Protein AF-A0A2E5EJA6-F1 (afdb_monomer_lite)

pLDDT: mean 87.38, std 15.19, range [30.77, 98.44]

Structure (mmCIF, N/CA/C/O backbone):
data_AF-A0A2E5EJA6-F1
#
_entry.id   AF-A0A2E5EJA6-F1
#
loop_
_atom_site.group_PDB
_atom_site.id
_atom_site.type_symbol
_atom_site.label_atom_id
_atom_site.label_alt_id
_atom_site.label_comp_id
_atom_site.label_asym_id
_atom_site.label_entity_id
_atom_site.label_seq_id
_atom_site.pdbx_PDB_ins_code
_atom_site.Cartn_x
_atom_site.Cartn_y
_atom_site.Cartn_z
_atom_site.occupancy
_atom_site.B_iso_or_equiv
_atom_site.auth_seq_id
_atom_site.auth_comp_id
_atom_site.auth_asym_id
_atom_site.auth_atom_id
_atom_site.pdbx_PDB_model_num
ATOM 1 N N . MET A 1 1 ? -57.963 25.789 -20.837 1.00 36.31 1 MET A N 1
ATOM 2 C CA . MET A 1 1 ? -56.831 26.090 -19.929 1.00 36.31 1 MET A CA 1
ATOM 3 C C . MET A 1 1 ? -56.544 24.900 -19.002 1.00 36.31 1 MET A C 1
ATOM 5 O O . MET A 1 1 ? -56.918 24.948 -17.845 1.00 36.31 1 MET A O 1
ATOM 9 N N . LYS A 1 2 ? -55.957 23.801 -19.506 1.00 37.66 2 LYS A N 1
ATOM 10 C CA . LYS A 1 2 ? -55.581 22.597 -18.720 1.00 37.66 2 LYS A CA 1
ATOM 11 C C . LYS A 1 2 ? -54.579 21.729 -19.513 1.00 37.66 2 LYS A C 1
ATOM 13 O O . LYS A 1 2 ? -54.931 20.628 -19.900 1.00 37.66 2 LYS A O 1
ATOM 18 N N . LYS A 1 3 ? -53.379 22.235 -19.849 1.00 36.78 3 LYS A N 1
ATOM 19 C CA . LYS A 1 3 ? -52.280 21.430 -20.456 1.00 36.78 3 LYS A CA 1
ATOM 20 C C . LYS A 1 3 ? -50.858 21.978 -20.175 1.00 36.78 3 LYS A C 1
ATOM 22 O O . LYS A 1 3 ? -49.978 21.825 -21.007 1.00 36.78 3 LYS A O 1
ATOM 27 N N . ILE A 1 4 ? -50.611 22.619 -19.027 1.00 43.31 4 ILE A N 1
ATOM 28 C CA . ILE A 1 4 ? -49.256 23.081 -18.634 1.00 43.31 4 ILE A CA 1
ATOM 29 C C . ILE A 1 4 ? -49.011 22.734 -17.158 1.00 43.31 4 ILE A C 1
ATOM 31 O O . ILE A 1 4 ? -48.956 23.608 -16.303 1.00 43.31 4 ILE A O 1
ATOM 35 N N . LEU A 1 5 ? -48.984 21.438 -16.829 1.00 39.16 5 LEU A N 1
ATOM 36 C CA . LEU A 1 5 ? -48.689 20.973 -15.462 1.00 39.16 5 LEU A CA 1
ATOM 37 C C . LEU A 1 5 ? -48.141 19.532 -15.423 1.00 39.16 5 LEU A C 1
ATOM 39 O O . LEU A 1 5 ? -48.419 18.786 -14.495 1.00 39.16 5 LEU A O 1
ATOM 43 N N . ILE A 1 6 ? -47.387 19.120 -16.454 1.00 43.56 6 ILE A N 1
ATOM 44 C CA . ILE A 1 6 ? -46.749 17.782 -16.533 1.00 43.56 6 ILE A CA 1
ATOM 45 C C . ILE A 1 6 ? -45.251 17.894 -16.915 1.00 43.56 6 ILE A C 1
ATOM 47 O O . ILE A 1 6 ? -44.647 16.946 -17.391 1.00 43.56 6 ILE A O 1
ATOM 51 N N . LEU A 1 7 ? -44.608 19.052 -16.709 1.00 33.06 7 LEU A N 1
ATOM 52 C CA . LEU A 1 7 ? -43.193 19.244 -17.084 1.00 33.06 7 LEU A CA 1
ATOM 53 C C . LEU A 1 7 ? -42.242 19.538 -15.910 1.00 33.06 7 LEU A C 1
ATOM 55 O O . LEU A 1 7 ? -41.085 19.862 -16.144 1.00 33.06 7 LEU A O 1
ATOM 59 N N . LEU A 1 8 ? -42.695 19.404 -14.655 1.00 36.66 8 LEU A N 1
ATOM 60 C CA . LEU A 1 8 ? -41.869 19.705 -13.471 1.00 36.66 8 LEU A CA 1
ATOM 61 C C . LEU A 1 8 ? -41.564 18.503 -12.558 1.00 36.66 8 LEU A C 1
ATOM 63 O O . LEU A 1 8 ? -40.909 18.672 -11.538 1.00 36.66 8 LEU A O 1
ATOM 67 N N . SER A 1 9 ? -41.989 17.289 -12.916 1.00 35.34 9 SER A N 1
ATOM 68 C CA . SER A 1 9 ? -41.731 16.071 -12.127 1.00 35.34 9 SER A CA 1
ATOM 69 C C . SER A 1 9 ? -40.573 15.210 -12.653 1.00 35.34 9 SER A C 1
ATOM 71 O O . SER A 1 9 ? -40.330 14.137 -12.115 1.00 35.34 9 SER A O 1
ATOM 73 N N . LEU A 1 10 ? -39.841 15.665 -13.681 1.00 33.97 10 LEU A N 1
ATOM 74 C CA . LEU A 1 10 ? -38.726 14.918 -14.290 1.00 33.97 10 LEU A CA 1
ATOM 75 C C . LEU A 1 10 ? -37.323 15.465 -13.952 1.00 33.97 10 LEU A C 1
ATOM 77 O O . LEU A 1 10 ? -36.337 14.993 -14.504 1.00 33.97 10 LEU A O 1
ATOM 81 N N . LEU A 1 11 ? -37.223 16.431 -13.030 1.00 30.77 11 LEU A N 1
ATOM 82 C CA . LEU A 1 11 ? -35.955 17.019 -12.555 1.00 30.77 11 LEU A CA 1
ATOM 83 C C . LEU A 1 11 ? -35.516 16.517 -11.164 1.00 30.77 11 LEU A C 1
ATOM 85 O O . LEU A 1 11 ? -34.529 17.000 -10.621 1.00 30.77 11 LEU A O 1
ATOM 89 N N . CYS A 1 12 ? -36.193 15.499 -10.621 1.00 36.34 12 CYS A N 1
ATOM 90 C CA . CYS A 1 12 ? -35.747 14.743 -9.443 1.00 36.34 12 CYS A CA 1
ATOM 91 C C . CYS A 1 12 ? -35.282 13.320 -9.797 1.00 36.34 12 CYS A C 1
ATOM 93 O O . CYS A 1 12 ? -35.347 12.426 -8.959 1.00 36.34 12 CYS A O 1
ATOM 95 N N . LEU A 1 13 ? -34.771 13.097 -11.015 1.00 34.62 13 LEU A N 1
ATOM 96 C CA . LEU A 1 13 ? -33.741 12.073 -11.196 1.00 34.62 13 LEU A CA 1
ATOM 97 C C . LEU A 1 13 ? -32.426 12.686 -10.706 1.00 34.62 13 LEU A C 1
ATOM 99 O O . LEU A 1 13 ? -31.561 13.077 -11.487 1.00 34.62 13 LEU A O 1
ATOM 103 N N . SER A 1 14 ? -32.294 12.809 -9.385 1.00 38.03 14 SER A N 1
ATOM 104 C CA . SER A 1 14 ? -30.985 12.806 -8.749 1.00 38.03 14 SER A CA 1
ATOM 105 C C . SER A 1 14 ? -30.304 11.545 -9.256 1.00 38.03 14 SER A C 1
ATOM 107 O O . SER A 1 14 ? -30.699 10.438 -8.893 1.00 38.03 14 SER A O 1
ATOM 109 N N . ALA A 1 15 ? -29.344 11.711 -10.163 1.00 33.75 15 ALA A N 1
ATOM 110 C CA . ALA A 1 15 ? -28.425 10.654 -10.521 1.00 33.75 15 ALA A CA 1
ATOM 111 C C . ALA A 1 15 ? -27.858 10.119 -9.203 1.00 33.75 15 ALA A C 1
ATOM 113 O O . ALA A 1 15 ? -27.085 10.798 -8.525 1.00 33.75 15 ALA A O 1
ATOM 114 N N . GLN A 1 16 ? -28.340 8.946 -8.795 1.00 37.97 16 GLN A N 1
ATOM 115 C CA . GLN A 1 16 ? -27.780 8.177 -7.703 1.00 37.97 16 GLN A CA 1
ATOM 116 C C . GLN A 1 16 ? -26.370 7.803 -8.161 1.00 37.97 16 GLN A C 1
ATOM 118 O O . GLN A 1 16 ? -26.168 6.805 -8.847 1.00 37.97 16 GLN A O 1
ATOM 123 N N . LEU A 1 17 ? -25.397 8.667 -7.859 1.00 38.78 17 LEU A N 1
ATOM 124 C CA . LEU A 1 17 ? -23.991 8.283 -7.846 1.00 38.78 17 LEU A CA 1
ATOM 125 C C . LEU A 1 17 ? -23.887 7.007 -7.001 1.00 38.78 17 LEU A C 1
ATOM 127 O O . LEU A 1 17 ? -24.600 6.917 -5.997 1.00 38.78 17 LEU A O 1
ATOM 131 N N . PRO A 1 18 ? -23.059 6.029 -7.409 1.00 46.88 18 PRO A N 1
ATOM 132 C CA . PRO A 1 18 ? -23.047 4.703 -6.809 1.00 46.88 18 PRO A CA 1
ATOM 133 C C . PRO A 1 18 ? -22.873 4.861 -5.303 1.00 46.88 18 PRO A C 1
ATOM 135 O O . PRO A 1 18 ? -21.856 5.383 -4.830 1.00 46.88 18 PRO A O 1
ATOM 138 N N . ALA A 1 19 ? -23.938 4.509 -4.581 1.00 54.22 19 ALA A N 1
ATOM 139 C CA . ALA A 1 19 ? -23.975 4.512 -3.136 1.00 54.22 19 ALA A CA 1
ATOM 140 C C . ALA A 1 19 ? -22.755 3.733 -2.648 1.00 54.22 19 ALA A C 1
ATOM 142 O O . ALA A 1 19 ? -22.398 2.714 -3.231 1.00 54.22 19 ALA A O 1
ATOM 143 N N . GLN A 1 20 ? -22.078 4.237 -1.622 1.00 63.72 20 GLN A N 1
ATOM 144 C CA . GLN A 1 20 ? -21.046 3.466 -0.940 1.00 63.72 20 GLN A CA 1
ATOM 145 C C . GLN A 1 20 ? -21.683 2.132 -0.534 1.00 63.72 20 GLN A C 1
ATOM 147 O O . GLN A 1 20 ? -22.656 2.118 0.222 1.00 63.72 20 GLN A O 1
ATOM 152 N N . GLU A 1 21 ? -21.207 1.028 -1.098 1.00 75.94 21 GLU A N 1
ATOM 153 C CA . GLU A 1 21 ? -21.842 -0.263 -0.879 1.00 75.94 21 GLU A CA 1
ATOM 154 C C . GLU A 1 21 ? -21.275 -0.841 0.414 1.00 75.94 21 GLU A C 1
ATOM 156 O O . GLU A 1 21 ? -20.110 -1.246 0.486 1.00 75.94 21 GLU A O 1
ATOM 161 N N . ALA A 1 22 ? -22.101 -0.845 1.463 1.00 89.38 22 ALA A N 1
ATOM 162 C CA . ALA A 1 22 ? -21.859 -1.719 2.597 1.00 89.38 22 ALA A CA 1
ATOM 163 C C . ALA A 1 22 ? -21.748 -3.151 2.058 1.00 89.38 22 ALA A C 1
ATOM 165 O O . ALA A 1 22 ? -22.626 -3.623 1.331 1.00 89.38 22 ALA A O 1
ATOM 166 N N . ALA A 1 23 ? -20.647 -3.829 2.372 1.00 91.44 23 ALA A N 1
ATOM 167 C CA . ALA A 1 23 ? -20.455 -5.194 1.924 1.00 91.44 23 ALA A CA 1
ATOM 168 C C . ALA A 1 23 ? -21.521 -6.097 2.570 1.00 91.44 23 ALA A C 1
ATOM 170 O O . ALA A 1 23 ? -21.832 -5.916 3.752 1.00 91.44 23 ALA A O 1
ATOM 171 N N . PRO A 1 24 ? -22.039 -7.108 1.850 1.00 93.88 24 PRO A N 1
ATOM 172 C CA . PRO A 1 24 ? -22.897 -8.118 2.454 1.00 93.88 24 PRO A CA 1
ATOM 173 C C . PRO A 1 24 ? -22.234 -8.740 3.699 1.00 93.88 24 PRO A C 1
ATOM 175 O O . PRO A 1 24 ? -21.013 -8.948 3.679 1.00 93.88 24 PRO A O 1
ATOM 178 N N . PRO A 1 25 ? -22.990 -9.070 4.764 1.00 94.06 25 PRO A N 1
ATOM 179 C CA . PRO A 1 25 ? -22.427 -9.572 6.020 1.00 94.06 25 PRO A CA 1
ATOM 180 C C . PRO A 1 25 ? -21.478 -10.763 5.846 1.00 94.06 25 PRO A C 1
ATOM 182 O O . PRO A 1 25 ? -20.414 -10.808 6.456 1.00 94.06 25 PRO A O 1
ATOM 185 N N . GLU A 1 26 ? -21.807 -11.708 4.965 1.00 95.62 26 GLU A N 1
ATOM 186 C CA . GLU A 1 26 ? -20.979 -12.880 4.663 1.00 95.62 26 GLU A CA 1
ATOM 187 C C . GLU A 1 26 ? -19.622 -12.468 4.091 1.00 95.62 26 GLU A C 1
ATOM 189 O O . GLU A 1 26 ? -18.586 -13.012 4.478 1.00 95.62 26 GLU A O 1
ATOM 194 N N . LYS A 1 27 ? -19.616 -11.460 3.210 1.00 94.75 27 LYS A N 1
ATOM 195 C CA . LYS A 1 27 ? -18.383 -10.934 2.629 1.00 94.75 27 LYS A CA 1
ATOM 196 C C . LYS A 1 27 ? -17.559 -10.179 3.666 1.00 94.75 27 LYS A C 1
ATOM 198 O O . LYS A 1 27 ? -16.339 -10.330 3.692 1.00 94.75 27 LYS A O 1
ATOM 203 N N . ALA A 1 28 ? -18.209 -9.412 4.542 1.00 96.31 28 ALA A N 1
ATOM 204 C CA . ALA A 1 28 ? -17.537 -8.741 5.651 1.00 96.31 28 ALA A CA 1
ATOM 205 C C . ALA A 1 28 ? -16.861 -9.753 6.597 1.00 96.31 28 ALA A C 1
ATOM 207 O O . ALA A 1 28 ? -15.707 -9.543 6.967 1.00 96.31 28 ALA A O 1
ATOM 208 N N . ARG A 1 29 ? -17.521 -10.879 6.919 1.00 97.75 29 ARG A N 1
ATOM 209 C CA . ARG A 1 29 ? -16.942 -11.982 7.718 1.00 97.75 29 ARG A CA 1
ATOM 210 C C . ARG A 1 29 ? -15.756 -12.651 7.035 1.00 97.75 29 ARG A C 1
ATOM 212 O O . ARG A 1 29 ? -14.727 -12.858 7.674 1.00 97.75 29 ARG A O 1
ATOM 219 N N . GLU A 1 30 ? -15.859 -12.938 5.738 1.00 95.69 30 GLU A N 1
ATOM 220 C CA . GLU A 1 30 ? -14.747 -13.504 4.962 1.00 95.69 30 GLU A CA 1
ATOM 221 C C . GLU A 1 30 ? -13.508 -12.592 5.013 1.00 95.69 30 GLU A C 1
ATOM 223 O O . GLU A 1 30 ? -12.399 -13.050 5.302 1.00 95.69 30 GLU A O 1
ATOM 228 N N . ILE A 1 31 ? -13.696 -11.288 4.772 1.00 94.94 31 ILE A N 1
ATOM 229 C CA . ILE A 1 31 ? -12.609 -10.302 4.818 1.00 94.94 31 ILE A CA 1
ATOM 230 C C . ILE A 1 31 ? -12.057 -10.181 6.246 1.00 94.94 31 ILE A C 1
ATOM 232 O O . ILE A 1 31 ? -10.841 -10.177 6.431 1.00 94.94 31 ILE A O 1
ATOM 236 N N . ALA A 1 32 ? -12.920 -10.134 7.263 1.00 96.88 32 ALA A N 1
ATOM 237 C CA . ALA A 1 32 ? -12.503 -10.054 8.659 1.00 96.88 32 ALA A CA 1
ATOM 238 C C . ALA A 1 32 ? -11.657 -11.260 9.090 1.00 96.88 32 ALA A C 1
ATOM 240 O O . ALA A 1 32 ? -10.640 -11.071 9.753 1.00 96.88 32 ALA A O 1
ATOM 241 N N . GLY A 1 33 ? -12.014 -12.479 8.669 1.00 96.19 33 GLY A N 1
ATOM 242 C CA . GLY A 1 33 ? -11.219 -13.682 8.935 1.00 96.19 33 GLY A CA 1
ATOM 243 C C . GLY A 1 33 ? -9.806 -13.588 8.350 1.00 96.19 33 GLY A C 1
ATOM 244 O O . GLY A 1 33 ? -8.827 -13.837 9.051 1.00 96.19 33 GLY A O 1
ATOM 245 N N . LYS A 1 34 ? -9.692 -13.131 7.097 1.00 93.81 34 LYS A N 1
ATOM 246 C CA . LYS A 1 34 ? -8.405 -12.879 6.424 1.00 93.81 34 LYS A CA 1
ATOM 247 C C . LYS A 1 34 ? -7.560 -11.828 7.159 1.00 93.81 34 LYS A C 1
ATOM 249 O O . LYS A 1 34 ? -6.367 -12.030 7.384 1.00 93.81 34 LYS A O 1
ATOM 254 N N . LEU A 1 35 ? -8.178 -10.718 7.566 1.00 94.88 35 LEU A N 1
ATOM 255 C CA . LEU A 1 35 ? -7.513 -9.638 8.302 1.00 94.88 35 LEU A CA 1
ATOM 256 C C . LEU A 1 35 ? -7.099 -10.060 9.721 1.00 94.88 35 LEU A C 1
ATOM 258 O O . LEU A 1 35 ? -6.062 -9.625 10.216 1.00 94.88 35 LEU A O 1
ATOM 262 N N . ALA A 1 36 ? -7.865 -10.934 10.375 1.00 94.38 36 ALA A N 1
ATOM 263 C CA . ALA A 1 36 ? -7.530 -11.464 11.694 1.00 94.38 36 ALA A CA 1
ATOM 264 C C . ALA A 1 36 ? -6.262 -12.330 11.669 1.00 94.38 36 ALA A C 1
ATOM 266 O O . ALA A 1 36 ? -5.440 -12.222 12.579 1.00 94.38 36 ALA A O 1
ATOM 267 N N . THR A 1 37 ? -6.062 -13.128 10.613 1.00 91.94 37 THR A N 1
ATOM 268 C CA . THR A 1 37 ? -4.804 -13.861 10.402 1.00 91.94 37 THR A CA 1
ATOM 269 C C . THR A 1 37 ? -3.626 -12.896 10.293 1.00 91.94 37 THR A C 1
ATOM 271 O O . THR A 1 37 ? -2.665 -13.039 11.042 1.00 91.94 37 THR A O 1
ATOM 274 N N . LEU A 1 38 ? -3.743 -11.854 9.459 1.00 89.81 38 LEU A N 1
ATOM 275 C CA . LEU A 1 38 ? -2.699 -10.829 9.325 1.00 89.81 38 LEU A CA 1
ATOM 276 C C . LEU A 1 38 ? -2.410 -10.110 10.645 1.00 89.81 38 LEU A C 1
ATOM 278 O O . LEU A 1 38 ? -1.254 -9.841 10.959 1.00 89.81 38 LEU A O 1
ATOM 282 N N . MET A 1 39 ? -3.445 -9.811 11.437 1.00 88.19 39 MET A N 1
ATOM 283 C CA . MET A 1 39 ? -3.276 -9.207 12.760 1.00 88.19 39 MET A CA 1
ATOM 284 C C . MET A 1 39 ? -2.405 -10.080 13.664 1.00 88.19 39 MET A C 1
ATOM 286 O O . MET A 1 39 ? -1.623 -9.546 14.446 1.00 88.19 39 MET A O 1
ATOM 290 N N . GLY A 1 40 ? -2.537 -11.409 13.593 1.00 85.25 40 GLY A N 1
ATOM 291 C CA . GLY A 1 40 ? -1.731 -12.361 14.363 1.00 85.25 40 GLY A CA 1
ATOM 292 C C . GLY A 1 40 ? -0.225 -12.153 14.190 1.00 85.25 40 GLY A C 1
ATOM 293 O O . GLY A 1 40 ? 0.506 -12.206 15.177 1.00 85.25 40 GLY A O 1
ATOM 294 N N . ASP A 1 41 ? 0.198 -11.799 12.977 1.00 83.12 41 ASP A N 1
ATOM 295 C CA . ASP A 1 41 ? 1.605 -11.656 12.589 1.00 83.12 41 ASP A CA 1
ATOM 296 C C . ASP A 1 41 ? 2.206 -10.278 12.931 1.00 83.12 41 ASP A C 1
ATOM 298 O O . ASP A 1 41 ? 3.424 -10.080 12.874 1.00 83.12 41 ASP A O 1
ATOM 302 N N . LEU A 1 42 ? 1.374 -9.303 13.318 1.00 82.94 42 LEU A N 1
ATOM 303 C CA . LEU A 1 42 ? 1.833 -7.962 13.680 1.00 82.94 42 LEU A CA 1
ATOM 304 C C . LEU A 1 42 ? 2.473 -7.957 15.077 1.00 82.94 42 LEU A C 1
ATOM 306 O O . LEU A 1 42 ? 1.818 -8.212 16.087 1.00 82.94 42 LEU A O 1
ATOM 310 N N . LYS A 1 43 ? 3.762 -7.603 15.148 1.00 76.75 43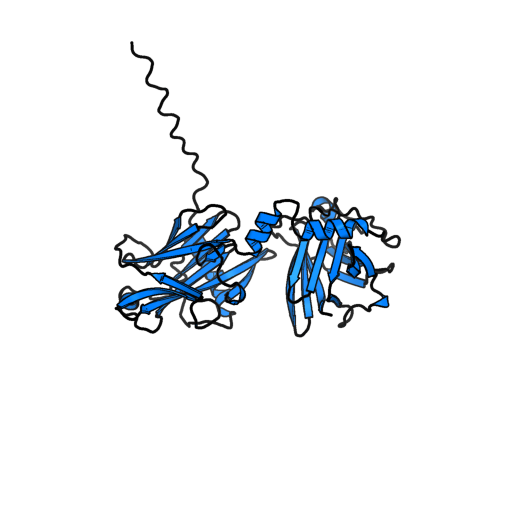 LYS A N 1
ATOM 311 C CA . LYS A 1 43 ? 4.568 -7.632 16.388 1.00 76.75 43 LYS A CA 1
ATOM 312 C C . LYS A 1 43 ? 4.262 -6.514 17.387 1.00 76.75 43 LYS A C 1
ATOM 314 O O . LYS A 1 43 ? 4.628 -6.622 18.552 1.00 76.75 43 LYS A O 1
ATOM 319 N N . SER A 1 44 ? 3.647 -5.425 16.939 1.00 81.56 44 SER A N 1
ATOM 320 C CA . SER A 1 44 ? 3.450 -4.222 17.745 1.00 81.56 44 SER A CA 1
ATOM 321 C C . SER A 1 44 ? 1.957 -3.959 17.879 1.00 81.56 44 SER A C 1
ATOM 323 O O . SER A 1 44 ? 1.304 -3.595 16.906 1.00 81.56 44 SER A O 1
ATOM 325 N N . LYS A 1 45 ? 1.392 -4.228 19.059 1.00 84.50 45 LYS A N 1
ATOM 326 C CA . LYS A 1 45 ? -0.029 -3.995 19.334 1.00 84.50 45 LYS A CA 1
ATOM 327 C C . LYS A 1 45 ? -0.171 -3.194 20.626 1.00 84.50 45 LYS A C 1
ATOM 329 O O . LYS A 1 45 ? 0.398 -3.603 21.637 1.00 84.50 45 LYS A O 1
ATOM 334 N N . PRO A 1 46 ? -0.942 -2.096 20.626 1.00 90.69 46 PRO A N 1
ATOM 335 C CA . PRO A 1 46 ? -1.227 -1.332 21.839 1.00 90.69 46 PRO A CA 1
ATOM 336 C C . PRO A 1 46 ? -2.104 -2.118 22.823 1.00 90.69 46 PRO A C 1
ATOM 338 O O . PRO A 1 46 ? -2.062 -1.862 24.022 1.00 90.69 46 PRO A O 1
ATOM 341 N N . PHE A 1 47 ? -2.878 -3.092 22.330 1.00 90.50 47 PHE A N 1
ATOM 342 C CA . PHE A 1 47 ? -3.764 -3.927 23.135 1.00 90.50 47 PHE A CA 1
ATOM 343 C C . PHE A 1 47 ? -3.671 -5.396 22.729 1.00 90.50 47 PHE A C 1
ATOM 345 O O . PHE A 1 47 ? -3.323 -5.727 21.598 1.00 90.50 47 PHE A O 1
ATOM 352 N N . THR A 1 48 ? -4.077 -6.274 23.644 1.00 91.06 48 THR A N 1
ATOM 353 C CA . THR A 1 48 ? -4.358 -7.683 23.349 1.00 91.06 48 THR A CA 1
ATOM 354 C C . THR A 1 48 ? -5.828 -7.953 23.645 1.00 91.06 48 THR A C 1
ATOM 356 O O . THR A 1 48 ? -6.271 -7.754 24.773 1.00 91.06 48 THR A O 1
ATOM 359 N N . PHE A 1 49 ? -6.592 -8.369 22.637 1.00 95.38 49 PHE A N 1
ATOM 360 C CA . PHE A 1 49 ? -7.993 -8.773 22.770 1.00 95.38 49 PHE A CA 1
ATOM 361 C C . PHE A 1 49 ? -8.392 -9.716 21.631 1.00 95.38 49 PHE A C 1
ATOM 363 O O . PHE A 1 49 ? -7.729 -9.769 20.594 1.00 95.38 49 PHE A O 1
ATOM 370 N N . GLU A 1 50 ? -9.478 -10.461 21.828 1.00 96.81 50 GLU A N 1
ATOM 371 C CA . GLU A 1 50 ? -10.074 -11.294 20.781 1.00 96.81 50 GLU A CA 1
ATOM 372 C C . GLU A 1 50 ? -10.978 -10.458 19.871 1.00 96.81 50 GLU A C 1
ATOM 374 O O . GLU A 1 50 ? -11.727 -9.600 20.342 1.00 96.81 50 GLU A O 1
ATOM 379 N N . LEU A 1 51 ? -10.937 -10.732 18.568 1.00 97.62 51 LEU A N 1
ATOM 380 C CA . LEU A 1 51 ? -11.803 -10.096 17.577 1.00 97.62 51 LEU A CA 1
ATOM 381 C C . LEU A 1 51 ? -13.157 -10.812 17.483 1.00 97.62 51 LEU A C 1
ATOM 383 O O . LEU A 1 51 ? -13.221 -12.042 17.503 1.00 97.62 51 LEU A O 1
ATOM 387 N N . ASP A 1 52 ? -14.234 -10.042 17.340 1.00 98.25 52 ASP A N 1
ATOM 388 C CA . ASP A 1 52 ? -15.566 -10.548 17.006 1.00 98.25 52 ASP A CA 1
ATOM 389 C C . ASP A 1 52 ? -15.709 -10.692 15.484 1.00 98.25 52 ASP A C 1
ATOM 391 O O . ASP A 1 52 ? -16.115 -9.765 14.780 1.00 98.25 52 ASP A O 1
ATOM 395 N N . LEU A 1 53 ? -15.340 -11.865 14.971 1.00 97.69 53 LEU A N 1
ATOM 396 C CA . LEU A 1 53 ? -15.398 -12.165 13.537 1.00 97.69 53 LEU A CA 1
ATOM 397 C C . LEU A 1 53 ? -16.820 -12.431 13.025 1.00 97.69 53 LEU A C 1
ATOM 399 O O . LEU A 1 53 ? -17.010 -12.515 11.813 1.00 97.69 53 LEU A O 1
ATOM 403 N N . GLU A 1 54 ? -17.815 -12.526 13.911 1.00 98.06 54 GLU A N 1
ATOM 404 C CA . GLU A 1 54 ? -19.212 -12.764 13.532 1.00 98.06 54 GLU A CA 1
ATOM 405 C C . GLU A 1 54 ? -19.942 -11.471 13.162 1.00 98.06 54 GLU A C 1
ATOM 407 O O . GLU A 1 54 ? -20.877 -11.499 12.353 1.00 98.06 54 GLU A O 1
ATOM 412 N N . ASN A 1 55 ? -19.486 -10.337 13.707 1.00 97.56 55 ASN A N 1
ATOM 413 C CA . ASN A 1 55 ? -20.122 -9.032 13.530 1.00 97.56 55 ASN A CA 1
ATOM 414 C C . ASN A 1 55 ? -19.214 -7.928 12.937 1.00 97.56 55 ASN A C 1
ATOM 416 O O . ASN A 1 55 ? -19.242 -6.797 13.436 1.00 97.56 55 ASN A O 1
ATOM 420 N N . PRO A 1 56 ? -18.410 -8.188 11.888 1.00 98.06 56 PRO A N 1
ATOM 421 C CA . PRO A 1 56 ? -17.676 -7.128 11.215 1.00 98.06 56 PRO A CA 1
ATOM 422 C C . PRO A 1 56 ? -18.605 -6.268 10.352 1.00 98.06 56 PRO A C 1
ATOM 424 O O . PRO A 1 56 ? -19.686 -6.689 9.933 1.00 98.06 56 PRO A O 1
ATOM 427 N N . GLN A 1 57 ? -18.138 -5.067 10.029 1.00 97.19 57 GLN A N 1
ATOM 428 C CA . GLN A 1 57 ? -18.733 -4.211 9.005 1.00 97.19 57 GLN A CA 1
ATOM 429 C C . GLN A 1 57 ? -17.657 -3.807 8.007 1.00 97.19 57 GLN A C 1
ATOM 431 O O . GLN A 1 57 ? -16.520 -3.535 8.394 1.00 97.19 57 GLN A O 1
ATOM 436 N N . ALA A 1 58 ? -18.012 -3.752 6.728 1.00 96.38 58 ALA A N 1
ATOM 437 C CA . ALA A 1 58 ? -17.103 -3.340 5.671 1.00 96.38 58 ALA A CA 1
ATOM 438 C C . ALA A 1 58 ? -17.814 -2.407 4.692 1.00 96.38 58 ALA A C 1
ATOM 440 O O . ALA A 1 58 ? -18.966 -2.640 4.334 1.00 96.38 58 ALA A O 1
ATOM 441 N N . ILE A 1 59 ? -17.117 -1.362 4.255 1.00 94.56 59 ILE A N 1
ATOM 442 C CA . ILE A 1 59 ? -17.600 -0.403 3.255 1.00 94.56 59 ILE A CA 1
ATOM 443 C C . ILE A 1 59 ? -16.493 -0.220 2.227 1.00 94.56 59 ILE A C 1
ATOM 445 O O . ILE A 1 59 ? -15.325 -0.068 2.593 1.00 94.56 59 ILE A O 1
ATOM 449 N N . ALA A 1 60 ? -16.850 -0.220 0.946 1.00 91.94 60 ALA A N 1
ATOM 450 C CA . ALA A 1 60 ? -15.906 0.011 -0.139 1.00 91.94 60 ALA A CA 1
ATOM 451 C C . ALA A 1 60 ? -16.449 1.018 -1.159 1.00 91.94 60 ALA A C 1
ATOM 453 O O . ALA A 1 60 ? -17.655 1.132 -1.383 1.00 91.94 60 ALA A O 1
ATOM 454 N N . LYS A 1 61 ? -15.530 1.749 -1.793 1.00 86.38 61 LYS A N 1
ATOM 455 C CA . LYS A 1 61 ? -15.805 2.618 -2.940 1.00 86.38 61 LYS A CA 1
ATOM 456 C C . LYS A 1 61 ? -14.595 2.584 -3.872 1.00 86.38 61 LYS A C 1
ATOM 458 O O . LYS A 1 61 ? -13.563 3.179 -3.572 1.00 86.38 61 LYS A O 1
ATOM 463 N N . GLY A 1 62 ? -14.730 1.898 -5.005 1.00 84.88 62 GLY A N 1
ATOM 464 C CA . GLY A 1 62 ? -13.622 1.694 -5.940 1.00 84.88 62 GLY A CA 1
ATOM 465 C C . GLY A 1 62 ? -12.523 0.810 -5.340 1.00 84.88 62 GLY A C 1
ATOM 466 O O . GLY A 1 62 ? -12.786 -0.301 -4.888 1.00 84.88 62 GLY A O 1
ATOM 467 N N . ASP A 1 63 ? -11.288 1.301 -5.345 1.00 81.19 63 ASP A N 1
ATOM 468 C CA . ASP A 1 63 ? -10.117 0.669 -4.728 1.00 81.19 63 ASP A CA 1
ATOM 469 C C . ASP A 1 63 ? -9.960 0.984 -3.232 1.00 81.19 63 ASP A C 1
ATOM 471 O O . ASP A 1 63 ? -9.152 0.351 -2.550 1.00 81.19 63 ASP A O 1
ATOM 475 N N . ARG A 1 64 ? -10.779 1.887 -2.694 1.00 89.00 64 ARG A N 1
ATOM 476 C CA . ARG A 1 64 ? -10.749 2.283 -1.286 1.00 89.00 64 ARG A CA 1
ATOM 477 C C . ARG A 1 64 ? -11.720 1.447 -0.476 1.00 89.00 64 ARG A C 1
ATOM 479 O O . ARG A 1 64 ? -12.815 1.111 -0.935 1.00 89.00 64 ARG A O 1
ATOM 486 N N . GLY A 1 65 ? -11.342 1.142 0.756 1.00 93.00 65 GLY A N 1
ATOM 487 C CA . GLY A 1 65 ? -12.201 0.367 1.636 1.00 93.00 65 GLY A CA 1
ATOM 488 C C . GLY A 1 65 ? -11.824 0.479 3.097 1.00 93.00 65 GLY A C 1
ATOM 489 O O . GLY A 1 65 ? -10.691 0.801 3.451 1.00 93.00 65 GLY A O 1
ATOM 490 N N . ILE A 1 66 ? -12.804 0.191 3.937 1.00 96.31 66 ILE A N 1
ATOM 491 C CA . ILE A 1 66 ? -12.665 0.117 5.381 1.00 96.31 66 ILE A CA 1
ATOM 492 C C . ILE A 1 66 ? -13.332 -1.157 5.885 1.00 96.31 66 ILE A C 1
ATOM 494 O O . ILE A 1 66 ? -14.357 -1.586 5.351 1.00 96.31 66 ILE A O 1
ATOM 498 N N . VAL A 1 67 ? -12.763 -1.750 6.927 1.00 97.69 67 VAL A N 1
ATOM 499 C CA . VAL A 1 67 ? -13.365 -2.869 7.656 1.00 97.69 67 VAL A CA 1
ATOM 500 C C . VAL A 1 67 ? -13.206 -2.599 9.137 1.00 97.69 67 VAL A C 1
ATOM 502 O O . VAL A 1 67 ? -12.090 -2.395 9.602 1.00 97.69 67 VAL A O 1
ATOM 505 N N . ILE A 1 68 ? -14.295 -2.612 9.893 1.00 97.81 68 ILE A N 1
ATOM 506 C CA . ILE A 1 68 ? -14.237 -2.555 11.350 1.00 97.81 68 ILE A CA 1
ATOM 507 C C . ILE A 1 68 ? -14.590 -3.918 11.931 1.00 97.81 68 ILE A C 1
ATOM 509 O O . ILE A 1 68 ? -15.555 -4.562 11.511 1.00 97.81 68 ILE A O 1
ATOM 513 N N . ILE A 1 69 ? -13.784 -4.360 12.891 1.00 98.19 69 ILE A N 1
ATOM 514 C CA . ILE A 1 69 ? -13.968 -5.626 13.594 1.00 98.19 69 ILE A CA 1
ATOM 515 C C . ILE A 1 69 ? -14.050 -5.311 15.094 1.00 98.19 69 ILE A C 1
ATOM 517 O O . ILE A 1 69 ? -13.062 -4.819 15.654 1.00 98.19 69 ILE A O 1
ATOM 521 N N . PRO A 1 70 ? -15.199 -5.544 15.752 1.00 98.38 70 PRO A N 1
ATOM 522 C CA . PRO A 1 70 ? -15.355 -5.276 17.178 1.00 98.38 70 PRO A CA 1
ATOM 523 C C . PRO A 1 70 ? -14.433 -6.148 18.038 1.00 98.38 70 PRO A C 1
ATOM 525 O O . PRO A 1 70 ? -14.020 -7.237 17.638 1.00 98.38 70 PRO A O 1
ATOM 528 N N . ALA A 1 71 ? -14.159 -5.706 19.263 1.00 98.25 71 ALA A N 1
ATOM 529 C CA . ALA A 1 71 ? -13.640 -6.586 20.301 1.00 98.25 71 ALA A CA 1
ATOM 530 C C . ALA A 1 71 ? -14.738 -7.569 20.744 1.00 98.25 71 ALA A C 1
ATOM 532 O O . ALA A 1 71 ? -15.893 -7.189 20.960 1.00 98.25 71 ALA A O 1
ATOM 533 N N . LYS A 1 72 ? -14.381 -8.842 20.908 1.00 97.56 72 LYS A N 1
ATOM 534 C CA . LYS A 1 72 ? -15.306 -9.887 21.347 1.00 97.56 72 LYS A CA 1
ATOM 535 C C . LYS A 1 72 ? -15.783 -9.625 22.772 1.00 97.56 72 LYS A C 1
ATOM 537 O O . LYS A 1 72 ? -14.994 -9.330 23.665 1.00 97.56 72 LYS A O 1
ATOM 542 N N . GLY A 1 73 ? -17.093 -9.747 22.981 1.00 96.75 73 GLY A N 1
ATOM 543 C CA . GLY A 1 73 ? -17.717 -9.498 24.282 1.00 96.75 73 GLY A CA 1
ATOM 544 C C . GLY A 1 73 ? -17.856 -8.017 24.646 1.00 96.75 73 GLY A C 1
ATOM 545 O O . GLY A 1 73 ? -18.101 -7.708 25.810 1.00 96.75 73 GLY A O 1
ATOM 546 N N . LEU A 1 74 ? -17.717 -7.097 23.685 1.00 97.38 74 LEU A N 1
ATOM 547 C CA . LEU A 1 74 ? -17.916 -5.668 23.915 1.00 97.38 74 LEU A CA 1
ATOM 548 C C . LEU A 1 74 ? -19.340 -5.369 24.425 1.00 97.38 74 LEU A C 1
ATOM 550 O O . LEU A 1 74 ? -20.335 -5.770 23.822 1.00 97.38 74 LEU A O 1
ATOM 554 N N . THR A 1 75 ? -19.450 -4.619 25.528 1.00 97.12 75 THR A N 1
ATOM 555 C CA . THR A 1 75 ? -20.741 -4.241 26.135 1.00 97.12 75 THR A CA 1
ATOM 556 C C . THR A 1 75 ? -20.826 -2.753 26.472 1.00 97.12 75 THR A C 1
ATOM 558 O O . THR A 1 75 ? -19.816 -2.076 26.662 1.00 97.12 75 THR A O 1
ATOM 561 N N . LYS A 1 76 ? -22.057 -2.237 26.636 1.00 97.12 76 LYS A N 1
ATOM 562 C CA . LYS A 1 76 ? -22.299 -0.824 26.993 1.00 97.12 76 LYS A CA 1
ATOM 563 C C . LYS A 1 76 ? -21.643 -0.460 28.321 1.00 97.12 76 LYS A C 1
ATOM 565 O O . LYS A 1 76 ? -21.128 0.641 28.473 1.00 97.12 76 LYS A O 1
ATOM 570 N N . LYS A 1 77 ? -21.656 -1.402 29.270 1.00 97.19 77 LYS A N 1
ATOM 571 C CA . LYS A 1 77 ? -21.048 -1.240 30.591 1.00 97.19 77 LYS A CA 1
ATOM 572 C C . LYS A 1 77 ? -19.534 -1.066 30.486 1.00 97.19 77 LYS A C 1
ATOM 574 O O . LYS A 1 77 ? -19.010 -0.176 31.138 1.00 97.19 77 LYS A O 1
ATOM 579 N N . MET A 1 78 ? -18.851 -1.849 29.646 1.00 96.75 78 MET A N 1
ATOM 580 C CA . MET A 1 78 ? -17.403 -1.697 29.437 1.00 96.75 78 MET A CA 1
ATOM 581 C C . MET A 1 78 ? -17.051 -0.297 28.934 1.00 96.75 78 MET A C 1
ATOM 583 O O . MET A 1 78 ? -16.150 0.330 29.480 1.00 96.75 78 MET A O 1
ATOM 587 N N . ILE A 1 79 ? -17.808 0.215 27.957 1.00 96.12 79 ILE A N 1
ATOM 588 C CA . ILE A 1 79 ? -17.611 1.569 27.426 1.00 96.12 79 ILE A CA 1
ATOM 589 C C . ILE A 1 79 ? -17.901 2.625 28.500 1.00 96.12 79 ILE A C 1
ATOM 591 O O . ILE A 1 79 ? -17.060 3.478 28.758 1.00 96.12 79 ILE A O 1
ATOM 595 N N . SER A 1 80 ? -19.054 2.568 29.174 1.00 95.75 80 SER A N 1
ATOM 596 C CA . SER A 1 80 ? -19.418 3.551 30.211 1.00 95.75 80 SER A CA 1
ATOM 597 C C . SER A 1 80 ? -18.521 3.517 31.451 1.00 95.75 80 SER A C 1
ATOM 599 O O . SER A 1 80 ? -18.451 4.510 32.167 1.00 95.75 80 SER A O 1
ATOM 601 N N . SER A 1 81 ? -17.858 2.395 31.731 1.00 95.31 81 SER A N 1
ATOM 602 C CA . SER A 1 81 ? -16.934 2.247 32.860 1.00 95.31 81 SER A CA 1
ATOM 603 C C . SER A 1 81 ? -15.472 2.515 32.491 1.00 95.31 81 SER A C 1
ATOM 605 O O . SER A 1 81 ? -14.603 2.307 33.336 1.00 95.31 81 SER A O 1
ATOM 607 N N . ALA A 1 82 ? -15.185 2.972 31.266 1.00 96.25 82 ALA A N 1
ATOM 608 C CA . ALA A 1 82 ? -13.830 3.318 30.855 1.00 96.25 82 ALA A CA 1
ATOM 609 C C . ALA A 1 82 ? -13.240 4.403 31.775 1.00 96.25 82 ALA A C 1
ATOM 611 O O . ALA A 1 82 ? -13.836 5.466 31.968 1.00 96.25 82 ALA A O 1
ATOM 612 N N . GLY A 1 83 ? -12.075 4.117 32.355 1.00 96.00 83 GLY A N 1
ATOM 613 C CA . GLY A 1 83 ? -11.325 5.036 33.209 1.00 96.00 83 GLY A CA 1
ATOM 614 C C . GLY A 1 83 ? -10.334 5.875 32.406 1.00 96.00 83 GLY A C 1
ATOM 615 O O . GLY A 1 83 ? -10.553 6.155 31.232 1.00 96.00 83 GLY A O 1
ATOM 616 N N . LYS A 1 84 ? -9.224 6.269 33.040 1.00 95.56 84 LYS A N 1
ATOM 617 C CA . LYS A 1 84 ? -8.117 6.945 32.341 1.00 95.56 84 LYS A CA 1
ATOM 618 C C . LYS A 1 84 ? -7.406 6.014 31.356 1.00 95.56 84 LYS A C 1
ATOM 620 O O . LYS A 1 84 ? -6.946 6.472 30.313 1.00 95.56 84 LYS A O 1
ATOM 625 N N . ASP A 1 85 ? -7.361 4.726 31.683 1.00 95.44 85 ASP A N 1
ATOM 626 C CA . ASP A 1 85 ? -6.812 3.691 30.817 1.00 95.44 85 ASP A CA 1
ATOM 627 C C . ASP A 1 85 ? -7.810 3.316 29.723 1.00 95.44 85 ASP A C 1
ATOM 629 O O . ASP A 1 85 ? -9.019 3.212 29.957 1.00 95.44 85 ASP A O 1
ATOM 633 N N . ALA A 1 86 ? -7.289 3.113 28.515 1.00 97.25 86 ALA A N 1
ATOM 634 C CA . ALA A 1 86 ? -8.107 2.805 27.358 1.00 97.25 86 ALA A CA 1
ATOM 635 C C . ALA A 1 86 ? -8.644 1.368 27.414 1.00 97.25 86 ALA A C 1
ATOM 637 O O . ALA A 1 86 ? -7.891 0.406 27.560 1.00 97.25 86 ALA A O 1
ATOM 638 N N . VAL A 1 87 ? -9.955 1.225 27.229 1.00 97.50 87 VAL A N 1
ATOM 639 C CA . VAL A 1 87 ? -10.627 -0.061 27.032 1.00 97.50 87 VAL A CA 1
ATOM 640 C C . VAL A 1 87 ? -10.632 -0.375 25.534 1.00 97.50 87 VAL A C 1
ATOM 642 O O . VAL A 1 87 ? -11.162 0.438 24.773 1.00 97.50 87 VAL A O 1
ATOM 645 N N . PRO A 1 88 ? -10.082 -1.515 25.078 1.00 97.94 88 PRO A N 1
ATOM 646 C CA . PRO A 1 88 ? -10.108 -1.874 23.665 1.00 97.94 88 PRO A CA 1
ATOM 647 C C . PRO A 1 88 ? -11.540 -2.151 23.204 1.00 97.94 88 PRO A C 1
ATOM 649 O O . PRO A 1 88 ? -12.294 -2.858 23.875 1.00 97.94 88 PRO A O 1
ATOM 652 N N . VAL A 1 89 ? -11.909 -1.610 22.044 1.00 98.25 89 VAL A N 1
ATOM 653 C CA . VAL A 1 89 ? -13.256 -1.778 21.475 1.00 98.25 89 VAL A CA 1
ATOM 654 C C . VAL A 1 89 ? -13.266 -2.406 20.089 1.00 98.25 89 VAL A C 1
ATOM 656 O O . VAL A 1 89 ? -14.306 -2.901 19.669 1.00 98.25 89 VAL A O 1
ATOM 659 N N . GLY A 1 90 ? -12.134 -2.454 19.389 1.00 97.81 90 GLY A N 1
ATOM 660 C CA . GLY A 1 90 ? -12.044 -3.112 18.088 1.00 97.81 90 GLY A CA 1
ATOM 661 C C . GLY A 1 90 ? -10.825 -2.687 17.283 1.00 97.81 90 GLY A C 1
ATOM 662 O O . GLY A 1 90 ? -9.909 -2.046 17.799 1.00 97.81 90 GLY A O 1
ATOM 663 N N . VAL A 1 91 ? -10.827 -3.040 16.001 1.00 97.94 91 VAL A N 1
ATOM 664 C CA . VAL A 1 91 ? -9.814 -2.635 15.022 1.00 97.94 91 VAL A CA 1
ATOM 665 C C . VAL A 1 91 ? -10.506 -2.071 13.786 1.00 97.94 91 VAL A C 1
ATOM 667 O O . VAL A 1 91 ? -11.424 -2.693 13.253 1.00 97.94 91 VAL A O 1
ATOM 670 N N . LEU A 1 92 ? -10.036 -0.917 13.319 1.00 97.94 92 LEU A N 1
ATOM 671 C CA . LEU A 1 92 ? -10.353 -0.344 12.016 1.00 97.94 92 LEU A CA 1
ATOM 672 C C . LEU A 1 92 ? -9.232 -0.689 11.034 1.00 97.94 92 LEU A C 1
ATOM 674 O O . LEU A 1 92 ? -8.088 -0.291 11.226 1.00 97.94 92 LEU A O 1
ATOM 678 N N . TRP A 1 93 ? -9.566 -1.394 9.968 1.00 97.62 93 TRP A N 1
ATOM 679 C CA . TRP A 1 93 ? -8.700 -1.622 8.823 1.00 97.62 93 TRP A CA 1
ATOM 680 C C . TRP A 1 93 ? -9.063 -0.677 7.693 1.00 97.62 93 TRP A C 1
ATOM 682 O O . TRP A 1 93 ? -10.246 -0.442 7.443 1.00 97.62 93 TRP A O 1
ATOM 692 N N . THR A 1 94 ? -8.062 -0.177 6.980 1.00 96.50 94 THR A N 1
ATOM 693 C CA . THR A 1 94 ? -8.254 0.713 5.838 1.00 96.50 94 THR A CA 1
ATOM 694 C C . THR A 1 94 ? -7.404 0.293 4.640 1.00 96.50 94 THR A C 1
ATOM 696 O O . THR A 1 94 ? -6.331 -0.300 4.779 1.00 96.50 94 THR A O 1
ATOM 699 N N . ARG A 1 95 ? -7.900 0.621 3.445 1.00 93.38 95 ARG A N 1
ATOM 700 C CA . ARG A 1 95 ? -7.204 0.539 2.159 1.00 93.38 95 ARG A CA 1
ATOM 701 C C . ARG A 1 95 ? -7.427 1.844 1.403 1.00 93.38 95 ARG A C 1
ATOM 703 O O . ARG A 1 95 ? -8.574 2.254 1.225 1.00 93.38 95 ARG A O 1
ATOM 710 N N . GLY A 1 96 ? -6.339 2.471 0.965 1.00 89.19 96 GLY A N 1
ATOM 711 C CA . GLY A 1 96 ? -6.357 3.706 0.174 1.00 89.19 96 GLY A CA 1
ATOM 712 C C . GLY A 1 96 ? -6.887 4.948 0.911 1.00 89.19 96 GLY A C 1
ATOM 713 O O . GLY A 1 96 ? -7.113 5.993 0.308 1.00 89.19 96 GLY A O 1
ATOM 714 N N . VAL A 1 97 ? -7.117 4.839 2.220 1.00 93.75 97 VAL A N 1
ATOM 715 C CA . VAL A 1 97 ? -7.504 5.941 3.106 1.00 93.75 97 VAL A CA 1
ATOM 716 C C . VAL A 1 97 ? -6.840 5.754 4.462 1.00 93.75 97 VAL A C 1
ATOM 718 O O . VAL A 1 97 ? -6.519 4.629 4.856 1.00 93.75 97 VAL A O 1
ATOM 721 N N . ALA A 1 98 ? -6.669 6.840 5.201 1.00 95.25 98 ALA A N 1
ATOM 722 C CA . ALA A 1 98 ? -6.194 6.819 6.574 1.00 95.25 98 ALA A CA 1
ATOM 723 C C . ALA A 1 98 ? -6.962 7.830 7.433 1.00 95.25 98 ALA A C 1
ATOM 725 O O . ALA A 1 98 ? -7.467 8.822 6.901 1.00 95.25 98 ALA A O 1
ATOM 726 N N . PRO A 1 99 ? -7.041 7.607 8.756 1.00 96.25 99 PRO A N 1
ATOM 727 C CA . PRO A 1 99 ? -7.535 8.613 9.682 1.00 96.25 99 PRO A CA 1
ATOM 728 C C . PRO A 1 99 ? -6.759 9.931 9.539 1.00 96.25 99 PRO A C 1
ATOM 730 O O . PRO A 1 99 ? -5.542 9.910 9.350 1.00 96.25 99 PRO A O 1
ATOM 733 N N . SER A 1 100 ? -7.450 11.066 9.630 1.00 95.06 100 SER A N 1
ATOM 734 C CA . SER A 1 100 ? -6.880 12.394 9.391 1.00 95.06 100 SER A CA 1
ATOM 735 C C . SER A 1 100 ? -7.143 13.374 10.533 1.00 95.06 100 SER A C 1
ATOM 737 O O . SER A 1 100 ? -8.167 13.321 11.220 1.00 95.06 100 SER A O 1
ATOM 739 N N . GLU A 1 101 ? -6.213 14.311 10.718 1.00 89.38 101 GLU A N 1
ATOM 740 C CA . GLU A 1 101 ? -6.385 15.481 11.579 1.00 89.38 101 GLU A CA 1
ATOM 741 C C . GLU A 1 101 ? -6.278 16.737 10.715 1.00 89.38 101 GLU A C 1
ATOM 743 O O . GLU A 1 101 ? -5.281 16.953 10.030 1.00 89.38 101 GLU A O 1
ATOM 748 N N . ARG A 1 102 ? -7.326 17.571 10.728 1.00 85.44 102 ARG A N 1
ATOM 749 C CA . ARG A 1 102 ? -7.390 18.825 9.948 1.00 85.44 102 ARG A CA 1
ATOM 750 C C . ARG A 1 102 ? -7.152 18.630 8.439 1.00 85.44 102 ARG A C 1
ATOM 752 O O . ARG A 1 102 ? -6.569 19.492 7.794 1.00 85.44 102 ARG A O 1
ATOM 759 N N . GLY A 1 103 ? -7.623 17.511 7.887 1.00 83.25 103 GLY A N 1
ATOM 760 C CA . GLY A 1 103 ? -7.551 17.208 6.452 1.00 83.25 103 GLY A CA 1
ATOM 761 C C . GLY A 1 103 ? -6.253 16.538 5.995 1.00 83.25 103 GLY A C 1
ATOM 762 O O . GLY A 1 103 ? -6.229 15.992 4.899 1.00 83.25 103 GLY A O 1
ATOM 763 N N . SER A 1 104 ? -5.212 16.497 6.830 1.00 84.50 104 SER A N 1
ATOM 764 C CA . SER A 1 104 ? -3.979 15.758 6.534 1.00 84.50 104 SER A CA 1
ATOM 765 C C . SER A 1 104 ? -4.052 14.338 7.100 1.00 84.50 104 SER A C 1
ATOM 767 O O . SER A 1 104 ? -4.529 14.170 8.231 1.00 84.50 104 SER A O 1
ATOM 769 N N . PRO A 1 105 ? -3.583 13.311 6.367 1.00 88.81 105 PRO A N 1
ATOM 770 C CA . PRO A 1 105 ? -3.516 11.961 6.906 1.00 88.81 105 PRO A CA 1
ATOM 771 C C . PRO A 1 105 ? -2.617 11.945 8.146 1.00 88.81 105 PRO A C 1
ATOM 773 O O . PRO A 1 105 ? -1.648 12.700 8.248 1.00 88.81 105 PRO A O 1
ATOM 776 N N . ALA A 1 106 ? -2.954 11.094 9.113 1.00 91.19 106 ALA A N 1
ATOM 777 C CA . ALA A 1 106 ? -2.082 10.854 10.249 1.00 91.19 106 ALA A CA 1
ATOM 778 C C . ALA A 1 106 ? -0.713 10.332 9.774 1.00 91.19 106 ALA A C 1
ATOM 780 O O . ALA A 1 106 ? -0.595 9.726 8.712 1.00 91.19 106 ALA A O 1
ATOM 781 N N . ASP A 1 107 ? 0.318 10.562 10.584 1.00 88.06 107 ASP A N 1
ATOM 782 C CA . ASP A 1 107 ? 1.695 10.180 10.271 1.00 88.06 107 ASP A CA 1
ATOM 783 C C . ASP A 1 107 ? 1.812 8.678 9.936 1.00 88.06 107 ASP A C 1
ATOM 785 O O . ASP A 1 107 ? 1.592 7.815 10.797 1.00 88.06 107 ASP A O 1
ATOM 789 N N . LYS A 1 108 ? 2.164 8.383 8.677 1.00 86.94 108 LYS A N 1
ATOM 790 C CA . LYS A 1 108 ? 2.274 7.030 8.111 1.00 86.94 108 LYS A CA 1
ATOM 791 C C . LYS A 1 108 ? 3.262 6.163 8.878 1.00 86.94 108 LYS A C 1
ATOM 793 O O . LYS A 1 108 ? 3.034 4.958 9.007 1.00 86.94 108 LYS A O 1
ATOM 798 N N . ASP A 1 109 ? 4.308 6.756 9.453 1.00 87.12 109 ASP A N 1
ATOM 799 C CA . ASP A 1 109 ? 5.284 6.006 10.240 1.00 87.12 109 ASP A CA 1
ATOM 800 C C . ASP A 1 109 ? 4.647 5.396 11.482 1.00 87.12 109 ASP A C 1
ATOM 802 O O . ASP A 1 109 ? 5.167 4.424 12.029 1.00 87.12 109 ASP A O 1
ATOM 806 N N . LYS A 1 110 ? 3.496 5.902 11.925 1.00 92.00 110 LYS A N 1
ATOM 807 C CA . LYS A 1 110 ? 2.768 5.353 13.065 1.00 92.00 110 LYS A CA 1
ATOM 808 C C . LYS A 1 110 ? 1.832 4.213 12.677 1.00 92.00 110 LYS A C 1
ATOM 810 O O . LYS A 1 110 ? 1.332 3.560 13.584 1.00 92.00 110 LYS A O 1
ATOM 815 N N . PHE A 1 111 ? 1.583 3.932 11.399 1.00 93.00 111 PHE A N 1
ATOM 816 C CA . PHE A 1 111 ? 0.576 2.946 10.990 1.00 93.00 111 PHE A CA 1
ATOM 817 C C . PHE A 1 111 ? 1.043 1.507 11.222 1.00 93.00 111 PHE A C 1
ATOM 819 O O . PHE A 1 111 ? 2.214 1.174 11.033 1.00 93.00 111 PHE A O 1
ATOM 826 N N . LEU A 1 112 ? 0.105 0.623 11.570 1.00 91.56 112 LEU A N 1
ATOM 827 C CA . LEU A 1 112 ? 0.326 -0.818 11.475 1.00 91.56 112 LEU A CA 1
ATOM 828 C C . LEU A 1 112 ? -0.039 -1.269 10.067 1.00 91.56 112 LEU A C 1
ATOM 830 O O . LEU A 1 112 ? -1.210 -1.453 9.762 1.00 91.56 112 LEU A O 1
ATOM 834 N N . THR A 1 113 ? 0.954 -1.416 9.198 1.00 89.50 113 THR A N 1
ATOM 835 C CA . THR A 1 113 ? 0.721 -1.811 7.804 1.00 89.50 113 THR A CA 1
ATOM 836 C C . THR A 1 113 ? 0.940 -3.308 7.628 1.00 89.50 113 THR A C 1
ATOM 838 O O . THR A 1 113 ? 1.912 -3.863 8.138 1.00 89.50 113 THR A O 1
ATOM 841 N N . ALA A 1 114 ? 0.046 -3.952 6.885 1.00 86.00 114 ALA A N 1
ATOM 842 C CA . ALA A 1 114 ? 0.170 -5.335 6.455 1.00 86.00 114 ALA A CA 1
ATOM 843 C C . ALA A 1 114 ? -0.010 -5.430 4.936 1.00 86.00 114 ALA A C 1
ATOM 845 O O . ALA A 1 114 ? -0.672 -4.598 4.310 1.00 86.00 114 ALA A O 1
ATOM 846 N N . ILE A 1 115 ? 0.576 -6.470 4.350 1.00 81.38 115 ILE A N 1
ATOM 847 C CA . ILE A 1 115 ? 0.399 -6.804 2.940 1.00 81.38 115 ILE A CA 1
ATOM 848 C C . ILE A 1 115 ? -0.451 -8.070 2.873 1.00 81.38 115 ILE A C 1
ATOM 850 O O . ILE A 1 115 ? -0.003 -9.157 3.237 1.00 81.38 115 ILE A O 1
ATOM 854 N N . PHE A 1 116 ? -1.691 -7.927 2.415 1.00 79.88 116 PHE A N 1
ATOM 855 C CA . PHE A 1 116 ? -2.577 -9.047 2.141 1.00 79.88 116 PHE A CA 1
ATOM 856 C C . PHE A 1 116 ? -2.243 -9.633 0.769 1.00 79.88 116 PHE A C 1
ATOM 858 O O . PHE A 1 116 ? -2.347 -8.943 -0.246 1.00 79.88 116 PHE A O 1
ATOM 865 N N . ARG A 1 117 ? -1.843 -10.906 0.738 1.00 77.75 117 ARG A N 1
ATOM 866 C CA . ARG A 1 117 ? -1.525 -11.628 -0.497 1.00 77.75 117 ARG A CA 1
ATOM 867 C C . ARG A 1 117 ? -2.598 -12.683 -0.765 1.00 77.75 117 ARG A C 1
ATOM 869 O O . ARG A 1 117 ? -2.734 -13.627 0.007 1.00 77.75 117 ARG A O 1
ATOM 876 N N . GLU A 1 118 ? -3.349 -12.537 -1.855 1.00 68.19 118 GLU A N 1
ATOM 877 C CA . GLU A 1 118 ? -4.336 -13.529 -2.305 1.00 68.19 118 GLU A CA 1
ATOM 878 C C . GLU A 1 118 ? -4.040 -13.947 -3.743 1.00 68.19 118 GLU A C 1
ATOM 880 O O . GLU A 1 118 ? -4.245 -13.196 -4.702 1.00 68.19 118 GLU A O 1
ATOM 885 N N . GLY A 1 119 ? -3.496 -15.160 -3.874 1.00 74.81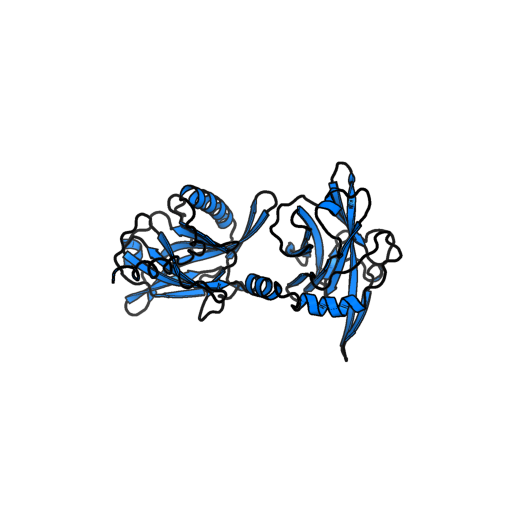 119 GLY A N 1
ATOM 886 C CA . GLY A 1 119 ? -2.896 -15.632 -5.113 1.00 74.81 119 GLY A CA 1
ATOM 887 C C . GLY A 1 119 ? -1.742 -14.718 -5.499 1.00 74.81 119 GLY A C 1
ATOM 888 O O . GLY A 1 119 ? -0.661 -14.777 -4.923 1.00 74.81 119 GLY A O 1
ATOM 889 N N . SER A 1 120 ? -1.995 -13.857 -6.470 1.00 51.16 120 SER A N 1
ATOM 890 C CA . SER A 1 120 ? -1.012 -12.924 -6.995 1.00 51.16 120 SER A CA 1
ATOM 891 C C . SER A 1 120 ? -1.321 -11.457 -6.707 1.00 51.16 120 SER A C 1
ATOM 893 O O . SER A 1 120 ? -0.511 -10.581 -7.004 1.00 51.16 120 SER A O 1
ATOM 895 N N . LYS A 1 121 ? -2.492 -11.174 -6.133 1.00 64.94 121 LYS A N 1
ATOM 896 C CA . LYS A 1 121 ? -2.852 -9.829 -5.688 1.00 64.94 121 LYS A CA 1
ATOM 897 C C . LYS A 1 121 ? -2.110 -9.535 -4.396 1.00 64.94 121 LYS A C 1
ATOM 899 O O . LYS A 1 121 ? -2.207 -10.313 -3.452 1.00 64.94 121 LYS A O 1
ATOM 904 N N . SER A 1 122 ? -1.401 -8.414 -4.373 1.00 69.75 122 SER A N 1
ATOM 905 C CA . SER A 1 122 ? -0.815 -7.830 -3.173 1.00 69.75 122 SER A CA 1
ATOM 906 C C . SER A 1 122 ? -1.609 -6.573 -2.842 1.00 69.75 122 SER A C 1
ATOM 908 O O . SER A 1 122 ? -1.767 -5.701 -3.694 1.00 69.75 122 SER A O 1
ATOM 910 N N . ILE A 1 123 ? -2.179 -6.505 -1.643 1.00 82.12 123 ILE A N 1
ATOM 911 C CA . ILE A 1 123 ? -2.988 -5.374 -1.195 1.00 82.12 123 ILE A CA 1
ATOM 912 C C . ILE A 1 123 ? -2.384 -4.851 0.099 1.00 82.12 123 ILE A C 1
ATOM 914 O O . ILE A 1 123 ? -2.378 -5.541 1.118 1.00 82.12 123 ILE A O 1
ATOM 918 N N . ARG A 1 124 ? -1.905 -3.608 0.067 1.00 84.62 124 ARG A N 1
ATOM 919 C CA . ARG A 1 124 ? -1.481 -2.894 1.270 1.00 84.62 124 ARG A CA 1
ATOM 920 C C . ARG A 1 124 ? -2.716 -2.448 2.049 1.00 84.62 124 ARG A C 1
ATOM 922 O O . ARG A 1 124 ? -3.599 -1.792 1.499 1.00 84.62 124 ARG A O 1
ATOM 929 N N . VAL A 1 125 ? -2.768 -2.810 3.323 1.00 93.88 125 VAL A N 1
ATOM 930 C CA . VAL A 1 125 ? -3.816 -2.396 4.261 1.00 93.88 125 VAL A CA 1
ATOM 931 C C . VAL A 1 125 ? -3.181 -1.869 5.540 1.00 93.88 125 VAL A C 1
ATOM 933 O O . VAL A 1 125 ? -2.108 -2.323 5.941 1.00 93.88 125 VAL A O 1
ATOM 936 N N . SER A 1 126 ? -3.847 -0.929 6.198 1.00 95.00 126 SER A N 1
ATOM 937 C CA . SER A 1 126 ? -3.424 -0.403 7.495 1.00 95.00 126 SER A CA 1
ATOM 938 C C . SER A 1 126 ? -4.440 -0.777 8.567 1.00 95.00 126 SER A C 1
ATOM 940 O O . SER A 1 126 ? -5.641 -0.681 8.345 1.00 95.00 126 SER A O 1
ATOM 942 N N . ALA A 1 127 ? -3.958 -1.217 9.724 1.00 96.25 127 ALA A N 1
ATOM 943 C CA . ALA A 1 127 ? -4.737 -1.504 10.916 1.00 96.25 127 ALA A CA 1
ATOM 944 C C . ALA A 1 127 ? -4.584 -0.378 11.941 1.00 96.25 127 ALA A C 1
ATOM 946 O O . ALA A 1 127 ? -3.485 0.106 12.217 1.00 96.25 127 ALA A O 1
ATOM 947 N N . PHE A 1 128 ? -5.699 -0.025 12.567 1.00 97.31 128 PHE A N 1
ATOM 948 C CA . PHE A 1 128 ? -5.771 0.934 13.652 1.00 97.31 128 PHE A CA 1
ATOM 949 C C . PHE A 1 128 ? -6.556 0.322 14.804 1.00 97.31 128 PHE A C 1
ATOM 951 O O . PHE A 1 128 ? -7.738 0.005 14.665 1.00 97.31 128 PHE A O 1
ATOM 958 N N . HIS A 1 129 ? -5.911 0.145 15.952 1.00 97.81 129 HIS A N 1
ATOM 959 C CA . HIS A 1 129 ? -6.620 -0.319 17.137 1.00 97.81 129 HIS A CA 1
ATOM 960 C C . HIS A 1 129 ? -7.480 0.815 17.691 1.00 97.81 129 HIS A C 1
ATOM 962 O O . HIS A 1 129 ? -7.068 1.976 17.707 1.00 97.81 129 HIS A O 1
ATOM 968 N N . LEU A 1 130 ? -8.672 0.472 18.162 1.00 98.44 130 LEU A N 1
ATOM 969 C CA . LEU A 1 130 ? -9.628 1.411 18.724 1.00 98.44 130 LEU A CA 1
ATOM 970 C C . LEU A 1 130 ? -9.747 1.168 20.225 1.00 98.44 130 LEU A C 1
ATOM 972 O O . LEU A 1 130 ? -9.976 0.037 20.663 1.00 98.44 130 LEU A O 1
ATOM 976 N N . GLY A 1 131 ? -9.622 2.236 21.005 1.00 98.19 131 GLY A N 1
ATOM 977 C CA . GLY A 1 131 ? -9.835 2.218 22.447 1.00 98.19 131 GLY A CA 1
ATOM 978 C C . GLY A 1 131 ? -10.759 3.345 22.893 1.00 98.19 131 GLY A C 1
ATOM 979 O O . GLY A 1 131 ? -10.890 4.352 22.205 1.00 98.19 131 GLY A O 1
ATOM 980 N N . ILE A 1 132 ? -11.393 3.194 24.050 1.00 98.31 132 ILE A N 1
ATOM 981 C CA . ILE A 1 132 ? -12.172 4.261 24.687 1.00 98.31 132 ILE A CA 1
ATOM 982 C C . ILE A 1 132 ? -11.561 4.574 26.043 1.00 98.31 132 ILE A C 1
ATOM 984 O O . ILE A 1 132 ? -11.324 3.666 26.835 1.00 98.31 132 ILE A O 1
ATOM 988 N N . ALA A 1 133 ? -11.344 5.856 26.318 1.00 97.94 133 ALA A N 1
ATOM 989 C CA . ALA A 1 133 ? -10.904 6.333 27.623 1.00 97.94 133 ALA A CA 1
ATOM 990 C C . ALA A 1 133 ? -11.720 7.552 28.057 1.00 97.94 133 ALA A C 1
ATOM 992 O O . ALA A 1 133 ? -12.354 8.231 27.247 1.00 97.94 133 ALA A O 1
ATOM 993 N N . THR A 1 134 ? -11.666 7.849 29.348 1.00 97.06 134 THR A N 1
ATOM 994 C CA . THR A 1 134 ? -12.269 9.026 29.962 1.00 97.06 134 THR A CA 1
ATOM 995 C C . THR A 1 134 ? -11.174 10.015 30.338 1.00 97.06 134 THR A C 1
ATOM 997 O O . THR A 1 134 ? -10.290 9.720 31.144 1.00 97.06 134 THR A O 1
ATOM 1000 N N . LYS A 1 135 ? -11.238 11.214 29.757 1.00 94.00 135 LYS A N 1
ATOM 1001 C CA . LYS A 1 135 ? -10.340 12.327 30.078 1.00 94.00 135 LYS A CA 1
ATOM 1002 C C . LYS A 1 135 ? -10.708 12.948 31.430 1.00 94.00 135 LYS A C 1
ATOM 1004 O O . LYS A 1 135 ? -11.832 12.804 31.919 1.00 94.00 135 LYS A O 1
ATOM 1009 N N . ASP A 1 136 ? -9.777 13.705 32.007 1.00 85.25 136 ASP A N 1
ATOM 1010 C CA . ASP A 1 136 ? -10.067 14.604 33.124 1.00 85.25 136 ASP A CA 1
ATOM 1011 C C . ASP A 1 136 ? -11.295 15.480 32.799 1.00 85.25 136 ASP A C 1
ATOM 1013 O O . ASP A 1 136 ? -11.388 16.083 31.727 1.00 85.25 136 ASP A O 1
ATOM 1017 N N . GLY A 1 137 ? -12.274 15.487 33.708 1.00 86.75 137 GLY A N 1
ATOM 1018 C CA . GLY A 1 137 ? -13.587 16.106 33.491 1.00 86.75 137 GLY A CA 1
ATOM 1019 C C . GLY A 1 137 ? -14.693 15.148 33.029 1.00 86.75 137 GLY A C 1
ATOM 1020 O O . GLY A 1 137 ? -15.791 15.603 32.728 1.00 86.75 137 GLY A O 1
ATOM 1021 N N . GLY A 1 138 ? -14.435 13.835 32.974 1.00 92.31 138 GLY A N 1
ATOM 1022 C CA . GLY A 1 138 ? -15.469 12.817 32.733 1.00 92.31 138 GLY A CA 1
ATOM 1023 C C . GLY A 1 138 ? -15.887 12.661 31.268 1.00 92.31 138 GLY A C 1
ATOM 1024 O O . GLY A 1 138 ? -16.838 11.944 30.966 1.00 92.31 138 GLY A O 1
ATOM 1025 N N . ARG A 1 139 ? -15.189 13.324 30.340 1.00 94.44 139 ARG A N 1
ATOM 1026 C CA . ARG A 1 139 ? -15.484 13.243 28.907 1.00 94.44 139 ARG A CA 1
ATOM 1027 C C . ARG A 1 139 ? -14.879 11.978 28.310 1.00 94.44 139 ARG A C 1
ATOM 1029 O O . ARG A 1 139 ? -13.663 11.806 28.358 1.00 94.44 139 ARG A O 1
ATOM 1036 N N . GLN A 1 140 ? -15.716 11.150 27.695 1.00 97.56 140 GLN A N 1
ATOM 1037 C CA . GLN A 1 140 ? -15.267 9.966 26.970 1.00 97.56 140 GLN A CA 1
ATOM 1038 C C . GLN A 1 140 ? -14.739 10.335 25.576 1.00 97.56 140 GLN A C 1
ATOM 1040 O O . GLN A 1 140 ? -15.288 11.204 24.889 1.00 97.56 140 GLN A O 1
ATOM 1045 N N . GLU A 1 141 ? -13.665 9.674 25.162 1.00 98.06 141 GLU A N 1
ATOM 1046 C CA . GLU A 1 141 ? -13.010 9.853 23.869 1.00 98.06 141 GLU A CA 1
ATOM 1047 C C . GLU A 1 141 ? -12.798 8.490 23.208 1.00 98.06 141 GLU A C 1
ATOM 1049 O O . GLU A 1 141 ? -12.418 7.524 23.872 1.00 98.06 141 GLU A O 1
ATOM 1054 N N . LEU A 1 142 ? -13.024 8.429 21.896 1.00 98.31 142 LEU A N 1
ATOM 1055 C CA . LEU A 1 142 ? -12.517 7.349 21.061 1.00 98.31 142 LEU A CA 1
ATOM 1056 C C . LEU A 1 142 ? -11.066 7.675 20.700 1.00 98.31 142 LEU A C 1
ATOM 1058 O O . LEU A 1 142 ? -10.749 8.774 20.237 1.00 98.31 142 LEU A O 1
ATOM 1062 N N . LEU A 1 143 ? -10.199 6.699 20.909 1.00 98.38 143 LEU A N 1
ATOM 1063 C CA . LEU A 1 143 ? -8.768 6.761 20.681 1.00 98.38 143 LEU A CA 1
ATOM 1064 C C . LEU A 1 143 ? -8.419 5.822 19.529 1.00 98.38 143 LEU A C 1
ATOM 1066 O O . LEU A 1 143 ? -8.808 4.652 19.534 1.00 98.38 143 LEU A O 1
ATOM 1070 N N . VAL A 1 144 ? -7.676 6.337 18.554 1.00 98.12 144 VAL A N 1
ATOM 1071 C CA . VAL A 1 144 ? -7.187 5.569 17.406 1.00 98.12 144 VAL A CA 1
ATOM 1072 C C . VAL A 1 144 ? -5.693 5.370 17.587 1.00 98.12 144 VAL A C 1
ATOM 1074 O O . VAL A 1 144 ? -4.959 6.343 17.746 1.00 98.12 144 VAL A O 1
ATOM 1077 N N . TYR A 1 145 ? -5.240 4.124 17.558 1.00 97.88 145 TYR A N 1
ATOM 1078 C CA . TYR A 1 145 ? -3.844 3.757 17.756 1.00 97.88 145 TYR A CA 1
ATOM 1079 C C . TYR A 1 145 ? -3.281 3.101 16.508 1.00 97.88 145 TYR A C 1
ATOM 1081 O O . TYR A 1 145 ? -3.925 2.252 15.894 1.00 97.88 145 TYR A O 1
ATOM 1089 N N . GLY A 1 146 ? -2.050 3.468 16.177 1.00 95.75 146 GLY A N 1
ATOM 1090 C CA . GLY A 1 146 ? -1.238 2.745 15.214 1.00 95.75 146 GLY A CA 1
ATOM 1091 C C . GLY A 1 146 ? -0.361 1.710 15.921 1.00 95.75 146 GLY A C 1
ATOM 1092 O O . GLY A 1 146 ? -0.861 0.883 16.683 1.00 95.75 146 GLY A O 1
ATOM 1093 N N . LYS A 1 147 ? 0.951 1.765 15.682 1.00 93.25 147 LYS A N 1
ATOM 1094 C CA . LYS A 1 147 ? 1.936 0.823 16.233 1.00 93.25 147 LYS A CA 1
ATOM 1095 C C . LYS A 1 147 ? 2.338 1.107 17.685 1.00 93.25 147 LYS A C 1
ATOM 1097 O O . LYS A 1 147 ? 2.748 0.196 18.388 1.00 93.25 147 LYS A O 1
ATOM 1102 N N . SER A 1 148 ? 2.239 2.351 18.153 1.00 93.06 148 SER A N 1
ATOM 1103 C CA . SER A 1 148 ? 2.645 2.733 19.513 1.00 93.06 148 SER A CA 1
ATOM 1104 C C . SER A 1 148 ? 1.496 2.657 20.522 1.00 93.06 148 SER A C 1
ATOM 1106 O O . SER A 1 148 ? 0.321 2.608 20.163 1.00 93.06 148 SER A O 1
ATOM 1108 N N . ALA A 1 149 ? 1.852 2.696 21.810 1.00 93.19 149 ALA A N 1
ATOM 1109 C CA . ALA A 1 149 ? 0.903 2.827 22.916 1.00 93.19 149 ALA A CA 1
ATOM 1110 C C . ALA A 1 149 ? 0.283 4.235 23.025 1.00 93.19 149 ALA A C 1
ATOM 1112 O O . ALA A 1 149 ? -0.654 4.428 23.794 1.00 93.19 149 ALA A O 1
ATOM 1113 N N . ASP A 1 150 ? 0.777 5.207 22.254 1.00 95.44 150 ASP A N 1
ATOM 1114 C CA . ASP A 1 150 ? 0.199 6.546 22.160 1.00 95.44 150 ASP A CA 1
ATOM 1115 C C . ASP A 1 150 ? -0.819 6.612 21.015 1.00 95.44 150 ASP A C 1
ATOM 1117 O O . ASP A 1 150 ? -0.503 6.197 19.894 1.00 95.44 150 ASP A O 1
ATOM 1121 N N . PRO A 1 151 ? -2.029 7.153 21.245 1.00 97.00 151 PRO A N 1
ATOM 1122 C CA . PRO A 1 151 ? -3.013 7.279 20.184 1.00 97.00 151 PRO A CA 1
ATOM 1123 C C . PRO A 1 151 ? -2.566 8.325 19.162 1.00 97.00 151 PRO A C 1
ATOM 1125 O O . PRO A 1 151 ? -2.107 9.411 19.519 1.00 97.00 151 PRO A O 1
ATOM 1128 N N . ILE A 1 152 ? -2.751 8.005 17.883 1.00 96.81 152 ILE A N 1
ATOM 1129 C CA . ILE A 1 152 ? -2.492 8.914 16.765 1.00 96.81 152 ILE A CA 1
ATOM 1130 C C . ILE A 1 152 ? -3.602 9.948 16.604 1.00 96.81 152 ILE A C 1
ATOM 1132 O O . ILE A 1 152 ? -3.333 11.039 16.121 1.00 96.81 152 ILE A O 1
ATOM 1136 N N . LEU A 1 153 ? -4.829 9.615 17.019 1.00 97.12 153 LEU A N 1
ATOM 1137 C CA . LEU A 1 153 ? -5.980 10.512 16.989 1.00 97.12 153 LEU A CA 1
ATOM 1138 C C . LEU A 1 153 ? -6.877 10.294 18.199 1.00 97.12 153 LEU A C 1
ATOM 1140 O O . LEU A 1 153 ? -6.968 9.196 18.758 1.00 97.12 153 LEU A O 1
ATOM 1144 N N . ARG A 1 154 ? -7.584 11.362 18.562 1.00 97.12 154 ARG A N 1
ATOM 1145 C CA . ARG A 1 154 ? -8.597 11.374 19.612 1.00 97.12 154 ARG A CA 1
ATOM 1146 C C . ARG A 1 154 ? -9.821 12.100 19.086 1.00 97.12 154 ARG A C 1
ATOM 1148 O O . ARG A 1 154 ? -9.701 13.215 18.585 1.00 97.12 154 ARG A O 1
ATOM 1155 N N . THR A 1 155 ? -10.991 11.501 19.234 1.00 96.75 155 THR A N 1
ATOM 1156 C CA . THR A 1 155 ? -12.261 12.155 18.912 1.00 96.75 155 THR A CA 1
ATOM 1157 C C . THR A 1 155 ? -13.239 12.001 20.064 1.00 96.75 155 THR A C 1
ATOM 1159 O O . THR A 1 155 ? -13.126 11.095 20.894 1.00 96.75 155 THR A O 1
ATOM 1162 N N . ARG A 1 156 ? -14.196 12.919 20.155 1.00 97.00 156 ARG A N 1
ATOM 1163 C CA . ARG A 1 156 ? -15.197 12.897 21.219 1.00 97.00 156 ARG A CA 1
ATOM 1164 C C . ARG A 1 156 ? -16.124 11.699 21.023 1.00 97.00 156 ARG A C 1
ATOM 1166 O O . ARG A 1 156 ? -16.649 11.499 19.933 1.00 97.00 156 ARG A O 1
ATOM 1173 N N . LEU A 1 157 ? -16.380 10.971 22.107 1.00 97.69 157 LEU A N 1
ATOM 1174 C CA . LEU A 1 157 ? -17.447 9.982 22.162 1.00 97.69 157 LEU A CA 1
ATOM 1175 C C . LEU A 1 157 ? -18.714 10.642 22.718 1.00 97.69 157 LEU A C 1
ATOM 1177 O O . LEU A 1 157 ? -18.689 11.278 23.775 1.00 97.69 157 LEU A O 1
ATOM 1181 N N . MET A 1 158 ? -19.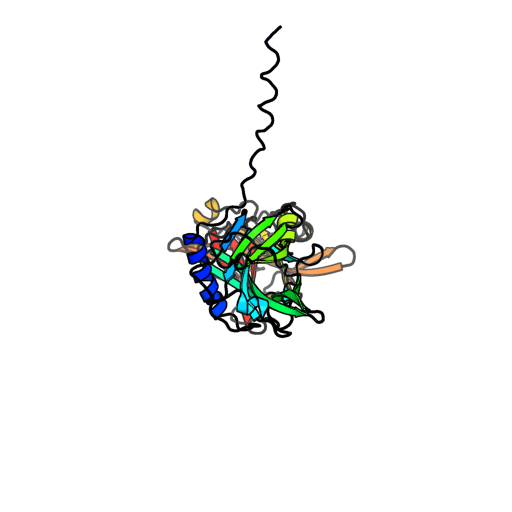818 10.522 21.994 1.00 96.62 158 MET A N 1
ATOM 1182 C CA . MET A 1 158 ? -21.120 11.075 22.357 1.00 96.62 158 MET A CA 1
ATOM 1183 C C . MET A 1 158 ? -22.058 9.955 22.802 1.00 96.62 158 MET A C 1
ATOM 1185 O O . MET A 1 158 ? -22.061 8.887 22.200 1.00 96.62 158 MET A O 1
ATOM 1189 N N . ASP A 1 159 ? -22.857 10.206 23.840 1.00 94.44 159 ASP A N 1
ATOM 1190 C CA . ASP A 1 159 ? -23.967 9.334 24.238 1.00 94.44 159 ASP A CA 1
ATOM 1191 C C . ASP A 1 159 ? -25.198 9.730 23.412 1.00 94.44 159 ASP A C 1
ATOM 1193 O O . ASP A 1 159 ? -25.793 10.788 23.625 1.00 94.44 159 ASP A O 1
ATOM 1197 N N . MET A 1 160 ? -25.506 8.926 22.401 1.00 91.75 160 MET A N 1
ATOM 1198 C CA . MET A 1 160 ? -26.596 9.124 21.457 1.00 91.75 160 MET A CA 1
ATOM 1199 C C . MET A 1 160 ? -27.299 7.783 21.215 1.00 91.75 160 MET A C 1
ATOM 1201 O O . MET A 1 160 ? -26.727 6.893 20.578 1.00 91.75 160 MET A O 1
ATOM 1205 N N . PRO A 1 161 ? -28.533 7.600 21.717 1.00 88.12 161 PRO A N 1
ATOM 1206 C CA . PRO A 1 161 ? -29.280 6.378 21.474 1.00 88.12 161 PRO A CA 1
ATOM 1207 C C . PRO A 1 161 ? -29.571 6.232 19.979 1.00 88.12 161 PRO A C 1
ATOM 1209 O O . PRO A 1 161 ? -30.096 7.142 19.339 1.00 88.12 161 PRO A O 1
ATOM 1212 N N . ALA A 1 162 ? -29.259 5.059 19.444 1.00 87.06 162 ALA A N 1
ATOM 1213 C CA . ALA A 1 162 ? -29.515 4.688 18.063 1.00 87.06 162 ALA A CA 1
ATOM 1214 C C . ALA A 1 162 ? -30.059 3.260 18.018 1.00 87.06 162 ALA A C 1
ATOM 1216 O O . ALA A 1 162 ? -29.706 2.412 18.842 1.00 87.06 162 ALA A O 1
ATOM 1217 N N . ARG A 1 163 ? -30.932 2.979 17.052 1.00 88.44 163 ARG A N 1
ATOM 1218 C CA . ARG A 1 163 ? -31.278 1.595 16.736 1.00 88.44 163 ARG A CA 1
ATOM 1219 C C . ARG A 1 163 ? -30.096 0.995 15.984 1.00 88.44 163 ARG A C 1
ATOM 1221 O O . ARG A 1 163 ? -29.677 1.576 14.995 1.00 88.44 163 ARG A O 1
ATOM 1228 N N . GLN A 1 164 ? -29.579 -0.125 16.472 1.00 91.00 164 GLN A N 1
ATOM 1229 C CA . GLN A 1 164 ? -28.397 -0.763 15.911 1.00 91.00 164 GLN A CA 1
ATOM 1230 C C . GLN A 1 164 ? -28.499 -2.277 16.109 1.00 91.00 164 GLN A C 1
ATOM 1232 O O . GLN A 1 164 ? -28.771 -2.727 17.224 1.00 91.00 164 GLN A O 1
ATOM 1237 N N . ASP A 1 165 ? -28.284 -3.041 15.038 1.00 88.44 165 ASP A N 1
ATOM 1238 C CA . ASP A 1 165 ? -28.457 -4.503 15.038 1.00 88.44 165 ASP A CA 1
ATOM 1239 C C . ASP A 1 165 ? -27.135 -5.268 15.265 1.00 88.44 165 ASP A C 1
ATOM 1241 O O . ASP A 1 165 ? -27.142 -6.453 15.588 1.00 88.44 165 ASP A O 1
ATOM 1245 N N . VAL A 1 166 ? -25.995 -4.583 15.143 1.00 92.50 166 VAL A N 1
ATOM 1246 C CA . VAL A 1 166 ? -24.632 -5.128 15.296 1.00 92.50 166 VAL A CA 1
ATOM 1247 C C . VAL A 1 166 ? -23.815 -4.291 16.290 1.00 92.50 166 VAL A C 1
ATOM 1249 O O . VAL A 1 166 ? -24.168 -3.142 16.531 1.00 92.50 166 VAL A O 1
ATOM 1252 N N . PRO A 1 167 ? -22.716 -4.785 16.893 1.00 94.12 167 PRO A N 1
ATOM 1253 C CA . PRO A 1 167 ? -21.959 -4.022 17.892 1.00 94.12 167 PRO A CA 1
ATOM 1254 C C . PRO A 1 167 ? -21.333 -2.726 17.364 1.00 94.12 167 PRO A C 1
ATOM 1256 O O . PRO A 1 167 ? -21.247 -1.750 18.110 1.00 94.12 167 PRO A O 1
ATOM 1259 N N . PHE A 1 168 ? -20.943 -2.710 16.087 1.00 94.50 168 PHE A N 1
ATOM 1260 C CA . PHE A 1 168 ? -20.493 -1.528 15.353 1.00 94.50 168 PHE A CA 1
ATOM 1261 C C . PHE A 1 168 ? -21.308 -1.353 14.083 1.00 94.50 168 PHE A C 1
ATOM 1263 O O . PHE A 1 168 ? -21.521 -2.314 13.356 1.00 94.50 168 PHE A O 1
ATOM 1270 N N . GLU A 1 169 ? -21.695 -0.120 13.798 1.00 94.38 169 GLU A N 1
ATOM 1271 C CA . GLU A 1 169 ? -22.254 0.303 12.524 1.00 94.38 169 GLU A CA 1
ATOM 1272 C C . GLU A 1 169 ? -21.430 1.490 12.038 1.00 94.38 169 GLU A C 1
ATOM 1274 O O . GLU A 1 169 ? -21.025 2.350 12.830 1.00 94.38 169 GLU A O 1
ATOM 1279 N N . VAL A 1 170 ? -21.133 1.500 10.743 1.00 94.38 170 VAL A N 1
ATOM 1280 C CA . VAL A 1 170 ? -20.284 2.512 10.125 1.00 94.38 170 VAL A CA 1
ATOM 1281 C C . VAL A 1 170 ? -21.070 3.191 9.025 1.00 94.38 170 VAL A C 1
ATOM 1283 O O . VAL A 1 170 ? -21.706 2.530 8.211 1.00 94.38 170 VAL A O 1
ATOM 1286 N N . ALA A 1 171 ? -20.986 4.513 8.981 1.00 92.75 171 ALA A N 1
ATOM 1287 C CA . ALA A 1 171 ? -21.459 5.306 7.860 1.00 92.75 171 ALA A CA 1
ATOM 1288 C C . ALA A 1 171 ? -20.352 6.26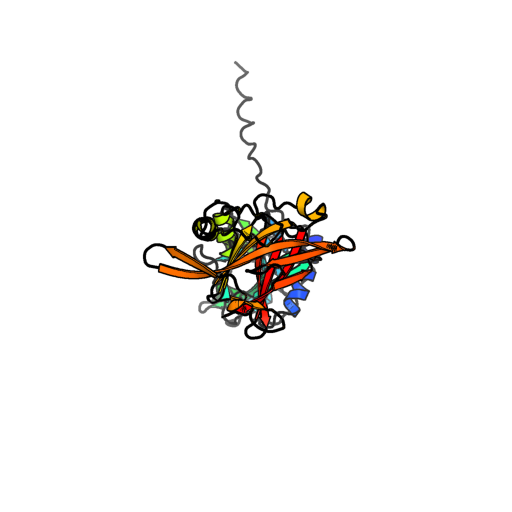6 7.423 1.00 92.75 171 ALA A C 1
ATOM 1290 O O . ALA A 1 171 ? -19.590 6.753 8.259 1.00 92.75 171 ALA A O 1
ATOM 1291 N N . VAL A 1 172 ? -20.255 6.537 6.120 1.00 91.50 172 VAL A N 1
ATOM 1292 C CA . VAL A 1 172 ? -19.280 7.487 5.576 1.00 91.50 172 VAL A CA 1
ATOM 1293 C C . VAL A 1 172 ? -20.013 8.647 4.896 1.00 91.50 172 VAL A C 1
ATOM 1295 O O . VAL A 1 172 ? -20.812 8.468 3.978 1.00 91.50 172 VAL A O 1
ATOM 1298 N N . PHE A 1 173 ? -19.730 9.863 5.347 1.00 89.00 173 PHE A N 1
ATOM 1299 C CA . PHE A 1 173 ? -20.352 11.109 4.910 1.00 89.00 173 PHE A CA 1
ATOM 1300 C C . PHE A 1 173 ? -19.344 12.011 4.200 1.00 89.00 173 PHE A C 1
ATOM 1302 O O . PHE A 1 173 ? -18.147 11.948 4.465 1.00 89.00 173 PHE A O 1
ATOM 1309 N N . GLY A 1 174 ? -19.844 12.882 3.319 1.00 74.50 174 GLY A N 1
ATOM 1310 C CA . GLY A 1 174 ? -19.067 14.020 2.813 1.00 74.50 174 GLY A CA 1
ATOM 1311 C C . GLY A 1 174 ? -17.806 13.658 2.024 1.00 74.50 174 GLY A C 1
ATOM 1312 O O . GLY A 1 174 ? -16.812 14.355 2.149 1.00 74.50 174 GLY A O 1
ATOM 1313 N N . GLY A 1 175 ? -17.837 12.571 1.246 1.00 67.94 175 GLY A N 1
ATOM 1314 C CA . GLY A 1 175 ? -16.676 12.088 0.496 1.00 67.94 175 GLY A CA 1
ATOM 1315 C C . GLY A 1 175 ? -16.486 12.751 -0.869 1.00 67.94 175 GLY A C 1
ATOM 1316 O O . GLY A 1 175 ? -17.170 12.357 -1.820 1.00 67.94 175 GLY A O 1
ATOM 1317 N N . ASP A 1 176 ? -15.528 13.670 -0.975 1.00 70.56 176 ASP A N 1
ATOM 1318 C CA . ASP A 1 176 ? -14.939 14.126 -2.243 1.00 70.56 176 ASP A CA 1
ATOM 1319 C C . ASP A 1 176 ? -13.464 13.684 -2.352 1.00 70.56 176 ASP A C 1
ATOM 1321 O O . ASP A 1 176 ? -13.050 12.713 -1.710 1.00 70.56 176 ASP A O 1
ATOM 1325 N N . ASP A 1 177 ? -12.676 14.341 -3.203 1.00 67.38 177 ASP A N 1
ATOM 1326 C CA . ASP A 1 177 ? -11.259 14.017 -3.391 1.00 67.38 177 ASP A CA 1
ATOM 1327 C C . ASP A 1 177 ? -10.369 14.453 -2.205 1.00 67.38 177 ASP A C 1
ATOM 1329 O O . ASP A 1 177 ? -9.223 14.017 -2.115 1.00 67.38 177 ASP A O 1
ATOM 1333 N N . SER A 1 178 ? -10.882 15.272 -1.277 1.00 71.19 178 SER A N 1
ATOM 1334 C CA . SER A 1 178 ? -10.141 15.816 -0.127 1.00 71.19 178 SER A CA 1
ATOM 1335 C C . SER A 1 178 ? -10.279 14.995 1.161 1.00 71.19 178 SER A C 1
ATOM 1337 O O . SER A 1 178 ? -9.450 15.109 2.069 1.00 71.19 178 SER A O 1
ATOM 1339 N N . GLY A 1 179 ? -11.290 14.131 1.248 1.00 85.38 179 GLY A N 1
ATOM 1340 C CA . GLY A 1 179 ? -11.518 13.262 2.399 1.00 85.38 179 GLY A CA 1
ATOM 1341 C C . GLY A 1 179 ? -12.987 12.922 2.603 1.00 85.38 179 GLY A C 1
ATOM 1342 O O . GLY A 1 179 ? -13.832 13.240 1.773 1.00 85.38 179 GLY A O 1
ATOM 1343 N N . ALA A 1 180 ? -13.281 12.234 3.704 1.00 92.19 180 ALA A N 1
ATOM 1344 C CA . ALA A 1 180 ? -14.629 11.892 4.140 1.00 92.19 180 ALA A CA 1
ATOM 1345 C C . ALA A 1 180 ? -14.703 11.826 5.676 1.00 92.19 180 ALA A C 1
ATOM 1347 O O . ALA A 1 180 ? -13.693 11.621 6.350 1.00 92.19 180 ALA A O 1
ATOM 1348 N N . SER A 1 181 ? -15.908 11.933 6.227 1.00 93.94 181 SER A N 1
ATOM 1349 C CA . SER A 1 181 ? -16.183 11.685 7.644 1.00 93.94 181 SER A CA 1
ATOM 1350 C C . SER A 1 181 ? -16.721 10.276 7.838 1.00 93.94 181 SER A C 1
ATOM 1352 O O . SER A 1 181 ? -17.654 9.859 7.162 1.00 93.94 181 SER A O 1
ATOM 1354 N N . LEU A 1 182 ? -16.177 9.548 8.797 1.00 95.44 182 LEU A N 1
ATOM 1355 C CA . LEU A 1 182 ? -16.601 8.220 9.203 1.00 95.44 182 LEU A CA 1
ATOM 1356 C C . LEU A 1 182 ? -17.314 8.312 10.554 1.00 95.44 182 LEU A C 1
ATOM 1358 O O . LEU A 1 182 ? -16.700 8.611 11.577 1.00 95.44 182 LEU A O 1
ATOM 1362 N N . LEU A 1 183 ? -18.617 8.045 10.561 1.00 96.38 183 LEU A N 1
ATOM 1363 C CA . LEU A 1 183 ? -19.414 7.954 11.777 1.00 96.38 183 LEU A CA 1
ATOM 1364 C C . LEU A 1 183 ? -19.420 6.510 12.270 1.00 96.38 183 LEU A C 1
ATOM 1366 O O . LEU A 1 183 ? -19.915 5.609 11.592 1.00 96.38 183 LEU A O 1
ATOM 1370 N N . LEU A 1 184 ? -18.902 6.312 13.475 1.00 96.81 184 LEU A N 1
ATOM 1371 C CA . LEU A 1 184 ? -18.932 5.047 14.191 1.00 96.81 184 LEU A CA 1
ATOM 1372 C C . LEU A 1 184 ? -20.057 5.072 15.212 1.00 96.81 184 LEU A C 1
ATOM 1374 O O . LEU A 1 184 ? -19.984 5.830 16.179 1.00 96.81 184 LEU A O 1
ATOM 1378 N N . SER A 1 185 ? -21.053 4.209 15.030 1.00 97.31 185 SER A N 1
ATOM 1379 C CA . SER A 1 185 ? -22.070 3.924 16.042 1.00 97.31 185 SER A CA 1
ATOM 1380 C C . SER A 1 185 ? -21.738 2.618 16.758 1.00 97.31 185 SER A C 1
ATOM 1382 O O . SER A 1 185 ? -21.466 1.595 16.131 1.00 97.31 185 SER A O 1
ATOM 1384 N N . MET A 1 186 ? -21.737 2.652 18.087 1.00 97.62 186 MET A N 1
ATOM 1385 C CA . MET A 1 186 ? -21.373 1.532 18.947 1.00 97.62 186 MET A CA 1
ATOM 1386 C C . MET A 1 186 ? -22.526 1.176 19.876 1.00 97.62 186 MET A C 1
ATOM 1388 O O . MET A 1 186 ? -22.975 1.992 20.693 1.00 97.62 186 MET A O 1
ATOM 1392 N N . LEU A 1 187 ? -22.957 -0.084 19.793 1.00 96.88 187 LEU A N 1
ATOM 1393 C CA . LEU A 1 187 ? -23.951 -0.701 20.672 1.00 96.88 187 LEU A CA 1
ATOM 1394 C C . LEU A 1 187 ? -25.282 0.073 20.763 1.00 96.88 187 LEU A C 1
ATOM 1396 O O . LEU A 1 187 ? -25.974 -0.007 21.778 1.00 96.88 187 LEU A O 1
ATOM 1400 N N . GLY A 1 188 ? -25.636 0.870 19.757 1.00 95.56 188 GLY A N 1
ATOM 1401 C CA . GLY A 1 188 ? -26.848 1.690 19.732 1.00 95.56 188 GLY A CA 1
ATOM 1402 C C . GLY A 1 188 ? -26.888 2.767 20.818 1.00 95.56 188 GLY A C 1
ATOM 1403 O O . GLY A 1 188 ? -27.969 3.145 21.274 1.00 95.56 188 GLY A O 1
ATOM 1404 N N . LYS A 1 189 ? -25.727 3.195 21.327 1.00 96.38 189 LYS A N 1
ATOM 1405 C CA . LYS A 1 189 ? -25.645 4.196 22.400 1.00 96.38 189 LYS A CA 1
ATOM 1406 C C . LYS A 1 189 ? -24.511 5.197 22.222 1.00 96.38 189 LYS A C 1
ATOM 1408 O O . LYS A 1 189 ? -24.659 6.331 22.652 1.00 96.38 189 LYS A O 1
ATOM 1413 N N . PHE A 1 190 ? -23.376 4.799 21.661 1.00 97.75 190 PHE A N 1
ATOM 1414 C CA . PHE A 1 190 ? -22.226 5.693 21.573 1.00 97.75 190 PHE A CA 1
ATOM 1415 C C . PHE A 1 190 ? -21.921 6.035 20.128 1.00 97.75 190 PHE A C 1
ATOM 1417 O O . PHE A 1 190 ? -21.989 5.159 19.270 1.00 97.75 190 PHE A O 1
ATOM 1424 N N . GLN A 1 191 ? -21.559 7.287 19.869 1.00 97.62 191 GLN A N 1
ATOM 1425 C CA . GLN A 1 191 ? -21.165 7.746 18.544 1.00 97.62 191 GLN A CA 1
ATOM 1426 C C . GLN A 1 191 ? -19.852 8.514 18.579 1.00 97.62 191 GLN A C 1
ATOM 1428 O O . GLN A 1 191 ? -19.597 9.290 19.499 1.00 97.62 191 GLN A O 1
ATOM 1433 N N . ALA A 1 192 ? -19.025 8.300 17.565 1.00 97.81 192 ALA A N 1
ATOM 1434 C CA . ALA A 1 192 ? -17.794 9.040 17.341 1.00 97.81 192 ALA A CA 1
ATOM 1435 C C . ALA A 1 192 ? -17.637 9.324 15.847 1.00 97.81 192 ALA A C 1
ATOM 1437 O O . ALA A 1 192 ? -17.930 8.465 15.018 1.00 97.81 192 ALA A O 1
ATOM 1438 N N . GLU A 1 193 ? -17.149 10.513 15.514 1.00 97.12 193 GLU A N 1
ATOM 1439 C CA . GLU A 1 193 ? -16.823 10.890 14.140 1.00 97.12 193 GLU A CA 1
ATOM 1440 C C . GLU A 1 193 ? -15.304 10.923 13.967 1.00 97.12 193 GLU A C 1
ATOM 1442 O O . GLU A 1 193 ? -14.586 11.543 14.760 1.00 97.12 193 GLU A O 1
ATOM 1447 N N . LEU A 1 194 ? -14.817 10.230 12.943 1.00 96.44 194 LEU A N 1
ATOM 1448 C CA . LEU A 1 194 ? -13.420 10.201 12.534 1.00 96.44 194 LEU A CA 1
ATOM 1449 C C . LEU A 1 194 ? -13.309 10.767 11.127 1.00 96.44 194 LEU A C 1
ATOM 1451 O O . LEU A 1 194 ? -13.968 10.281 10.217 1.00 96.44 194 LEU A O 1
ATOM 1455 N N . ASN A 1 195 ? -12.431 11.736 10.920 1.00 95.75 195 ASN A N 1
ATOM 1456 C CA . ASN A 1 195 ? -12.101 12.142 9.561 1.00 95.75 195 ASN A CA 1
ATOM 1457 C C . ASN A 1 195 ? -11.150 11.111 8.950 1.00 95.75 195 ASN A C 1
ATOM 1459 O O . ASN A 1 195 ? -10.254 10.602 9.629 1.00 95.75 195 ASN A O 1
ATOM 1463 N N . ILE A 1 196 ? -11.354 10.805 7.675 1.00 95.12 196 ILE A N 1
ATOM 1464 C CA . ILE A 1 196 ? -10.457 9.999 6.857 1.00 95.12 196 ILE A CA 1
ATOM 1465 C C . ILE A 1 196 ? -10.093 10.784 5.599 1.00 95.12 196 ILE A C 1
ATOM 1467 O O . ILE A 1 196 ? -10.893 11.551 5.071 1.00 95.12 196 ILE A O 1
ATOM 1471 N N . THR A 1 197 ? -8.876 10.610 5.107 1.00 93.75 197 THR A N 1
ATOM 1472 C CA . THR A 1 197 ? -8.437 11.183 3.830 1.00 93.75 197 THR A CA 1
ATOM 1473 C C . THR A 1 197 ? -7.603 10.172 3.059 1.00 93.75 197 THR A C 1
ATOM 1475 O O . THR A 1 197 ? -7.303 9.089 3.568 1.00 93.75 197 THR A O 1
ATOM 1478 N N . LEU A 1 198 ? -7.276 10.498 1.815 1.00 88.69 198 LEU A N 1
ATOM 1479 C CA . LEU A 1 198 ? -6.376 9.700 0.997 1.00 88.69 198 LEU A CA 1
ATOM 1480 C C . LEU A 1 198 ? -4.999 9.646 1.648 1.00 88.69 198 LEU A C 1
ATOM 1482 O O . LEU A 1 198 ? -4.507 10.627 2.198 1.00 88.69 198 LEU A O 1
ATOM 1486 N N . THR A 1 199 ? -4.372 8.478 1.597 1.00 82.94 199 THR A N 1
ATOM 1487 C CA . THR A 1 199 ? -2.968 8.357 1.992 1.00 82.94 199 THR A CA 1
ATOM 1488 C C . THR A 1 199 ? -2.086 9.100 0.998 1.00 82.94 199 THR A C 1
ATOM 1490 O O . THR A 1 199 ? -2.455 9.192 -0.167 1.00 82.94 199 THR A O 1
ATOM 1493 N N . ASP A 1 200 ? -0.898 9.550 1.399 1.00 73.69 200 ASP A N 1
ATOM 1494 C CA . ASP A 1 200 ? 0.025 10.233 0.478 1.00 73.69 200 ASP A CA 1
ATOM 1495 C C . ASP A 1 200 ? 0.327 9.400 -0.775 1.00 73.69 200 ASP A C 1
ATOM 1497 O O . ASP A 1 200 ? 0.380 9.952 -1.866 1.00 73.69 200 ASP A O 1
ATOM 1501 N N . ASP A 1 201 ? 0.416 8.070 -0.646 1.00 66.88 201 ASP A N 1
ATOM 1502 C CA . ASP A 1 201 ? 0.568 7.141 -1.777 1.00 66.88 201 ASP A CA 1
ATOM 1503 C C . ASP A 1 201 ? -0.605 7.272 -2.776 1.00 66.88 201 ASP A C 1
ATOM 1505 O O . ASP A 1 201 ? -0.412 7.260 -3.986 1.00 66.88 201 ASP A O 1
ATOM 1509 N N . GLU A 1 202 ? -1.825 7.469 -2.271 1.00 66.69 202 GLU A N 1
ATOM 1510 C CA . GLU A 1 202 ? -3.051 7.619 -3.064 1.00 66.69 202 GLU A CA 1
ATOM 1511 C C . GLU A 1 202 ? -3.236 9.043 -3.574 1.00 66.69 202 GLU A C 1
ATOM 1513 O O . GLU A 1 202 ? -3.777 9.230 -4.656 1.00 66.69 202 GLU A O 1
ATOM 1518 N N . VAL A 1 203 ? -2.785 10.053 -2.825 1.00 59.19 203 VAL A N 1
ATOM 1519 C CA . VAL A 1 203 ? -2.742 11.443 -3.290 1.00 59.19 203 VAL A CA 1
ATOM 1520 C C . VAL A 1 203 ? -1.710 11.573 -4.401 1.00 59.19 203 VAL A C 1
ATOM 1522 O O . VAL A 1 203 ? -2.014 12.175 -5.420 1.00 59.19 203 VAL A O 1
ATOM 1525 N N . ALA A 1 204 ? -0.525 10.977 -4.258 1.00 54.81 204 ALA A N 1
ATOM 1526 C CA . ALA A 1 204 ? 0.509 10.939 -5.286 1.00 54.81 204 ALA A CA 1
ATOM 1527 C C . ALA A 1 204 ? 0.047 10.144 -6.511 1.00 54.81 204 ALA A C 1
ATOM 1529 O O . ALA A 1 204 ? 0.242 10.595 -7.634 1.00 54.81 204 ALA A O 1
ATOM 1530 N N . TYR A 1 205 ? -0.637 9.018 -6.309 1.00 52.62 205 TYR A N 1
ATOM 1531 C CA . TYR A 1 205 ? -1.257 8.248 -7.385 1.00 52.62 205 TYR A CA 1
ATOM 1532 C C . TYR A 1 205 ? -2.402 9.013 -8.076 1.00 52.62 205 TYR A C 1
ATOM 1534 O O . TYR A 1 205 ? -2.463 9.075 -9.303 1.00 52.62 205 TYR A O 1
ATOM 1542 N N . ALA A 1 206 ? -3.293 9.659 -7.320 1.00 51.88 206 ALA A N 1
ATOM 1543 C CA . ALA A 1 206 ? -4.398 10.455 -7.857 1.00 51.88 206 ALA A CA 1
ATOM 1544 C C . ALA A 1 206 ? -3.904 11.733 -8.553 1.00 51.88 206 ALA A C 1
ATOM 1546 O O . ALA A 1 206 ? -4.398 12.071 -9.626 1.00 51.88 206 ALA A O 1
ATOM 1547 N N . ALA A 1 207 ? -2.895 12.404 -7.994 1.00 48.41 207 ALA A N 1
ATOM 1548 C CA . ALA A 1 207 ? -2.208 13.534 -8.615 1.00 48.41 207 ALA A CA 1
ATOM 1549 C C . ALA A 1 207 ? -1.401 13.088 -9.846 1.00 48.41 207 ALA A C 1
ATOM 1551 O O . ALA A 1 207 ? -1.356 13.804 -10.842 1.00 48.41 207 ALA A O 1
ATOM 1552 N N . GLY A 1 208 ? -0.839 11.876 -9.812 1.00 42.44 208 GLY A N 1
ATOM 1553 C CA . GLY A 1 208 ? -0.114 11.220 -10.902 1.00 42.44 208 GLY A CA 1
ATOM 1554 C C . GLY A 1 208 ? -1.001 10.685 -12.031 1.00 42.44 208 GLY A C 1
ATOM 1555 O O . GLY A 1 208 ? -0.502 10.433 -13.126 1.00 42.44 208 GLY A O 1
ATOM 1556 N N . LYS A 1 209 ? -2.329 10.605 -11.844 1.00 42.22 209 LYS A N 1
ATOM 1557 C CA . LYS A 1 209 ? -3.269 10.503 -12.979 1.00 42.22 209 LYS A CA 1
ATOM 1558 C C . LYS A 1 209 ? -3.278 11.766 -13.845 1.00 42.22 209 LYS A C 1
ATOM 1560 O O . LYS A 1 209 ? -3.749 11.715 -14.982 1.00 42.22 209 LYS A O 1
ATOM 1565 N N . GLY A 1 210 ? -2.708 12.870 -13.363 1.00 39.62 210 GLY A N 1
ATOM 1566 C CA . GLY A 1 210 ? -2.115 13.874 -14.229 1.00 39.62 210 GLY A CA 1
ATOM 1567 C C . GLY A 1 210 ? -0.774 13.355 -14.735 1.00 39.62 210 GLY A C 1
ATOM 1568 O O . GLY A 1 210 ? 0.205 13.343 -13.999 1.00 39.62 210 GLY A O 1
ATOM 1569 N N . VAL A 1 211 ? -0.732 12.935 -15.996 1.00 42.88 211 VAL A N 1
ATOM 1570 C CA . VAL A 1 211 ? 0.493 12.744 -16.784 1.00 42.88 211 VAL A CA 1
ATOM 1571 C C . VAL A 1 211 ? 1.398 13.982 -16.590 1.00 42.88 211 VAL A C 1
ATOM 1573 O O . VAL A 1 211 ? 1.197 14.984 -17.271 1.00 42.88 211 VAL A O 1
ATOM 1576 N N . GLY A 1 212 ? 2.315 13.967 -15.608 1.00 48.06 212 GLY A N 1
ATOM 1577 C CA . GLY A 1 212 ? 3.112 15.154 -15.243 1.00 48.06 212 GLY A CA 1
ATOM 1578 C C . GLY A 1 212 ? 3.700 15.267 -13.820 1.00 48.06 212 GLY A C 1
ATOM 1579 O O . GLY A 1 212 ? 4.080 16.369 -13.446 1.00 48.06 212 GLY A O 1
ATOM 1580 N N . GLY A 1 213 ? 3.774 14.204 -13.004 1.00 70.25 213 GLY A N 1
ATOM 1581 C CA . GLY A 1 213 ? 4.430 14.252 -11.676 1.00 70.25 213 GLY A CA 1
ATOM 1582 C C . GLY A 1 213 ? 5.971 14.197 -11.716 1.00 70.25 213 GLY A C 1
ATOM 1583 O O . GLY A 1 213 ? 6.552 14.023 -12.785 1.00 70.25 213 GLY A O 1
ATOM 1584 N N . LYS A 1 214 ? 6.642 14.250 -10.547 1.00 80.19 214 LYS A N 1
ATOM 1585 C CA . LYS A 1 214 ? 8.118 14.131 -10.393 1.00 80.19 214 LYS A CA 1
ATOM 1586 C C . LYS A 1 214 ? 8.742 12.996 -11.221 1.00 80.19 214 LYS A C 1
ATOM 1588 O O . LYS A 1 214 ? 9.822 13.163 -11.775 1.00 80.19 214 LYS A O 1
ATOM 1593 N N . ALA A 1 215 ? 8.062 11.849 -11.319 1.00 84.75 215 ALA A N 1
ATOM 1594 C CA . ALA A 1 215 ? 8.496 10.721 -12.145 1.00 84.75 215 ALA A CA 1
ATOM 1595 C C . ALA A 1 215 ? 8.553 11.081 -13.638 1.00 84.75 215 ALA A C 1
ATOM 1597 O O . ALA A 1 215 ? 9.522 10.750 -14.312 1.00 84.75 215 ALA A O 1
ATOM 1598 N N . ALA A 1 216 ? 7.544 11.792 -14.149 1.00 84.62 216 ALA A N 1
ATOM 1599 C CA . ALA A 1 216 ? 7.488 12.253 -15.532 1.00 84.62 216 ALA A CA 1
ATOM 1600 C C . ALA A 1 216 ? 8.499 13.379 -15.803 1.00 84.62 216 ALA A C 1
ATOM 1602 O O . ALA A 1 216 ? 9.100 13.393 -16.873 1.00 84.62 216 ALA A O 1
ATOM 1603 N N . GLU A 1 217 ? 8.726 14.285 -14.844 1.00 87.56 217 GLU A N 1
ATOM 1604 C CA . GLU A 1 217 ? 9.776 15.315 -14.930 1.00 87.56 217 GLU A CA 1
ATOM 1605 C C . GLU A 1 217 ? 11.169 14.675 -15.003 1.00 87.56 217 GLU A C 1
ATOM 1607 O O . GLU A 1 217 ? 11.914 14.914 -15.956 1.00 87.56 217 GLU A O 1
ATOM 1612 N N . ALA A 1 218 ? 11.485 13.781 -14.060 1.00 90.19 218 ALA A N 1
ATOM 1613 C CA . ALA A 1 218 ? 12.728 13.015 -14.068 1.00 90.19 218 ALA A CA 1
ATOM 1614 C C . ALA A 1 218 ? 12.862 12.202 -15.362 1.00 90.19 218 ALA A C 1
ATOM 1616 O O . ALA A 1 218 ? 13.900 12.235 -16.020 1.00 90.19 218 ALA A O 1
ATOM 1617 N N . ALA A 1 219 ? 11.794 11.525 -15.789 1.00 91.44 219 ALA A N 1
ATOM 1618 C CA . ALA A 1 219 ? 11.793 10.780 -17.037 1.00 91.44 219 ALA A CA 1
ATOM 1619 C C . ALA A 1 219 ? 11.977 11.679 -18.262 1.00 91.44 219 ALA A C 1
ATOM 1621 O O . ALA A 1 219 ? 12.608 11.236 -19.212 1.00 91.44 219 ALA A O 1
ATOM 1622 N N . ALA A 1 220 ? 11.473 12.916 -18.274 1.00 89.12 220 ALA A N 1
ATOM 1623 C CA . ALA A 1 220 ? 11.666 13.856 -19.377 1.00 89.12 220 ALA A CA 1
ATOM 1624 C C . ALA A 1 220 ? 13.124 14.323 -19.491 1.00 89.12 220 ALA A C 1
ATOM 1626 O O . ALA A 1 220 ? 13.623 14.478 -20.607 1.00 89.12 220 ALA A O 1
ATOM 1627 N N . ILE A 1 221 ? 13.815 14.496 -18.361 1.00 89.44 221 ILE A N 1
ATOM 1628 C CA . ILE A 1 221 ? 15.258 14.775 -18.324 1.00 89.44 221 ILE A CA 1
ATOM 1629 C C . ILE A 1 221 ? 16.019 13.546 -18.830 1.00 89.44 221 ILE A C 1
ATOM 1631 O O . ILE A 1 221 ? 16.732 13.613 -19.829 1.00 89.44 221 ILE A O 1
ATOM 1635 N N . LEU A 1 222 ? 15.795 12.381 -18.218 1.00 90.00 222 LEU A N 1
ATOM 1636 C CA . LEU A 1 222 ? 16.494 11.139 -18.565 1.00 90.00 222 LEU A CA 1
ATOM 1637 C C . LEU A 1 222 ? 16.177 10.649 -19.985 1.00 90.00 222 LEU A C 1
ATOM 1639 O O . LEU A 1 222 ? 17.021 10.021 -20.625 1.00 90.00 222 LEU A O 1
ATOM 1643 N N . ALA A 1 223 ? 14.998 10.983 -20.519 1.00 84.62 223 ALA A N 1
ATOM 1644 C CA . ALA A 1 223 ? 14.599 10.674 -21.888 1.00 84.62 223 ALA A CA 1
ATOM 1645 C C . ALA A 1 223 ? 15.518 11.334 -22.937 1.00 84.62 223 ALA A C 1
ATOM 1647 O O . ALA A 1 223 ? 15.656 10.833 -24.055 1.00 84.62 223 ALA A O 1
ATOM 1648 N N . GLN A 1 224 ? 16.170 12.446 -22.588 1.00 82.62 224 GLN A N 1
ATOM 1649 C CA . GLN A 1 224 ? 17.152 13.112 -23.451 1.00 82.62 224 GLN A CA 1
ATOM 1650 C C . GLN A 1 224 ? 18.469 12.331 -23.509 1.00 82.62 224 GLN A C 1
ATOM 1652 O O . GLN A 1 224 ? 19.198 12.406 -24.496 1.00 82.62 224 GLN A O 1
ATOM 1657 N N . HIS A 1 225 ? 18.727 11.518 -22.485 1.00 82.94 225 HIS A N 1
ATOM 1658 C CA . HIS A 1 225 ? 19.912 10.686 -22.340 1.00 82.94 225 HIS A CA 1
ATOM 1659 C C . HIS A 1 225 ? 19.624 9.203 -22.618 1.00 82.94 225 HIS A C 1
ATOM 1661 O O . HIS A 1 225 ? 20.363 8.325 -22.160 1.00 82.94 225 HIS A O 1
ATOM 1667 N N . LEU A 1 226 ? 18.560 8.893 -23.378 1.00 70.25 226 LEU A N 1
ATOM 1668 C CA . LEU A 1 226 ? 18.255 7.530 -23.831 1.00 70.25 226 LEU A CA 1
ATOM 1669 C C . LEU A 1 226 ? 19.319 7.070 -24.826 1.00 70.25 226 LEU A C 1
ATOM 1671 O O . LEU A 1 226 ? 19.137 7.075 -26.044 1.00 70.25 226 LEU A O 1
ATOM 1675 N N . ASN A 1 227 ? 20.447 6.639 -24.281 1.00 65.75 227 ASN A N 1
ATOM 1676 C CA . ASN A 1 227 ? 21.498 6.010 -25.042 1.00 65.75 227 ASN A CA 1
ATOM 1677 C C . ASN A 1 227 ? 20.978 4.699 -25.623 1.00 65.75 227 ASN A C 1
ATOM 1679 O O . ASN A 1 227 ? 20.302 3.915 -24.948 1.00 65.75 227 ASN A O 1
ATOM 1683 N N . LYS A 1 228 ? 21.337 4.431 -26.877 1.00 66.94 228 LYS A N 1
ATOM 1684 C CA . LYS A 1 228 ? 21.045 3.139 -27.485 1.00 66.94 228 LYS A CA 1
ATOM 1685 C C . LYS A 1 228 ? 21.797 2.048 -26.720 1.00 66.94 228 LYS A C 1
ATOM 1687 O O . LYS A 1 228 ? 22.959 2.203 -26.340 1.00 66.94 228 LYS A O 1
ATOM 1692 N N . PHE A 1 229 ? 21.112 0.945 -26.458 1.00 76.88 229 PHE A N 1
ATOM 1693 C CA . PHE A 1 229 ? 21.732 -0.308 -26.043 1.00 76.88 229 PHE A CA 1
ATOM 1694 C C . PHE A 1 229 ? 22.034 -1.086 -27.321 1.00 76.88 229 PHE A C 1
ATOM 1696 O O . PHE A 1 229 ? 21.328 -2.027 -27.664 1.00 76.88 229 PHE A O 1
ATOM 1703 N N . ASP A 1 230 ? 23.037 -0.633 -28.080 1.00 78.81 230 ASP A N 1
ATOM 1704 C CA . ASP A 1 230 ? 23.321 -1.159 -29.428 1.00 78.81 230 ASP A CA 1
ATOM 1705 C C . ASP A 1 230 ? 23.693 -2.653 -29.432 1.00 78.81 230 ASP A C 1
ATOM 1707 O O . ASP A 1 230 ? 23.650 -3.310 -30.469 1.00 78.81 230 ASP A O 1
ATOM 1711 N N . HIS A 1 231 ? 24.043 -3.195 -28.265 1.00 79.81 231 HIS A N 1
ATOM 1712 C CA . HIS A 1 231 ? 24.400 -4.593 -28.065 1.00 79.81 231 HIS A CA 1
ATOM 1713 C C . HIS A 1 231 ? 23.202 -5.506 -27.753 1.00 79.81 231 HIS A C 1
ATOM 1715 O O . HIS A 1 231 ? 23.372 -6.723 -27.809 1.00 79.81 231 HIS A O 1
ATOM 1721 N N . VAL A 1 232 ? 22.014 -4.962 -27.451 1.00 76.25 232 VAL A N 1
ATOM 1722 C CA . VAL A 1 232 ? 20.807 -5.759 -27.170 1.00 76.25 232 VAL A CA 1
ATOM 1723 C C . VAL A 1 232 ? 19.882 -5.753 -28.396 1.00 76.25 232 VAL A C 1
ATOM 1725 O O . VAL A 1 232 ? 19.597 -4.684 -28.943 1.00 76.25 232 VAL A O 1
ATOM 1728 N N . PRO A 1 233 ? 19.352 -6.911 -28.841 1.00 73.00 233 PRO A N 1
ATOM 1729 C CA . PRO A 1 233 ? 18.464 -6.981 -30.010 1.00 73.00 233 PRO A CA 1
ATOM 1730 C C . PRO A 1 233 ? 17.176 -6.154 -29.863 1.00 73.00 233 PRO A C 1
ATOM 1732 O O . PRO A 1 233 ? 16.567 -5.720 -30.847 1.00 73.00 233 PRO A O 1
ATOM 1735 N N . ALA A 1 234 ? 16.738 -5.944 -28.623 1.00 80.50 234 ALA A N 1
ATOM 1736 C CA . ALA A 1 234 ? 15.501 -5.266 -28.297 1.00 80.50 234 ALA A CA 1
ATOM 1737 C C . ALA A 1 234 ? 15.654 -3.737 -28.360 1.00 80.50 234 ALA A C 1
ATOM 1739 O O . ALA A 1 234 ? 16.131 -3.090 -27.431 1.00 80.50 234 ALA A O 1
ATOM 1740 N N . LYS A 1 235 ? 15.165 -3.130 -29.447 1.00 85.81 235 LYS A N 1
ATOM 1741 C CA . LYS A 1 235 ? 15.035 -1.666 -29.538 1.00 85.81 235 LYS A CA 1
ATOM 1742 C C . LYS A 1 235 ? 14.012 -1.169 -28.524 1.00 85.81 235 LYS A C 1
ATOM 1744 O O . LYS A 1 235 ? 12.925 -1.741 -28.462 1.00 85.81 235 LYS A O 1
ATOM 1749 N N . ILE A 1 236 ? 14.313 -0.070 -27.839 1.00 89.62 236 ILE A N 1
ATOM 1750 C CA . ILE A 1 236 ? 13.423 0.583 -26.874 1.00 89.62 236 ILE A CA 1
ATOM 1751 C C . ILE A 1 236 ? 12.895 1.927 -27.393 1.00 89.62 236 ILE A C 1
ATOM 1753 O O . ILE A 1 236 ? 13.600 2.664 -28.081 1.00 89.62 236 ILE A O 1
ATOM 1757 N N . GLN A 1 237 ? 11.644 2.238 -27.064 1.00 91.19 237 GLN A N 1
ATOM 1758 C CA . GLN A 1 237 ? 11.005 3.540 -27.229 1.00 91.19 237 GLN A CA 1
ATOM 1759 C C . GLN A 1 237 ? 10.397 3.938 -25.882 1.00 91.19 237 GLN A C 1
ATOM 1761 O O . GLN A 1 237 ? 9.281 3.528 -25.584 1.00 91.19 237 GLN A O 1
ATOM 1766 N N . GLY A 1 238 ? 11.133 4.689 -25.061 1.00 91.19 238 GLY A N 1
ATOM 1767 C CA . GLY A 1 238 ? 10.680 5.069 -23.719 1.00 91.19 238 GLY A CA 1
ATOM 1768 C C . GLY A 1 238 ? 9.406 5.926 -23.733 1.00 91.19 238 GLY A C 1
ATOM 1769 O O . GLY A 1 238 ? 9.252 6.814 -24.576 1.00 91.19 238 GLY A O 1
ATOM 1770 N N . ASP A 1 239 ? 8.498 5.658 -22.799 1.00 92.31 239 ASP A N 1
ATOM 1771 C CA . ASP A 1 239 ? 7.279 6.419 -22.528 1.00 92.31 239 ASP A CA 1
ATOM 1772 C C . ASP A 1 239 ? 7.418 7.171 -21.198 1.00 92.31 239 ASP A C 1
ATOM 1774 O O . ASP A 1 239 ? 6.956 6.715 -20.154 1.00 92.31 239 ASP A O 1
ATOM 1778 N N . GLY A 1 240 ? 8.091 8.326 -21.224 1.00 89.38 240 GLY A N 1
ATOM 1779 C CA . GLY A 1 240 ? 8.324 9.124 -20.013 1.00 89.38 240 GLY A CA 1
ATOM 1780 C C . GLY A 1 240 ? 7.039 9.594 -19.321 1.00 89.38 240 GLY A C 1
ATOM 1781 O O . GLY A 1 240 ? 7.030 9.770 -18.110 1.00 89.38 240 GLY A O 1
ATOM 1782 N N . GLY A 1 241 ? 5.929 9.717 -20.061 1.00 86.88 241 GLY A N 1
ATOM 1783 C CA . GLY A 1 241 ? 4.620 10.061 -19.494 1.00 86.88 241 GLY A CA 1
ATOM 1784 C C . GLY A 1 241 ? 3.965 8.929 -18.697 1.00 86.88 241 GLY A C 1
ATOM 1785 O O . GLY A 1 241 ? 2.936 9.153 -18.066 1.00 86.88 241 GLY A O 1
ATOM 1786 N N . LYS A 1 242 ? 4.542 7.723 -18.733 1.00 90.44 242 LYS A N 1
ATOM 1787 C CA . LYS A 1 242 ? 4.102 6.551 -17.964 1.00 90.44 242 LYS A CA 1
ATOM 1788 C C . LYS A 1 242 ? 5.213 5.994 -17.076 1.00 90.44 242 LYS A C 1
ATOM 1790 O O . LYS A 1 242 ? 5.200 4.805 -16.762 1.00 90.44 242 LYS A O 1
ATOM 1795 N N . ALA A 1 243 ? 6.201 6.823 -16.751 1.00 92.81 243 ALA A N 1
ATOM 1796 C CA . ALA A 1 243 ? 7.256 6.442 -15.834 1.00 92.81 243 ALA A CA 1
ATOM 1797 C C . ALA A 1 243 ? 6.713 6.298 -14.409 1.00 92.81 243 ALA A C 1
ATOM 1799 O O . ALA A 1 243 ? 5.783 7.009 -14.027 1.00 92.81 243 ALA A O 1
ATOM 1800 N N . ASP A 1 244 ? 7.332 5.411 -13.638 1.00 93.06 244 ASP A N 1
ATOM 1801 C CA . ASP A 1 244 ? 7.046 5.240 -12.217 1.00 93.06 244 ASP A CA 1
ATOM 1802 C C . ASP A 1 244 ? 8.318 5.440 -11.391 1.00 93.06 244 ASP A C 1
ATOM 1804 O O . ASP A 1 244 ? 9.414 5.083 -11.838 1.00 93.06 244 ASP A O 1
ATOM 1808 N N . LEU A 1 245 ? 8.173 6.039 -10.209 1.00 92.62 245 LEU A N 1
ATOM 1809 C CA . LEU A 1 245 ? 9.269 6.424 -9.322 1.00 92.62 245 LEU A CA 1
ATOM 1810 C C . LEU A 1 245 ? 9.038 5.852 -7.924 1.00 92.62 245 LEU A C 1
ATOM 1812 O O . LEU A 1 245 ? 8.072 6.194 -7.247 1.00 92.62 245 LEU A O 1
ATOM 1816 N N . PHE A 1 246 ? 9.995 5.058 -7.463 1.00 89.31 246 PHE A N 1
ATOM 1817 C CA . PHE A 1 246 ? 10.088 4.583 -6.093 1.00 89.31 246 PHE A CA 1
ATOM 1818 C C . PHE A 1 246 ? 11.182 5.357 -5.345 1.00 89.31 246 PHE A C 1
ATOM 1820 O O . PHE A 1 246 ? 12.328 5.381 -5.789 1.00 89.31 246 PHE A O 1
ATOM 1827 N N . GLU A 1 247 ? 10.856 5.949 -4.193 1.00 87.31 247 GLU A N 1
ATOM 1828 C CA . GLU A 1 247 ? 11.825 6.621 -3.314 1.00 87.31 247 GLU A CA 1
ATOM 1829 C C . GLU A 1 247 ? 11.687 6.119 -1.873 1.00 87.31 247 GLU A C 1
ATOM 1831 O O . GLU A 1 247 ? 10.594 6.121 -1.300 1.00 87.31 247 GLU A O 1
ATOM 1836 N N . LYS A 1 248 ? 12.800 5.708 -1.254 1.00 82.56 248 LYS A N 1
ATOM 1837 C CA . LYS A 1 248 ? 12.831 5.320 0.163 1.00 82.56 248 LYS A CA 1
ATOM 1838 C C . LYS A 1 248 ? 14.239 5.440 0.734 1.00 82.56 248 LYS A C 1
ATOM 1840 O O . LYS A 1 248 ? 15.184 4.899 0.177 1.00 82.56 248 LYS A O 1
ATOM 1845 N N . SER A 1 249 ? 14.371 6.100 1.885 1.00 83.12 249 SER A N 1
ATOM 1846 C CA . SER A 1 249 ? 15.638 6.182 2.636 1.00 83.12 249 SER A CA 1
ATOM 1847 C C . SER A 1 249 ? 16.839 6.672 1.806 1.00 83.12 249 SER A C 1
ATOM 1849 O O . SER A 1 249 ? 17.937 6.148 1.945 1.00 83.12 249 SER A O 1
ATOM 1851 N N . GLY A 1 250 ? 16.632 7.660 0.929 1.00 84.81 250 GLY A N 1
ATOM 1852 C CA . GLY A 1 250 ? 17.680 8.217 0.058 1.00 84.81 250 GLY A CA 1
ATOM 1853 C C . GLY A 1 250 ? 17.873 7.480 -1.272 1.00 84.81 250 GLY A C 1
ATOM 1854 O O . GLY A 1 250 ? 18.329 8.099 -2.233 1.00 84.81 250 GLY A O 1
ATOM 1855 N N . VAL A 1 251 ? 17.429 6.222 -1.359 1.00 89.88 251 VAL A N 1
ATOM 1856 C CA . VAL A 1 251 ? 17.363 5.455 -2.607 1.00 89.88 251 VAL A CA 1
ATOM 1857 C C . VAL A 1 251 ? 16.237 5.996 -3.479 1.00 89.88 251 VAL A C 1
ATOM 1859 O O . VAL A 1 251 ? 15.115 6.182 -2.999 1.00 89.88 251 VAL A O 1
ATOM 1862 N N . ALA A 1 252 ? 16.521 6.188 -4.766 1.00 93.75 252 ALA A N 1
ATOM 1863 C CA . ALA A 1 252 ? 15.512 6.489 -5.775 1.00 93.75 252 ALA A CA 1
ATOM 1864 C C . ALA A 1 252 ? 15.667 5.550 -6.974 1.00 93.75 252 ALA A C 1
ATOM 1866 O O . ALA A 1 252 ? 16.768 5.361 -7.491 1.00 93.75 252 ALA A O 1
ATOM 1867 N N . ILE A 1 253 ? 14.565 4.953 -7.417 1.00 96.06 253 ILE A N 1
ATOM 1868 C CA . ILE A 1 253 ? 14.523 4.018 -8.539 1.00 96.06 253 ILE A CA 1
ATOM 1869 C C . ILE A 1 253 ? 13.397 4.451 -9.471 1.00 96.06 253 ILE A C 1
ATOM 1871 O O . ILE A 1 253 ? 12.240 4.504 -9.068 1.00 96.06 253 ILE A O 1
ATOM 1875 N N . LEU A 1 254 ? 13.735 4.741 -10.724 1.00 96.62 254 LEU A N 1
ATOM 1876 C CA . LEU A 1 254 ? 12.786 5.157 -11.751 1.00 96.62 254 LEU A CA 1
ATOM 1877 C C . LEU A 1 254 ? 12.710 4.093 -12.845 1.00 96.62 254 LEU A C 1
ATOM 1879 O O . LEU A 1 254 ? 13.741 3.651 -13.358 1.00 96.62 254 LEU A O 1
ATOM 1883 N N . VAL A 1 255 ? 11.499 3.740 -13.271 1.00 96.81 255 VAL A N 1
ATOM 1884 C CA . VAL A 1 255 ? 11.274 2.941 -14.479 1.00 96.81 255 VAL A CA 1
ATOM 1885 C C . VAL A 1 255 ? 10.597 3.777 -15.558 1.00 96.81 255 VAL A C 1
ATOM 1887 O O . VAL A 1 255 ? 9.591 4.433 -15.314 1.00 96.81 255 VAL A O 1
ATOM 1890 N N . ILE A 1 256 ? 11.139 3.738 -16.776 1.00 95.94 256 ILE A N 1
ATOM 1891 C CA . ILE A 1 256 ? 10.538 4.343 -17.971 1.00 95.94 256 ILE A CA 1
ATOM 1892 C C . ILE A 1 256 ? 10.117 3.199 -18.901 1.00 95.94 256 ILE A C 1
ATOM 1894 O O . ILE A 1 256 ? 10.989 2.587 -19.529 1.00 95.94 256 ILE A O 1
ATOM 1898 N N . PRO A 1 257 ? 8.820 2.864 -19.009 1.00 96.56 257 PRO A N 1
ATOM 1899 C CA . PRO A 1 257 ? 8.383 1.727 -19.810 1.00 96.56 257 PRO A CA 1
ATOM 1900 C C . PRO A 1 257 ? 8.593 1.968 -21.310 1.00 96.56 257 PRO A C 1
ATOM 1902 O O . PRO A 1 257 ? 8.609 3.099 -21.787 1.00 96.56 257 PRO A O 1
ATOM 1905 N N . ASP A 1 258 ? 8.722 0.896 -22.087 1.00 95.94 258 ASP A N 1
ATOM 1906 C CA . ASP A 1 258 ? 8.644 0.955 -23.544 1.00 95.94 258 ASP A CA 1
ATOM 1907 C C . ASP A 1 258 ? 7.185 1.203 -23.962 1.00 95.94 258 ASP A C 1
ATOM 1909 O O . ASP A 1 258 ? 6.266 0.528 -23.494 1.00 95.94 258 ASP A O 1
ATOM 1913 N N . LYS A 1 259 ? 6.960 2.137 -24.894 1.00 94.94 259 LYS A N 1
ATOM 1914 C CA . LYS A 1 259 ? 5.631 2.535 -25.403 1.00 94.94 259 LYS A CA 1
ATOM 1915 C C . LYS A 1 259 ? 4.777 1.372 -25.900 1.00 94.94 259 LYS A C 1
ATOM 1917 O O . LYS A 1 259 ? 3.560 1.498 -26.000 1.00 94.94 259 LYS A O 1
ATOM 1922 N N . ARG A 1 260 ? 5.407 0.257 -26.272 1.00 96.12 260 ARG A N 1
ATOM 1923 C CA . ARG A 1 260 ? 4.743 -0.915 -26.843 1.00 96.12 260 ARG A CA 1
ATOM 1924 C C . ARG A 1 260 ? 4.582 -2.035 -25.813 1.00 96.12 260 ARG A C 1
ATOM 1926 O O . ARG A 1 260 ? 4.341 -3.172 -26.211 1.00 96.12 260 ARG A O 1
ATOM 1933 N N . VAL A 1 261 ? 4.798 -1.790 -24.521 1.00 96.00 261 VAL A N 1
ATOM 1934 C CA . VAL A 1 261 ? 4.497 -2.774 -23.472 1.00 96.00 261 VAL A CA 1
ATOM 1935 C C . VAL A 1 261 ? 2.986 -2.965 -23.374 1.00 96.00 261 VAL A C 1
ATOM 1937 O O . VAL A 1 261 ? 2.243 -2.018 -23.137 1.00 96.00 261 VAL A O 1
ATOM 1940 N N . SER A 1 262 ? 2.538 -4.205 -23.560 1.00 95.62 262 SER A N 1
ATOM 1941 C CA . SER A 1 262 ? 1.149 -4.619 -23.363 1.00 95.62 262 SER A CA 1
ATOM 1942 C C . SER A 1 262 ? 1.086 -6.099 -22.986 1.00 95.62 262 SER A C 1
ATOM 1944 O O . SER A 1 262 ? 2.023 -6.860 -23.252 1.00 95.62 262 SER A O 1
ATOM 1946 N N . PHE A 1 263 ? -0.020 -6.524 -22.377 1.00 94.06 263 PHE A N 1
ATOM 1947 C CA . PHE A 1 263 ? -0.227 -7.926 -22.019 1.00 94.06 263 PHE A CA 1
ATOM 1948 C C . PHE A 1 263 ? -0.220 -8.851 -23.238 1.00 94.06 263 PHE A C 1
ATOM 1950 O O . PHE A 1 263 ? 0.403 -9.914 -23.204 1.00 94.06 263 PHE A O 1
ATOM 1957 N N . GLU A 1 264 ? -0.857 -8.439 -24.330 1.00 95.94 264 GLU A N 1
ATOM 1958 C CA . GLU A 1 264 ? -0.923 -9.191 -25.583 1.00 95.94 264 GLU A CA 1
ATOM 1959 C C . GLU A 1 264 ? 0.484 -9.417 -26.135 1.00 95.94 264 GLU A C 1
ATOM 1961 O O . GLU A 1 264 ? 0.838 -10.536 -26.501 1.00 95.94 264 GLU A O 1
ATOM 1966 N N . ARG A 1 265 ? 1.327 -8.376 -26.120 1.00 95.69 265 ARG A N 1
ATOM 1967 C CA . ARG A 1 265 ? 2.708 -8.483 -26.595 1.00 95.69 265 ARG A CA 1
ATOM 1968 C C . ARG A 1 265 ? 3.545 -9.409 -25.716 1.00 95.69 265 ARG A C 1
ATOM 1970 O O . ARG A 1 265 ? 4.268 -10.239 -26.258 1.00 95.69 265 ARG A O 1
ATOM 1977 N N . LEU A 1 266 ? 3.456 -9.284 -24.388 1.00 95.44 266 LEU A N 1
ATOM 1978 C CA . LEU A 1 266 ? 4.210 -10.146 -23.469 1.00 95.44 266 LEU A CA 1
ATOM 1979 C C . LEU A 1 266 ? 3.759 -11.609 -23.569 1.00 95.44 266 LEU A C 1
ATOM 1981 O O . LEU A 1 266 ? 4.593 -12.502 -23.661 1.00 95.44 266 LEU A O 1
ATOM 1985 N N . SER A 1 267 ? 2.450 -11.865 -23.576 1.00 93.75 267 SER A N 1
ATOM 1986 C CA . SER A 1 267 ? 1.897 -13.227 -23.597 1.00 93.75 267 SER A CA 1
ATOM 1987 C C . SER A 1 267 ? 2.121 -13.963 -24.921 1.00 93.75 267 SER A C 1
ATOM 1989 O O . SER A 1 267 ? 2.212 -15.190 -24.923 1.00 93.75 267 SER A O 1
ATOM 1991 N N . ALA A 1 268 ? 2.240 -13.235 -26.034 1.00 95.06 268 ALA A N 1
ATOM 1992 C CA . ALA A 1 268 ? 2.471 -13.808 -27.358 1.00 95.06 268 ALA A CA 1
ATOM 1993 C C . ALA A 1 268 ? 3.952 -13.830 -27.777 1.00 95.06 268 ALA A C 1
ATOM 1995 O O . ALA A 1 268 ? 4.262 -14.296 -28.880 1.00 95.06 268 ALA A O 1
ATOM 1996 N N . THR A 1 269 ? 4.868 -13.311 -26.951 1.00 95.00 269 THR A N 1
ATOM 1997 C CA . THR A 1 269 ? 6.263 -13.164 -27.372 1.00 95.00 269 THR A CA 1
ATOM 1998 C C . THR A 1 269 ? 6.954 -14.516 -27.550 1.00 95.00 269 THR A C 1
ATOM 2000 O O . THR A 1 269 ? 6.862 -15.411 -26.711 1.00 95.00 269 THR A O 1
ATOM 2003 N N . LYS A 1 270 ? 7.676 -14.660 -28.664 1.00 95.62 270 LYS A N 1
ATOM 2004 C CA . LYS A 1 270 ? 8.534 -15.821 -28.970 1.00 95.62 270 LYS A CA 1
ATOM 2005 C C . LYS A 1 270 ? 10.022 -15.473 -28.948 1.00 95.62 270 LYS A C 1
ATOM 2007 O O . LYS A 1 270 ? 10.860 -16.340 -29.164 1.00 95.62 270 LYS A O 1
ATOM 2012 N N . SER A 1 271 ? 10.337 -14.207 -28.705 1.00 95.06 271 SER A N 1
ATOM 2013 C CA . SER A 1 271 ? 11.688 -13.669 -28.630 1.00 95.06 271 SER A CA 1
ATOM 2014 C C . SER A 1 271 ? 11.785 -12.693 -27.466 1.00 95.06 271 SER A C 1
ATOM 2016 O O . SER A 1 271 ? 10.783 -12.335 -26.844 1.00 95.06 271 SER A O 1
ATOM 2018 N N . GLU A 1 272 ? 12.996 -12.240 -27.186 1.00 95.69 272 GLU A N 1
ATOM 2019 C CA . GLU A 1 272 ? 13.214 -11.155 -26.244 1.00 95.69 272 GLU A CA 1
ATOM 2020 C C . GLU A 1 272 ? 12.573 -9.847 -26.734 1.00 95.69 272 GLU A C 1
ATOM 2022 O O . GLU A 1 272 ? 12.622 -9.517 -27.925 1.00 95.69 272 GLU A O 1
ATOM 2027 N N . ILE A 1 273 ? 11.937 -9.113 -25.820 1.00 96.19 273 ILE A N 1
ATOM 2028 C CA . ILE A 1 273 ? 11.307 -7.816 -26.081 1.00 96.19 273 ILE A CA 1
ATOM 2029 C C . ILE A 1 273 ? 11.685 -6.804 -25.003 1.00 96.19 273 ILE A C 1
ATOM 2031 O O . ILE A 1 273 ? 11.775 -7.140 -23.828 1.00 96.19 273 ILE A O 1
ATOM 2035 N N . ALA A 1 274 ? 11.849 -5.541 -25.399 1.00 96.44 274 ALA A N 1
ATOM 2036 C CA . ALA A 1 274 ? 12.081 -4.447 -24.463 1.00 96.44 274 ALA A CA 1
ATOM 2037 C C . ALA A 1 274 ? 10.818 -4.168 -23.640 1.00 96.44 274 ALA A C 1
ATOM 2039 O O . ALA A 1 274 ? 9.726 -4.034 -24.205 1.00 96.44 274 ALA A O 1
ATOM 2040 N N . LEU A 1 275 ? 11.002 -4.048 -22.326 1.00 97.56 275 LEU A N 1
ATOM 2041 C CA . LEU A 1 275 ? 9.981 -3.624 -21.375 1.00 97.56 275 LEU A CA 1
ATOM 2042 C C . LEU A 1 275 ? 10.149 -2.165 -20.968 1.00 97.56 275 LEU A C 1
ATOM 2044 O O . LEU A 1 275 ? 9.163 -1.480 -20.743 1.00 97.56 275 LEU A O 1
ATOM 2048 N N . GLY A 1 276 ? 11.376 -1.670 -20.863 1.00 96.06 276 GLY A N 1
ATOM 2049 C CA . GLY A 1 276 ? 11.610 -0.331 -20.340 1.00 96.06 276 GLY A CA 1
ATOM 2050 C C . GLY A 1 276 ? 13.063 -0.108 -19.969 1.00 96.06 276 GLY A C 1
ATOM 2051 O O . GLY A 1 276 ? 13.916 -0.954 -20.227 1.00 96.06 276 GLY A O 1
ATOM 2052 N N . GLN A 1 277 ? 13.336 1.036 -19.363 1.00 95.81 277 GLN A N 1
ATOM 2053 C CA . GLN A 1 277 ? 14.615 1.332 -18.735 1.00 95.81 277 GLN A CA 1
ATOM 2054 C C . GLN A 1 277 ? 14.433 1.470 -17.237 1.00 95.81 277 GLN A C 1
ATOM 2056 O O . GLN A 1 277 ? 13.420 2.010 -16.800 1.00 95.81 277 GLN A O 1
ATOM 2061 N N . LEU A 1 278 ? 15.426 1.019 -16.484 1.00 97.25 278 LEU A N 1
ATOM 2062 C CA . LEU A 1 278 ? 15.509 1.199 -15.044 1.00 97.25 278 LEU A CA 1
ATOM 2063 C C . LEU A 1 278 ? 16.690 2.116 -14.737 1.00 97.25 278 LEU A C 1
ATOM 2065 O O . LEU A 1 278 ? 17.784 1.920 -15.267 1.00 97.25 278 LEU A O 1
ATOM 2069 N N . TRP A 1 279 ? 16.461 3.097 -13.881 1.00 96.94 279 TRP A N 1
ATOM 2070 C CA . TRP A 1 279 ? 17.457 4.050 -13.416 1.00 96.94 279 TRP A CA 1
ATOM 2071 C C . TRP A 1 279 ? 17.492 3.999 -11.900 1.00 96.94 279 TRP A C 1
ATOM 2073 O O . TRP A 1 279 ? 16.441 3.905 -11.267 1.00 96.94 279 TRP A O 1
ATOM 2083 N N . MET A 1 280 ? 18.684 4.039 -11.317 1.00 96.75 280 MET A N 1
ATOM 2084 C CA . MET A 1 280 ? 18.855 3.888 -9.872 1.00 96.75 280 MET A CA 1
ATOM 2085 C C . MET A 1 280 ? 19.790 4.968 -9.343 1.00 96.75 280 MET A C 1
ATOM 2087 O O . MET A 1 280 ? 20.782 5.294 -9.987 1.00 96.75 280 MET A O 1
ATOM 2091 N N . LYS A 1 281 ? 19.473 5.515 -8.173 1.00 95.25 281 LYS A N 1
ATOM 2092 C CA . LYS A 1 281 ? 20.311 6.427 -7.397 1.00 95.25 281 LYS A CA 1
ATOM 2093 C C . LYS A 1 281 ? 20.515 5.819 -6.015 1.00 95.25 281 LYS A C 1
ATOM 2095 O O . LYS A 1 281 ? 19.535 5.434 -5.376 1.00 95.25 281 LYS A O 1
ATOM 2100 N N . ASP A 1 282 ? 21.775 5.763 -5.591 1.00 94.56 282 ASP A N 1
ATOM 2101 C CA . ASP A 1 282 ? 22.217 5.213 -4.302 1.00 94.56 282 ASP A CA 1
ATOM 2102 C C . ASP A 1 282 ? 21.756 3.754 -4.083 1.00 94.56 282 ASP A C 1
ATOM 2104 O O . ASP A 1 282 ? 21.430 3.336 -2.975 1.00 94.56 282 ASP A O 1
ATOM 2108 N N . ALA A 1 283 ? 21.673 2.974 -5.166 1.00 95.44 283 ALA A N 1
ATOM 2109 C CA . ALA A 1 283 ? 21.389 1.544 -5.140 1.00 95.44 283 ALA A CA 1
ATOM 2110 C C . ALA A 1 283 ? 21.870 0.861 -6.426 1.00 95.44 283 ALA A C 1
ATOM 2112 O O . ALA A 1 283 ? 21.865 1.465 -7.502 1.00 95.44 283 ALA A O 1
ATOM 2113 N N . ALA A 1 284 ? 22.184 -0.430 -6.325 1.00 95.94 284 ALA A N 1
ATOM 2114 C CA . ALA A 1 284 ? 22.530 -1.286 -7.456 1.00 95.94 284 ALA A CA 1
ATOM 2115 C C . ALA A 1 284 ? 21.817 -2.650 -7.370 1.00 95.94 284 ALA A C 1
ATOM 2117 O O . ALA A 1 284 ? 21.494 -3.105 -6.267 1.00 95.94 284 ALA A O 1
ATOM 2118 N N . PRO A 1 285 ? 21.572 -3.337 -8.504 1.00 96.88 285 PRO A N 1
ATOM 2119 C CA . PRO A 1 285 ? 21.102 -4.719 -8.487 1.00 96.88 285 PRO A CA 1
ATOM 2120 C C . PRO A 1 285 ? 22.093 -5.633 -7.755 1.00 96.88 285 PRO A C 1
ATOM 2122 O O . PRO A 1 285 ? 23.305 -5.484 -7.902 1.00 96.88 285 PRO A O 1
ATOM 2125 N N . GLU A 1 286 ? 21.590 -6.599 -6.992 1.00 96.62 286 GLU A N 1
ATOM 2126 C CA . GLU A 1 286 ? 22.418 -7.630 -6.365 1.00 96.62 286 GLU A CA 1
ATOM 2127 C C . GLU A 1 286 ? 22.743 -8.734 -7.385 1.00 96.62 286 GLU A C 1
ATOM 2129 O O . GLU A 1 286 ? 21.847 -9.363 -7.953 1.00 96.62 286 GLU A O 1
ATOM 2134 N N . VAL A 1 287 ? 24.034 -9.004 -7.589 1.00 94.88 287 VAL A N 1
ATOM 2135 C CA . VAL A 1 287 ? 24.551 -10.062 -8.464 1.00 94.88 287 VAL A CA 1
ATOM 2136 C C . VAL A 1 287 ? 25.474 -10.953 -7.644 1.00 94.88 287 VAL A C 1
ATOM 2138 O O . VAL A 1 287 ? 26.468 -10.503 -7.083 1.00 94.88 287 VAL A O 1
ATOM 2141 N N . GLY A 1 288 ? 25.126 -12.236 -7.529 1.00 93.12 288 GLY A N 1
ATOM 2142 C CA . GLY A 1 288 ? 25.950 -13.199 -6.791 1.00 93.12 288 GLY A CA 1
ATOM 2143 C C . GLY A 1 288 ? 26.126 -12.881 -5.299 1.00 93.12 288 GLY A C 1
ATOM 2144 O O . GLY A 1 288 ? 27.128 -13.279 -4.713 1.00 93.12 288 GLY A O 1
ATOM 2145 N N . GLY A 1 289 ? 25.177 -12.176 -4.674 1.00 93.62 289 GLY A N 1
ATOM 2146 C CA . GLY A 1 289 ? 25.236 -11.853 -3.245 1.00 93.62 289 GLY A CA 1
ATOM 2147 C C . GLY A 1 289 ? 25.800 -10.471 -2.907 1.00 93.62 289 GLY A C 1
ATOM 2148 O O . GLY A 1 289 ? 25.806 -10.104 -1.730 1.00 93.62 289 GLY A O 1
ATOM 2149 N N . VAL A 1 290 ? 26.289 -9.725 -3.901 1.00 94.75 290 VAL A N 1
ATOM 2150 C CA . VAL A 1 290 ? 26.936 -8.412 -3.745 1.00 94.75 290 VAL A CA 1
ATOM 2151 C C . VAL A 1 290 ? 26.353 -7.395 -4.723 1.00 94.75 290 VAL A C 1
ATOM 2153 O O . VAL A 1 290 ? 25.651 -7.771 -5.659 1.00 94.75 290 VAL A O 1
ATOM 2156 N N . ALA A 1 291 ? 26.607 -6.104 -4.500 1.00 94.75 291 ALA A N 1
ATOM 2157 C CA . ALA A 1 291 ? 26.181 -5.064 -5.431 1.00 94.75 291 ALA A CA 1
ATOM 2158 C C . ALA A 1 291 ? 26.865 -5.282 -6.785 1.00 94.75 291 ALA A C 1
ATOM 2160 O O . ALA A 1 291 ? 28.045 -5.645 -6.830 1.00 94.75 291 ALA A O 1
ATOM 2161 N N . ALA A 1 292 ? 26.124 -5.086 -7.875 1.00 93.06 292 ALA A N 1
ATOM 2162 C CA . ALA A 1 292 ? 26.668 -5.184 -9.219 1.00 93.06 292 ALA A CA 1
ATOM 2163 C C . ALA A 1 292 ? 27.927 -4.300 -9.362 1.00 93.06 292 ALA A C 1
ATOM 2165 O O . ALA A 1 292 ? 27.893 -3.134 -8.954 1.00 93.06 292 ALA A O 1
ATOM 2166 N N . PRO A 1 293 ? 29.036 -4.822 -9.919 1.00 88.19 293 PRO A N 1
ATOM 2167 C CA . PRO A 1 293 ? 30.283 -4.072 -10.016 1.00 88.19 293 PRO A CA 1
ATOM 2168 C C . PRO A 1 293 ? 30.118 -2.775 -10.814 1.00 88.19 293 PRO A C 1
ATOM 2170 O O . PRO A 1 293 ? 29.515 -2.760 -11.887 1.00 88.19 293 PRO A O 1
ATOM 2173 N N . VAL A 1 294 ? 30.677 -1.674 -10.304 1.00 86.81 294 VAL A N 1
ATOM 2174 C CA . VAL A 1 294 ? 30.542 -0.337 -10.912 1.00 86.81 294 VAL A CA 1
ATOM 2175 C C . VAL A 1 294 ? 31.046 -0.296 -12.359 1.00 86.81 294 VAL A C 1
ATOM 2177 O O . VAL A 1 294 ? 30.486 0.428 -13.178 1.00 86.81 294 VAL A O 1
ATOM 2180 N N . ASP A 1 295 ? 32.079 -1.070 -12.679 1.00 87.00 295 ASP A N 1
ATOM 2181 C CA . ASP A 1 295 ? 32.672 -1.196 -14.012 1.00 87.00 295 ASP A CA 1
ATOM 2182 C C . ASP A 1 295 ? 31.821 -2.019 -14.995 1.00 87.00 295 ASP A C 1
ATOM 2184 O O . ASP A 1 295 ? 31.960 -1.864 -16.209 1.00 87.00 295 ASP A O 1
ATOM 2188 N N . GLU A 1 296 ? 30.887 -2.828 -14.494 1.00 87.12 296 GLU A N 1
ATOM 2189 C CA . GLU A 1 296 ? 29.889 -3.541 -15.300 1.00 87.12 296 GLU A CA 1
ATOM 2190 C C . GLU A 1 296 ? 28.599 -2.726 -15.495 1.00 87.12 296 GLU A C 1
ATOM 2192 O O . GLU A 1 296 ? 27.760 -3.046 -16.351 1.00 87.12 296 GLU A O 1
ATOM 2197 N N . ILE A 1 297 ? 28.424 -1.648 -14.725 1.00 91.56 297 ILE A N 1
ATOM 2198 C CA . ILE A 1 297 ? 27.259 -0.769 -14.785 1.00 91.56 297 ILE A CA 1
ATOM 2199 C C . ILE A 1 297 ? 27.479 0.338 -15.819 1.00 91.56 297 ILE A C 1
ATOM 2201 O O . ILE A 1 297 ? 28.369 1.178 -15.707 1.00 91.56 297 ILE A O 1
ATOM 2205 N N . LYS A 1 298 ? 26.592 0.406 -16.812 1.00 91.06 298 LYS A N 1
ATOM 2206 C CA . LYS A 1 298 ? 26.502 1.551 -17.708 1.00 91.06 298 LYS A CA 1
ATOM 2207 C C . LYS A 1 298 ? 25.997 2.740 -16.900 1.00 91.06 298 LYS A C 1
ATOM 2209 O O . LYS A 1 298 ? 24.837 2.768 -16.493 1.00 91.06 298 LYS A O 1
ATOM 2214 N N . ARG A 1 299 ? 26.865 3.725 -16.689 1.00 92.50 299 ARG A N 1
ATOM 2215 C CA . ARG A 1 299 ? 26.502 5.000 -16.070 1.00 92.50 299 ARG A CA 1
ATOM 2216 C C . ARG A 1 299 ? 26.324 6.068 -17.136 1.00 92.50 299 ARG A C 1
ATOM 2218 O O . ARG A 1 299 ? 26.975 6.044 -18.182 1.00 92.50 299 ARG A O 1
ATOM 2225 N N . VAL A 1 300 ? 25.407 6.984 -16.876 1.00 92.94 300 VAL A N 1
ATOM 2226 C CA . VAL A 1 300 ? 25.088 8.096 -17.761 1.00 92.94 300 VAL A CA 1
ATOM 2227 C C . VAL A 1 300 ? 25.247 9.381 -16.969 1.00 92.94 300 VAL A C 1
ATOM 2229 O O . VAL A 1 300 ? 24.617 9.552 -15.926 1.00 92.94 300 VAL A O 1
ATOM 2232 N N . GLU A 1 301 ? 26.094 10.269 -17.480 1.00 93.62 301 GLU A N 1
ATOM 2233 C CA . GLU A 1 301 ? 26.249 11.615 -16.939 1.00 93.62 301 GLU A CA 1
ATOM 2234 C C . GLU A 1 301 ? 25.052 12.473 -17.350 1.00 93.62 301 GLU A C 1
ATOM 2236 O O . GLU A 1 301 ? 24.710 12.572 -18.533 1.00 93.62 301 GLU A O 1
ATOM 2241 N N . ILE A 1 302 ? 24.418 13.078 -16.355 1.00 91.12 302 ILE A N 1
ATOM 2242 C CA . ILE A 1 302 ? 23.275 13.972 -16.500 1.00 91.12 302 ILE A CA 1
ATOM 2243 C C . ILE A 1 302 ? 23.710 15.332 -15.975 1.00 91.12 302 ILE A C 1
ATOM 2245 O O . ILE A 1 302 ? 24.172 15.454 -14.836 1.00 91.12 302 ILE A O 1
ATOM 2249 N N . GLU A 1 303 ? 23.565 16.351 -16.817 1.00 89.81 303 GLU A N 1
ATOM 2250 C CA . GLU A 1 303 ? 23.840 17.739 -16.463 1.00 89.81 303 GLU A CA 1
ATOM 2251 C C . GLU A 1 303 ? 22.532 18.531 -16.515 1.00 89.81 303 GLU A C 1
ATOM 2253 O O . GLU A 1 303 ? 21.894 18.621 -17.563 1.00 89.81 303 GLU A O 1
ATOM 2258 N N . GLU A 1 304 ? 22.134 19.113 -15.384 1.00 83.62 304 GLU A N 1
ATOM 2259 C CA . GLU A 1 304 ? 20.964 19.985 -15.283 1.00 83.62 304 GLU A CA 1
ATOM 2260 C C . GLU A 1 304 ? 21.357 21.273 -14.546 1.00 83.62 304 GLU A C 1
ATOM 2262 O O . GLU A 1 304 ? 21.528 21.308 -13.322 1.00 83.62 304 GLU A O 1
ATOM 2267 N N . GLY A 1 305 ? 21.554 22.348 -15.312 1.00 88.88 305 GLY A N 1
ATOM 2268 C CA . GLY A 1 305 ? 22.121 23.593 -14.793 1.00 88.88 305 GLY A CA 1
ATOM 2269 C C . GLY A 1 305 ? 23.552 23.386 -14.288 1.00 88.88 305 GLY A C 1
ATOM 2270 O O . GLY A 1 305 ? 24.418 22.938 -15.032 1.00 88.88 305 GLY A O 1
ATOM 2271 N N . GLU A 1 306 ? 23.804 23.715 -13.020 1.00 91.81 306 GLU A N 1
ATOM 2272 C CA . GLU A 1 306 ? 25.113 23.522 -12.368 1.00 91.81 306 GLU A CA 1
ATOM 2273 C C . GLU A 1 306 ? 25.269 22.138 -11.718 1.00 91.81 306 GLU A C 1
ATOM 2275 O O . GLU A 1 306 ? 26.340 21.800 -11.209 1.00 91.81 306 GLU A O 1
ATOM 2280 N N . LYS A 1 307 ? 24.207 21.323 -11.703 1.00 90.94 307 LYS A N 1
ATOM 2281 C CA . LYS A 1 307 ? 24.242 19.991 -11.103 1.00 90.94 307 LYS A CA 1
ATOM 2282 C C . LYS A 1 307 ? 24.705 18.972 -12.131 1.00 90.94 307 LYS A C 1
ATOM 2284 O O . LYS A 1 307 ? 24.188 18.919 -13.245 1.00 90.94 307 LYS A O 1
ATOM 2289 N N . ARG A 1 308 ? 25.650 18.133 -11.717 1.00 92.56 308 ARG A N 1
ATOM 2290 C CA . ARG A 1 308 ? 26.118 16.971 -12.473 1.00 92.56 308 ARG A CA 1
ATOM 2291 C C . ARG A 1 308 ? 25.928 15.726 -11.634 1.00 92.56 308 ARG A C 1
ATOM 2293 O O . ARG A 1 308 ? 26.290 15.724 -10.456 1.00 92.56 308 ARG A O 1
ATOM 2300 N N . MET A 1 309 ? 25.360 14.688 -12.227 1.00 92.81 309 MET A N 1
ATOM 2301 C CA . MET A 1 309 ? 25.193 13.400 -11.568 1.00 92.81 309 MET A CA 1
ATOM 2302 C C . MET A 1 309 ? 25.405 12.245 -12.542 1.00 92.81 309 MET A C 1
ATOM 2304 O O . MET A 1 309 ? 25.022 12.329 -13.704 1.00 92.81 309 MET A O 1
ATOM 2308 N N . SER A 1 310 ? 25.968 11.153 -12.031 1.00 93.50 310 SER A N 1
ATOM 2309 C CA . SER A 1 310 ? 26.222 9.928 -12.786 1.00 93.50 310 SER A CA 1
ATOM 2310 C C . SER A 1 310 ? 25.261 8.837 -12.326 1.00 93.50 310 SER A C 1
ATOM 2312 O O . SER A 1 310 ? 25.392 8.329 -11.207 1.00 93.50 310 SER A O 1
ATOM 2314 N N . LEU A 1 311 ? 24.283 8.483 -13.163 1.00 95.06 311 LEU A N 1
ATOM 2315 C CA . LEU A 1 311 ? 23.266 7.487 -12.819 1.00 95.06 311 LEU A CA 1
ATOM 2316 C C . LEU A 1 311 ? 23.478 6.158 -13.558 1.00 95.06 311 LEU A C 1
ATOM 2318 O O . LEU A 1 311 ? 23.618 6.161 -14.784 1.00 95.06 311 LEU A O 1
ATOM 2322 N N . PRO A 1 312 ? 23.448 5.017 -12.846 1.00 95.38 312 PRO A N 1
ATOM 2323 C CA . PRO A 1 312 ? 23.204 3.702 -13.427 1.00 95.38 312 PRO A CA 1
ATOM 2324 C C . PRO A 1 312 ? 21.974 3.675 -14.344 1.00 95.38 312 PRO A C 1
ATOM 2326 O O . PRO A 1 312 ? 20.878 4.076 -13.943 1.00 95.38 312 PRO A O 1
ATOM 2329 N N . GLN A 1 313 ? 22.155 3.156 -15.559 1.00 95.38 313 GLN A N 1
ATOM 2330 C CA . GLN A 1 313 ? 21.095 2.934 -16.539 1.00 95.38 313 GLN A CA 1
ATOM 2331 C C . GLN A 1 313 ? 21.057 1.460 -16.948 1.00 95.38 313 GLN A C 1
ATOM 2333 O O . GLN A 1 313 ? 22.030 0.923 -17.480 1.00 95.38 313 GLN A O 1
ATOM 2338 N N . PHE A 1 314 ? 19.888 0.842 -16.808 1.00 96.06 314 PHE A N 1
ATOM 2339 C CA . PHE A 1 314 ? 19.648 -0.538 -17.209 1.00 96.06 314 PHE A CA 1
ATOM 2340 C C . PHE A 1 314 ? 18.534 -0.634 -18.253 1.00 96.06 314 PHE A C 1
ATOM 2342 O O . PHE A 1 314 ? 17.569 0.133 -18.233 1.00 96.06 314 PHE A O 1
ATOM 2349 N N . LEU A 1 315 ? 18.636 -1.611 -19.151 1.00 96.25 315 LEU A N 1
ATOM 2350 C CA . LEU A 1 315 ? 17.562 -2.005 -20.059 1.00 96.25 315 LEU A CA 1
ATOM 2351 C C . LEU A 1 315 ? 16.842 -3.229 -19.489 1.00 96.25 315 LEU A C 1
ATOM 2353 O O . LEU A 1 315 ? 17.454 -4.260 -19.222 1.00 96.25 315 LEU A O 1
ATOM 2357 N N . LEU A 1 316 ? 15.524 -3.124 -19.352 1.00 97.75 316 LEU A N 1
ATOM 2358 C CA . LEU A 1 316 ? 14.657 -4.217 -18.932 1.00 97.75 316 LEU A CA 1
ATOM 2359 C C . LEU A 1 316 ? 14.076 -4.917 -20.157 1.00 97.75 316 LEU A C 1
ATOM 2361 O O . LEU A 1 316 ? 13.516 -4.272 -21.053 1.00 97.75 316 LEU A O 1
ATOM 2365 N N . THR A 1 317 ? 14.143 -6.243 -20.173 1.00 97.81 317 THR A N 1
ATOM 2366 C CA . THR A 1 317 ? 13.575 -7.065 -21.246 1.00 97.81 317 THR A CA 1
ATOM 2367 C C . THR A 1 317 ? 12.804 -8.261 -20.692 1.00 97.81 317 THR A C 1
ATOM 2369 O O . THR A 1 317 ? 13.095 -8.751 -19.605 1.00 97.81 317 THR A O 1
ATOM 2372 N N . ALA A 1 318 ? 11.807 -8.732 -21.438 1.00 97.81 318 ALA A N 1
ATOM 2373 C CA . ALA A 1 318 ? 11.157 -10.013 -21.192 1.00 97.81 318 ALA A CA 1
ATOM 2374 C C . ALA A 1 318 ? 11.590 -11.002 -22.265 1.00 97.81 318 ALA A C 1
ATOM 2376 O O . ALA A 1 318 ? 11.492 -10.693 -23.456 1.00 97.81 318 ALA A O 1
ATOM 2377 N N . ARG A 1 319 ? 11.975 -12.210 -21.857 1.00 96.06 319 ARG A N 1
ATOM 2378 C CA . ARG A 1 319 ? 12.308 -13.300 -22.779 1.00 96.06 319 ARG A CA 1
ATOM 2379 C C . ARG A 1 319 ? 11.605 -14.607 -22.389 1.00 96.06 319 ARG A C 1
ATOM 2381 O O . ARG A 1 319 ? 11.356 -14.836 -21.203 1.00 96.06 319 ARG A O 1
ATOM 2388 N N . PRO A 1 320 ? 11.271 -15.477 -23.357 1.00 96.88 320 PRO A N 1
ATOM 2389 C CA . PRO A 1 320 ? 10.763 -16.812 -23.059 1.00 96.88 320 PRO A CA 1
ATOM 2390 C C . PRO A 1 320 ? 11.808 -17.671 -22.339 1.00 96.88 320 PRO A C 1
ATOM 2392 O O . PRO A 1 320 ? 12.945 -17.763 -22.789 1.00 96.88 320 PRO A O 1
ATOM 2395 N N . ALA A 1 321 ? 11.389 -18.370 -21.285 1.00 95.69 321 ALA A N 1
ATOM 2396 C CA . ALA A 1 321 ? 12.215 -19.315 -20.521 1.00 95.69 321 ALA A CA 1
ATOM 2397 C C . ALA A 1 321 ? 11.802 -20.787 -20.743 1.00 95.69 321 ALA A C 1
ATOM 2399 O O . ALA A 1 321 ? 12.143 -21.681 -19.971 1.00 95.69 321 ALA A O 1
ATOM 2400 N N . GLY A 1 322 ? 11.017 -21.048 -21.796 1.00 91.38 322 GLY A N 1
ATOM 2401 C CA . GLY A 1 322 ? 10.414 -22.355 -22.074 1.00 91.38 322 GLY A CA 1
ATOM 2402 C C . GLY A 1 322 ? 9.126 -22.615 -21.279 1.00 91.38 322 GLY A C 1
ATOM 2403 O O . GLY A 1 322 ? 8.804 -21.916 -20.321 1.00 91.38 322 GLY A O 1
ATOM 2404 N N . ASN A 1 323 ? 8.339 -23.611 -21.704 1.00 90.19 323 ASN A N 1
ATOM 2405 C CA . ASN A 1 323 ? 7.084 -24.029 -21.050 1.00 90.19 323 ASN A CA 1
ATOM 2406 C C . ASN A 1 323 ? 6.082 -22.886 -20.776 1.00 90.19 323 ASN A C 1
ATOM 2408 O O . ASN A 1 323 ? 5.375 -22.895 -19.769 1.00 90.19 323 ASN A O 1
ATOM 2412 N N . GLY A 1 324 ? 6.047 -21.873 -21.649 1.00 89.06 324 GLY A N 1
ATOM 2413 C CA . GLY A 1 324 ? 5.181 -20.700 -21.487 1.00 89.06 324 GLY A CA 1
ATOM 2414 C C . GLY A 1 324 ? 5.549 -19.791 -20.306 1.00 89.06 324 GLY A C 1
ATOM 2415 O O . GLY A 1 324 ? 4.726 -18.972 -19.896 1.00 89.06 324 GLY A O 1
ATOM 2416 N N . LYS A 1 325 ? 6.753 -19.939 -19.740 1.00 95.62 325 LYS A N 1
ATOM 2417 C CA . LYS A 1 325 ? 7.298 -19.047 -18.713 1.00 95.62 325 LYS A CA 1
ATOM 2418 C C . LYS A 1 325 ? 8.056 -17.892 -19.357 1.00 95.62 325 LYS A C 1
ATOM 2420 O O . LYS A 1 325 ? 8.628 -18.035 -20.440 1.00 95.62 325 LYS A O 1
ATOM 2425 N N . LEU A 1 326 ? 8.070 -16.765 -18.656 1.00 97.81 326 LEU A N 1
ATOM 2426 C CA . LEU A 1 326 ? 8.859 -15.592 -19.003 1.00 97.81 326 LEU A CA 1
ATOM 2427 C C . LEU A 1 326 ? 9.884 -15.331 -17.898 1.00 97.81 326 LEU A C 1
ATOM 2429 O O . LEU A 1 326 ? 9.637 -15.616 -16.726 1.00 97.81 326 LEU A O 1
ATOM 2433 N N . GLU A 1 327 ? 11.005 -14.747 -18.284 1.00 98.00 327 GLU A N 1
ATOM 2434 C CA . GLU A 1 327 ? 12.010 -14.188 -17.386 1.00 98.00 327 GLU A CA 1
ATOM 2435 C C . GLU A 1 327 ? 12.189 -12.702 -17.693 1.00 98.00 327 GLU A C 1
ATOM 2437 O O . GLU A 1 327 ? 12.064 -12.276 -18.846 1.00 98.00 327 GLU A O 1
ATOM 2442 N N . LEU A 1 328 ? 12.462 -11.929 -16.646 1.00 98.38 328 LEU A N 1
ATOM 2443 C CA . LEU A 1 328 ? 12.947 -10.562 -16.726 1.00 98.38 328 LEU A CA 1
ATOM 2444 C C . LEU A 1 328 ? 14.471 -10.609 -16.797 1.00 98.38 328 LEU A C 1
ATOM 2446 O O . LEU A 1 328 ? 15.110 -11.152 -15.896 1.00 98.38 328 LEU A O 1
ATOM 2450 N N . SER A 1 329 ? 15.042 -9.999 -17.827 1.00 97.88 329 SER A N 1
ATOM 2451 C CA . SER A 1 329 ? 16.486 -9.828 -17.965 1.00 97.88 329 SER A CA 1
ATOM 2452 C C . SER A 1 329 ? 16.843 -8.345 -17.869 1.00 97.88 329 SER A C 1
ATOM 2454 O O . SER A 1 329 ? 16.236 -7.498 -18.534 1.00 97.88 329 SER A O 1
ATOM 2456 N N . VAL A 1 330 ? 17.814 -8.042 -17.006 1.00 97.38 330 VAL A N 1
ATOM 2457 C CA . VAL A 1 330 ? 18.311 -6.696 -16.703 1.00 97.38 330 VAL A CA 1
ATOM 2458 C C . VAL A 1 330 ? 19.676 -6.540 -17.358 1.00 97.38 330 VAL A C 1
ATOM 2460 O O . VAL A 1 330 ? 20.649 -7.177 -16.958 1.00 97.38 330 VAL A O 1
ATOM 2463 N N . TYR A 1 331 ? 19.739 -5.704 -18.385 1.00 95.75 331 TYR A N 1
ATOM 2464 C CA . TYR A 1 331 ? 20.949 -5.420 -19.148 1.00 95.75 331 TYR A CA 1
ATOM 2465 C C . TYR A 1 331 ? 21.569 -4.104 -18.707 1.00 95.75 331 TYR A C 1
ATOM 2467 O O . TYR A 1 331 ? 20.867 -3.164 -18.348 1.00 95.75 331 TYR A O 1
ATOM 2475 N N . SER A 1 332 ? 22.889 -4.034 -18.797 1.00 92.31 332 SER A N 1
ATOM 2476 C CA . SER A 1 332 ? 23.683 -2.852 -18.487 1.00 92.31 332 SER A CA 1
ATOM 2477 C C . SER A 1 332 ? 24.464 -2.419 -19.743 1.00 92.31 332 SER A C 1
ATOM 2479 O O . SER A 1 332 ? 23.860 -2.081 -20.757 1.00 92.31 332 SER A O 1
ATOM 2481 N N . GLY A 1 333 ? 25.799 -2.438 -19.732 1.00 85.00 333 GLY A N 1
ATOM 2482 C CA . GLY A 1 333 ? 26.634 -2.117 -20.895 1.00 85.00 333 GLY A CA 1
ATOM 2483 C C . GLY A 1 333 ? 26.994 -3.314 -21.786 1.00 85.00 333 GLY A C 1
ATOM 2484 O O . GLY A 1 333 ? 27.474 -3.107 -22.902 1.00 85.00 333 GLY A O 1
ATOM 2485 N N . GLY A 1 334 ? 26.799 -4.544 -21.299 1.00 88.50 334 GLY A N 1
ATOM 2486 C CA . GLY A 1 334 ? 27.266 -5.784 -21.929 1.00 88.50 334 GLY A CA 1
ATOM 2487 C C . GLY A 1 334 ? 26.201 -6.561 -22.711 1.00 88.50 334 GLY A C 1
ATOM 2488 O O . GLY A 1 334 ? 25.004 -6.393 -22.510 1.00 88.50 334 GLY A O 1
ATOM 2489 N N . LYS A 1 335 ? 26.655 -7.462 -23.597 1.00 90.06 335 LYS A N 1
ATOM 2490 C CA . LYS A 1 335 ? 25.791 -8.335 -24.426 1.00 90.06 335 LYS A CA 1
ATOM 2491 C C . LYS A 1 335 ? 24.984 -9.356 -23.623 1.00 90.06 335 LYS A C 1
ATOM 2493 O O . LYS A 1 335 ? 23.949 -9.804 -24.104 1.00 90.06 335 LYS A O 1
ATOM 2498 N N . GLU A 1 336 ? 25.470 -9.726 -22.446 1.00 93.38 336 GLU A N 1
ATOM 2499 C CA . GLU A 1 336 ? 24.796 -10.647 -21.534 1.00 93.38 336 GLU A CA 1
ATOM 2500 C C . GLU A 1 336 ? 24.035 -9.860 -20.461 1.00 93.38 336 GLU A C 1
ATOM 2502 O O . GLU A 1 336 ? 24.476 -8.769 -20.077 1.00 93.38 336 GLU A O 1
ATOM 2507 N N . PRO A 1 337 ? 22.896 -10.378 -19.972 1.00 95.56 337 PRO A N 1
ATOM 2508 C CA . PRO A 1 337 ? 22.176 -9.736 -18.888 1.00 95.56 337 PRO A CA 1
ATOM 2509 C C . PRO A 1 337 ? 23.000 -9.801 -17.601 1.00 95.56 337 PRO A C 1
ATOM 2511 O O . PRO A 1 337 ? 23.524 -10.852 -17.239 1.00 95.56 337 PRO A O 1
ATOM 2514 N N . LEU A 1 338 ? 23.049 -8.680 -16.884 1.00 95.69 338 LEU A N 1
ATOM 2515 C CA . LEU A 1 338 ? 23.659 -8.578 -15.559 1.00 95.69 338 LEU A CA 1
ATOM 2516 C C . LEU A 1 338 ? 22.917 -9.462 -14.545 1.00 95.69 338 LEU A C 1
ATOM 2518 O O . LEU A 1 338 ? 23.514 -10.088 -13.676 1.00 95.69 338 LEU A O 1
ATOM 2522 N N . LEU A 1 339 ? 21.590 -9.513 -14.679 1.00 96.50 339 LEU A N 1
ATOM 2523 C CA . LEU A 1 339 ? 20.701 -10.284 -13.824 1.00 96.50 339 LEU A CA 1
ATOM 2524 C C . LEU A 1 339 ? 19.542 -10.840 -14.654 1.00 96.50 339 LEU A C 1
ATOM 2526 O O . LEU A 1 339 ? 19.005 -10.162 -15.530 1.00 96.50 339 LEU A O 1
ATOM 2530 N N . THR A 1 340 ? 19.124 -12.069 -14.353 1.00 97.50 340 THR A N 1
ATOM 2531 C CA . THR A 1 340 ? 17.881 -12.647 -14.875 1.00 97.50 340 THR A CA 1
ATOM 2532 C C . THR A 1 340 ? 17.061 -13.219 -13.725 1.00 97.50 340 THR A C 1
ATOM 2534 O O . THR A 1 340 ? 17.580 -13.987 -12.917 1.00 97.50 340 THR A O 1
ATOM 2537 N N . VAL A 1 341 ? 15.782 -12.850 -13.655 1.00 98.00 341 VAL A N 1
ATOM 2538 C CA . VAL A 1 341 ? 14.846 -13.293 -12.611 1.00 98.00 341 VAL A CA 1
ATOM 2539 C C . VAL A 1 341 ? 13.541 -13.800 -13.235 1.00 98.00 341 VAL A C 1
ATOM 2541 O O . VAL A 1 341 ? 13.113 -13.297 -14.277 1.00 98.00 341 VAL A O 1
ATOM 2544 N N . PRO A 1 342 ? 12.880 -14.809 -12.644 1.00 97.81 342 PRO A N 1
ATOM 2545 C CA . PRO A 1 342 ? 11.656 -15.362 -13.211 1.00 97.81 342 PRO A CA 1
ATOM 2546 C C . PRO A 1 342 ? 10.478 -14.397 -13.055 1.00 97.81 342 PRO A C 1
ATOM 2548 O O . PRO A 1 342 ? 10.253 -13.853 -11.974 1.00 97.81 342 PRO A O 1
ATOM 2551 N N . PHE A 1 343 ? 9.651 -14.272 -14.097 1.00 97.75 343 PHE A N 1
ATOM 2552 C CA . PHE A 1 343 ? 8.324 -13.690 -13.924 1.00 97.75 343 PHE A CA 1
ATOM 2553 C C . PHE A 1 343 ? 7.389 -14.696 -13.251 1.00 97.75 343 PHE A C 1
ATOM 2555 O O . PHE A 1 343 ? 7.293 -15.864 -13.638 1.00 97.75 343 PHE A O 1
ATOM 2562 N N . ARG A 1 344 ? 6.611 -14.211 -12.288 1.00 95.00 344 ARG A N 1
ATOM 2563 C CA . ARG A 1 344 ? 5.432 -14.891 -11.747 1.00 95.00 344 ARG A CA 1
ATOM 2564 C C . ARG A 1 344 ? 4.188 -14.272 -12.377 1.00 95.00 344 ARG A C 1
ATOM 2566 O O . ARG A 1 344 ? 4.135 -13.065 -12.601 1.00 95.00 344 ARG A O 1
ATOM 2573 N N . LYS A 1 345 ? 3.180 -15.091 -12.688 1.00 91.62 345 LYS A N 1
ATOM 2574 C CA . LYS A 1 345 ? 1.892 -14.558 -13.150 1.00 91.62 345 LYS A CA 1
ATOM 2575 C C . LYS A 1 345 ? 1.211 -13.815 -12.010 1.00 91.62 345 LYS A C 1
ATOM 2577 O O . LYS A 1 345 ? 1.228 -14.285 -10.873 1.00 91.62 345 LYS A O 1
ATOM 2582 N N . THR A 1 346 ? 0.594 -12.690 -12.343 1.00 85.25 346 THR A N 1
ATOM 2583 C CA . THR A 1 346 ? -0.232 -11.930 -11.421 1.00 85.25 346 THR A CA 1
ATOM 2584 C C . THR A 1 346 ? -1.558 -11.447 -12.011 1.00 85.25 346 THR A C 1
ATOM 2586 O O . THR A 1 346 ? -1.881 -11.731 -13.160 1.00 85.25 346 THR A O 1
ATOM 2589 N N . ASP A 1 347 ? -2.371 -10.815 -11.175 1.00 76.12 347 ASP A N 1
ATOM 2590 C CA . ASP A 1 347 ? -3.627 -10.144 -11.494 1.00 76.12 347 ASP A CA 1
ATOM 2591 C C . ASP A 1 347 ? -3.690 -8.869 -10.644 1.00 76.12 347 ASP A C 1
ATOM 2593 O O . ASP A 1 347 ? -4.609 -8.651 -9.859 1.00 76.12 347 ASP A O 1
ATOM 2597 N N . PHE A 1 348 ? -2.615 -8.091 -10.711 1.00 69.88 348 PHE A N 1
ATOM 2598 C CA . PHE A 1 348 ? -2.437 -6.862 -9.960 1.00 69.88 348 PHE A CA 1
ATOM 2599 C C . PHE A 1 348 ? -3.184 -5.725 -1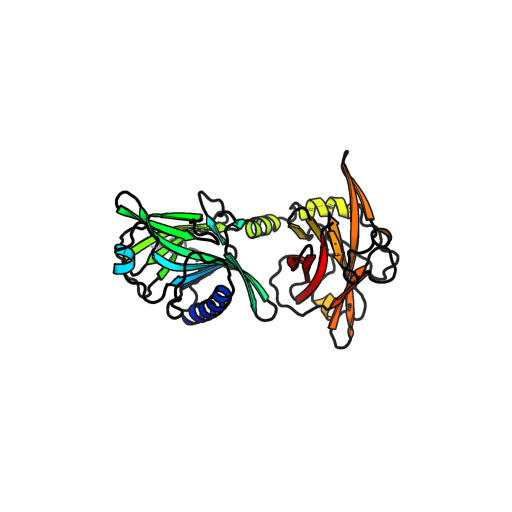0.664 1.00 69.88 348 PHE A C 1
ATOM 2601 O O . PHE A 1 348 ? -3.056 -5.534 -11.875 1.00 69.88 348 PHE A O 1
ATOM 2608 N N . GLY A 1 349 ? -4.000 -4.989 -9.908 1.00 67.75 349 GLY A N 1
ATOM 2609 C CA . GLY A 1 349 ? -4.639 -3.782 -10.415 1.00 67.75 349 GLY A CA 1
ATOM 2610 C C . GLY A 1 349 ? -3.601 -2.673 -10.474 1.00 67.75 349 GLY A C 1
ATOM 2611 O O . GLY A 1 349 ? -3.276 -2.122 -9.433 1.00 67.75 349 GLY A O 1
ATOM 2612 N N . GLN A 1 350 ? -3.103 -2.377 -11.671 1.00 73.56 350 GLN A N 1
ATOM 2613 C CA . GLN A 1 350 ? -2.162 -1.285 -11.919 1.00 73.56 350 GLN A CA 1
ATOM 2614 C C . GLN A 1 350 ? -2.742 -0.262 -12.889 1.00 73.56 350 GLN A C 1
ATOM 2616 O O . GLN A 1 350 ? -3.615 -0.568 -13.709 1.00 73.56 350 GLN A O 1
ATOM 2621 N N . SER A 1 351 ? -2.207 0.946 -12.814 1.00 73.69 351 SER A N 1
ATOM 2622 C CA . SER A 1 351 ? -2.523 2.088 -13.666 1.00 73.69 351 SER A CA 1
ATOM 2623 C C . SER A 1 351 ? -1.459 2.375 -14.724 1.00 73.69 351 SER A C 1
ATOM 2625 O O . SER A 1 351 ? -1.796 2.849 -15.811 1.00 73.69 351 SER A O 1
ATOM 2627 N N . LEU A 1 352 ? -0.192 2.067 -14.434 1.00 86.44 352 LEU A N 1
ATOM 2628 C CA . LEU A 1 352 ? 0.934 2.247 -15.350 1.00 86.44 352 LEU A CA 1
ATOM 2629 C C . LEU A 1 352 ? 1.291 0.918 -16.027 1.00 86.44 352 LEU A C 1
ATOM 2631 O O . LEU A 1 352 ? 0.876 -0.133 -15.554 1.00 86.44 352 LEU A O 1
ATOM 2635 N N . PRO A 1 353 ? 2.027 0.900 -17.156 1.00 92.44 353 PRO A N 1
ATOM 2636 C CA . PRO A 1 353 ? 2.467 -0.343 -17.796 1.00 92.44 353 PRO A CA 1
ATOM 2637 C C . PRO A 1 353 ? 3.463 -1.131 -16.942 1.00 92.44 353 PRO A C 1
ATOM 2639 O O . PRO A 1 353 ? 3.451 -2.364 -16.980 1.00 92.44 353 PRO A O 1
ATOM 2642 N N . ILE A 1 354 ? 4.306 -0.423 -16.188 1.00 95.88 354 ILE A N 1
ATOM 2643 C CA . ILE A 1 354 ? 5.206 -0.983 -15.183 1.00 95.88 354 ILE A CA 1
ATOM 2644 C C . ILE A 1 354 ? 5.059 -0.140 -13.918 1.00 95.88 354 ILE A C 1
ATOM 2646 O O . ILE A 1 354 ? 5.192 1.076 -14.009 1.00 95.88 354 ILE A O 1
ATOM 2650 N N . GLU A 1 355 ? 4.789 -0.783 -12.786 1.00 91.69 355 GLU A N 1
ATOM 2651 C CA . GLU A 1 355 ? 4.766 -0.148 -11.462 1.00 91.69 355 GLU A CA 1
ATOM 2652 C C . GLU A 1 355 ? 5.836 -0.771 -10.560 1.00 91.69 355 GLU A C 1
ATOM 2654 O O . GLU A 1 355 ? 6.113 -1.975 -10.643 1.0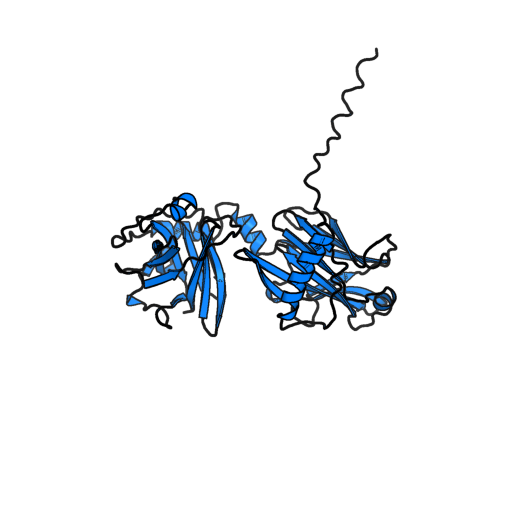0 91.69 355 GLU A O 1
ATOM 2659 N N . LEU A 1 356 ? 6.447 0.063 -9.724 1.00 93.56 356 LEU A N 1
ATOM 2660 C CA . LEU A 1 356 ? 7.496 -0.296 -8.781 1.00 93.56 356 LEU A CA 1
ATOM 2661 C C . LEU A 1 356 ? 6.939 -0.345 -7.354 1.00 93.56 356 LEU A C 1
ATOM 2663 O O . LEU A 1 356 ? 6.165 0.509 -6.936 1.00 93.56 356 LEU A O 1
ATOM 2667 N N . ASP A 1 357 ? 7.398 -1.313 -6.569 1.00 88.00 357 ASP A N 1
ATOM 2668 C CA . ASP A 1 357 ? 7.262 -1.294 -5.109 1.00 88.00 357 ASP A CA 1
ATOM 2669 C C . ASP A 1 357 ? 8.568 -1.785 -4.474 1.00 88.00 357 ASP A C 1
ATOM 2671 O O . ASP A 1 357 ? 9.388 -2.431 -5.129 1.00 88.00 357 ASP A O 1
ATOM 2675 N N . GLY A 1 358 ? 8.781 -1.475 -3.199 1.00 86.25 358 GLY A N 1
ATOM 2676 C CA . GLY A 1 358 ? 10.000 -1.842 -2.485 1.00 86.25 358 GLY A CA 1
ATOM 2677 C C . GLY A 1 358 ? 9.711 -2.552 -1.174 1.00 86.25 358 GLY A C 1
ATOM 2678 O O . GLY A 1 358 ? 9.026 -2.020 -0.298 1.00 86.25 358 GLY A O 1
ATOM 2679 N N . GLU A 1 359 ? 10.304 -3.729 -1.005 1.00 81.69 359 GLU A N 1
ATOM 2680 C CA . GLU A 1 359 ? 10.257 -4.512 0.228 1.00 81.69 359 GLU A CA 1
ATOM 2681 C C . GLU A 1 359 ? 11.644 -4.575 0.892 1.00 81.69 359 GLU A C 1
ATOM 2683 O O . GLU A 1 359 ? 12.684 -4.435 0.244 1.00 81.69 359 GLU A O 1
ATOM 2688 N N . GLU A 1 360 ? 11.672 -4.762 2.213 1.00 78.38 360 GLU A N 1
ATOM 2689 C CA . GLU A 1 360 ? 12.919 -4.995 2.949 1.00 78.38 360 GLU A CA 1
ATOM 2690 C C . GLU A 1 360 ? 13.400 -6.431 2.690 1.00 78.38 360 GLU A C 1
ATOM 2692 O O . GLU A 1 360 ? 12.669 -7.389 2.936 1.00 78.38 360 GLU A O 1
ATOM 2697 N N . GLY A 1 361 ? 14.625 -6.581 2.179 1.00 80.50 361 GLY A N 1
ATOM 2698 C CA . GLY A 1 361 ? 15.233 -7.874 1.837 1.00 80.50 361 GLY A CA 1
ATOM 2699 C C . GLY A 1 361 ? 16.141 -8.446 2.931 1.00 80.50 361 GLY A C 1
ATOM 2700 O O . GLY A 1 361 ? 16.772 -9.481 2.726 1.00 80.50 361 GLY A O 1
ATOM 2701 N N . GLY A 1 362 ? 16.240 -7.766 4.077 1.00 84.56 362 GLY A N 1
ATOM 2702 C CA . GLY A 1 362 ? 17.171 -8.061 5.166 1.00 84.56 362 GLY A CA 1
ATOM 2703 C C . GLY A 1 362 ? 18.149 -6.908 5.432 1.00 84.56 362 GLY A C 1
ATOM 2704 O O . GLY A 1 362 ? 18.014 -5.833 4.845 1.00 84.56 362 GLY A O 1
ATOM 2705 N N . PRO A 1 363 ? 19.146 -7.106 6.316 1.00 84.88 363 PRO A N 1
ATOM 2706 C CA . PRO A 1 363 ? 20.122 -6.069 6.641 1.00 84.88 363 PRO A CA 1
ATOM 2707 C C . PRO A 1 363 ? 20.849 -5.574 5.386 1.00 84.88 363 PRO A C 1
ATOM 2709 O O . PRO A 1 363 ? 21.494 -6.363 4.697 1.00 84.88 363 PRO A O 1
ATOM 2712 N N . ASN A 1 364 ? 20.747 -4.270 5.109 1.00 90.06 364 ASN A N 1
ATOM 2713 C CA . ASN A 1 364 ? 21.348 -3.600 3.947 1.00 90.06 364 ASN A CA 1
ATOM 2714 C C . ASN A 1 364 ? 20.940 -4.202 2.591 1.00 90.06 364 ASN A C 1
ATOM 2716 O O . ASN A 1 364 ? 21.722 -4.191 1.641 1.00 90.06 364 ASN A O 1
ATOM 2720 N N . ARG A 1 365 ? 19.726 -4.755 2.500 1.00 93.69 365 ARG A N 1
ATOM 2721 C CA . ARG A 1 365 ? 19.187 -5.344 1.273 1.00 93.69 365 ARG A CA 1
ATOM 2722 C C . ARG A 1 365 ? 17.741 -4.927 1.071 1.00 93.69 365 ARG A C 1
ATOM 2724 O O . ARG A 1 365 ? 16.950 -4.877 2.014 1.00 93.69 365 ARG A O 1
ATOM 2731 N N . GLY A 1 366 ? 17.385 -4.669 -0.176 1.00 93.38 366 GLY A N 1
ATOM 2732 C CA . GLY A 1 366 ? 16.019 -4.421 -0.608 1.00 93.38 366 GLY A CA 1
ATOM 2733 C C . GLY A 1 366 ? 15.595 -5.424 -1.670 1.00 93.38 366 GLY A C 1
ATOM 2734 O O . GLY A 1 366 ? 16.424 -6.037 -2.340 1.00 93.38 366 GLY A O 1
ATOM 2735 N N . ILE A 1 367 ? 14.288 -5.561 -1.845 1.00 94.44 367 ILE A N 1
ATOM 2736 C CA . ILE A 1 367 ? 13.696 -6.209 -3.010 1.00 94.44 367 ILE A CA 1
ATOM 2737 C C . ILE A 1 367 ? 12.881 -5.152 -3.743 1.00 94.44 367 ILE A C 1
ATOM 2739 O O . ILE A 1 367 ? 11.919 -4.615 -3.196 1.00 94.44 367 ILE A O 1
ATOM 2743 N N . LEU A 1 368 ? 13.262 -4.860 -4.982 1.00 96.50 368 LEU A N 1
ATOM 2744 C CA . LEU A 1 368 ? 12.460 -4.065 -5.898 1.00 96.50 368 LEU A CA 1
ATOM 2745 C C . LEU A 1 368 ? 11.465 -4.995 -6.598 1.00 96.50 368 LEU A C 1
ATOM 2747 O O . LEU A 1 368 ? 11.844 -5.857 -7.391 1.00 96.50 368 LEU A O 1
ATOM 2751 N N . ALA A 1 369 ? 10.188 -4.821 -6.300 1.00 94.69 369 ALA A N 1
ATOM 2752 C CA . ALA A 1 369 ? 9.088 -5.483 -6.977 1.00 94.69 369 ALA A CA 1
ATOM 2753 C C . ALA A 1 369 ? 8.708 -4.711 -8.248 1.00 94.69 369 ALA A C 1
ATOM 2755 O O . ALA A 1 369 ? 8.511 -3.500 -8.207 1.00 94.69 369 ALA A O 1
ATOM 2756 N N . LEU A 1 370 ? 8.575 -5.422 -9.369 1.00 96.62 370 LEU A N 1
ATOM 2757 C CA . LEU A 1 370 ? 8.111 -4.877 -10.643 1.00 96.62 370 LEU A CA 1
ATOM 2758 C C . LEU A 1 370 ? 6.806 -5.559 -11.041 1.00 96.62 370 LEU A C 1
ATOM 2760 O O . LEU A 1 370 ? 6.787 -6.766 -11.305 1.00 96.62 370 LEU A O 1
ATOM 2764 N N . TYR A 1 371 ? 5.737 -4.779 -11.154 1.00 94.38 371 TYR A N 1
ATOM 2765 C CA . TYR A 1 371 ? 4.455 -5.215 -11.700 1.00 94.38 371 TYR A CA 1
ATOM 2766 C C . TYR A 1 371 ? 4.368 -4.782 -13.158 1.00 94.38 371 TYR A C 1
ATOM 2768 O O . TYR A 1 371 ? 4.437 -3.598 -13.466 1.00 94.38 371 TYR A O 1
ATOM 2776 N N . VAL A 1 372 ? 4.251 -5.739 -14.076 1.00 96.31 372 VAL A N 1
ATOM 2777 C CA . VAL A 1 372 ? 4.242 -5.492 -15.521 1.00 96.31 372 VAL A CA 1
ATOM 2778 C C . VAL A 1 372 ? 2.885 -5.890 -16.088 1.00 96.31 372 VAL A C 1
ATOM 2780 O O . VAL A 1 372 ? 2.439 -7.036 -15.957 1.00 96.31 372 VAL A O 1
ATOM 2783 N N . VAL A 1 373 ? 2.233 -4.929 -16.743 1.00 93.31 373 VAL A N 1
ATOM 2784 C CA . VAL A 1 373 ? 0.904 -5.008 -17.386 1.00 93.31 373 VAL A CA 1
ATOM 2785 C C . VAL A 1 373 ? -0.200 -5.657 -16.539 1.00 93.31 373 VAL A C 1
ATOM 2787 O O . VAL A 1 373 ? -1.150 -6.218 -17.075 1.00 93.31 373 VAL A O 1
ATOM 2790 N N . GLY A 1 374 ? -0.058 -5.633 -15.214 1.00 84.38 374 GLY A N 1
ATOM 2791 C CA . GLY A 1 374 ? -0.990 -6.152 -14.215 1.00 84.38 374 GLY A CA 1
ATOM 2792 C C . GLY A 1 374 ? -1.019 -7.671 -14.166 1.00 84.38 374 GLY A C 1
ATOM 2793 O O . GLY A 1 374 ? -1.807 -8.258 -13.431 1.00 84.38 374 GLY A O 1
ATOM 2794 N N . LYS A 1 375 ? -0.184 -8.329 -14.976 1.00 91.38 375 LYS A N 1
ATOM 2795 C CA . LYS A 1 375 ? -0.256 -9.769 -15.240 1.00 91.38 375 LYS A CA 1
ATOM 2796 C C . LYS A 1 375 ? 1.048 -10.503 -14.992 1.00 91.38 375 LYS A C 1
ATOM 2798 O O . LYS A 1 375 ? 1.039 -11.733 -14.924 1.00 91.38 375 LYS A O 1
ATOM 2803 N N . TYR A 1 376 ? 2.149 -9.778 -14.828 1.00 95.75 376 TYR A N 1
ATOM 2804 C CA . TYR A 1 376 ? 3.450 -10.347 -14.508 1.00 95.75 376 TYR A CA 1
ATOM 2805 C C . TYR A 1 376 ? 4.105 -9.590 -13.359 1.00 95.75 376 TYR A C 1
ATOM 2807 O O . TYR A 1 376 ? 3.909 -8.391 -13.199 1.00 95.75 376 TYR A O 1
ATOM 2815 N N . TYR A 1 377 ? 4.852 -10.326 -12.550 1.00 94.19 377 TYR A N 1
ATOM 2816 C CA . TYR A 1 377 ? 5.527 -9.843 -11.358 1.00 94.19 377 TYR A CA 1
ATOM 2817 C C . TYR A 1 377 ? 6.957 -10.376 -11.334 1.00 94.19 377 TYR A C 1
ATOM 2819 O O . TYR A 1 377 ? 7.158 -11.568 -11.582 1.00 94.19 377 TYR A O 1
ATOM 2827 N N . ALA A 1 378 ? 7.929 -9.524 -11.036 1.00 97.50 378 ALA A N 1
ATOM 2828 C CA . ALA A 1 378 ? 9.322 -9.913 -10.852 1.00 97.50 378 ALA A CA 1
ATOM 2829 C C . ALA A 1 378 ? 9.926 -9.206 -9.633 1.00 97.50 378 ALA A C 1
ATOM 2831 O O . ALA A 1 378 ? 9.532 -8.094 -9.295 1.00 97.50 378 ALA A O 1
ATOM 2832 N N . GLU A 1 379 ? 10.895 -9.860 -9.000 1.00 97.50 379 GLU A N 1
ATOM 2833 C CA . GLU A 1 379 ? 11.647 -9.350 -7.851 1.00 97.50 379 GLU A CA 1
ATOM 2834 C C . GLU A 1 379 ? 13.095 -9.136 -8.296 1.00 97.50 379 GLU A C 1
ATOM 2836 O O . GLU A 1 379 ? 13.760 -10.093 -8.696 1.00 97.50 379 GLU A O 1
ATOM 2841 N N . ILE A 1 380 ? 13.586 -7.899 -8.241 1.00 97.88 380 ILE A N 1
ATOM 2842 C CA . ILE A 1 380 ? 15.002 -7.573 -8.419 1.00 97.88 380 ILE A CA 1
ATOM 2843 C C . ILE A 1 380 ? 15.591 -7.332 -7.025 1.00 97.88 380 ILE A C 1
ATOM 2845 O O . ILE A 1 380 ? 15.205 -6.359 -6.374 1.00 97.88 380 ILE A O 1
ATOM 2849 N N . PRO A 1 381 ? 16.507 -8.180 -6.533 1.00 97.25 381 PRO A N 1
ATOM 2850 C CA . PRO A 1 381 ? 17.234 -7.873 -5.312 1.00 97.25 381 PRO A CA 1
ATOM 2851 C C . PRO A 1 381 ? 18.154 -6.672 -5.548 1.00 97.25 381 PRO A C 1
ATOM 2853 O O . PRO A 1 381 ? 18.782 -6.556 -6.603 1.00 97.25 381 PRO A O 1
ATOM 2856 N N . VAL A 1 382 ? 18.204 -5.761 -4.579 1.00 96.88 382 VAL A N 1
ATOM 2857 C CA . VAL A 1 382 ? 18.970 -4.513 -4.655 1.00 96.88 382 VAL A CA 1
ATOM 2858 C C . VAL A 1 382 ? 19.759 -4.288 -3.370 1.00 96.88 382 VAL A C 1
ATOM 2860 O O . VAL A 1 382 ? 19.301 -4.616 -2.273 1.00 96.88 382 VAL A O 1
ATOM 2863 N N . ILE A 1 383 ? 20.936 -3.688 -3.502 1.00 96.00 383 ILE A N 1
ATOM 2864 C CA . ILE A 1 383 ? 21.774 -3.257 -2.383 1.00 96.00 383 ILE A CA 1
ATOM 2865 C C . ILE A 1 383 ? 21.840 -1.724 -2.418 1.00 96.00 383 ILE A C 1
ATOM 2867 O O . ILE A 1 383 ? 22.247 -1.179 -3.447 1.00 96.00 383 ILE A O 1
ATOM 2871 N N . PRO A 1 384 ? 21.404 -1.026 -1.350 1.00 92.00 384 PRO A N 1
ATOM 2872 C CA . PRO A 1 384 ? 21.631 0.410 -1.195 1.00 92.00 384 PRO A CA 1
ATOM 2873 C C . PRO A 1 384 ? 23.135 0.721 -1.143 1.00 92.00 384 PRO A C 1
ATOM 2875 O O . PRO A 1 384 ? 23.877 -0.018 -0.490 1.00 92.00 384 PRO A O 1
ATOM 2878 N N . GLU A 1 385 ? 23.566 1.784 -1.823 1.00 84.62 385 GLU A N 1
ATOM 2879 C CA . GLU A 1 385 ? 24.971 2.234 -1.895 1.00 84.62 385 GLU A CA 1
ATOM 2880 C C . GLU A 1 385 ? 25.306 3.347 -0.894 1.00 84.62 385 GLU A C 1
ATOM 2882 O O . GLU A 1 385 ? 24.422 4.188 -0.603 1.00 84.62 385 GLU A O 1
#

Sequence (385 aa):
MKKILILLSLLCLSAQLPAQEAAPPEKAREIAGKLATLMGDLKSKPFTFELDLENPQAIAKGDRGIVIIPAKGLTKKMISSAGKDAVPVGVLWTRGVAPSERGSPADKDKFLTAIFREGSKSIRVSAFHLGIATKDGGRQELLVYGKSADPILRTRLMDMPARQDVPFEVAVFGGDDSGASLLLSMLGKFQAELNITLTDDEVAYAAGKGVGGKAAEAAAILAQHLNKFDHVPAKIQGDGGKADLFEKSGVAILVIPDKRVSFERLSATKSEIALGQLWMKDAAPEVGGVAAPVDEIKRVEIEEGEKRMSLPQFLLTARPAGNGKLELSVYSGGKEPLLTVPFRKTDFGQSLPIELDGEEGGPNRGILALYVVGKYYAEIPVIPE

Secondary structure (DSSP, 8-state):
---SSSSSSSS---------EEPPHHHHHHHHHHHHHHHHH-S--S----B-TTS-EEEEETTEEEEEEEBTT--HHHHHT--SSPEEEEEEEEES-EEEETTEEP-GGG-EEEEEEETTEEEEEEEEEEEEEE-TTS-EEEEEESSSSSEEEEEE-EE-----SSSEEEEEES-SSS-EEEEEEETTTEEEEEEEE--HHHHHHHHHTSS-SHHHHHHHHHGGG----TTSS----B-GGG-EEEEETTEEEEEEEBTT--HHHHHT-SS-EEEEEEEEESEEEEETTEEPPTTTS-EEEEEETTEEEEEEEEEEEEEE-STT-EEEEEE-SSSS-SEEEEPEE-----SSSEEEEEEEEETTEEEEEEEETTTEEEEEEEEE-

Radius of gyration: 25.53 Å; chains: 1; bounding box: 90×50×64 Å

Foldseek 3Di:
DPDPDDPPPPVPPPVPDPPFDKDDQVVLLVVLVLVVVQVVPQPFDLDDADWDSNFKIKTDDDQKIKIKTFGPPDDPCQQLPAEQDWDWTTKMKIFQKAFDDPLHHQDPVFWRWDWRDDPFETGIMTMWTWTWHADPPRWIWIFTGHRDNHGSDIWGKDFAAADDDGQWDWDWADDDQSWIWIWIDGPRTIITITIMHGDPVNVCVVVLVPLDDPQLVVLVQCVVVPDDLVLEPAGADFDSSQKEWDDDPQKIKIWTFGPPFAPVCLQPDAAKYWGTKMKIDQKAFDAPNHGQDPVQFAWDWGDDPPDIDTIGMWTWIWGDPPPSWIWIFIHGNDNHGSDIWTKDFAQYDDDGQKYWDWDDPDDQKIWIWIQGNNTIITTTIMGGD